Protein AF-A0A8T7CT30-F1 (afdb_monomer_lite)

Foldseek 3Di:
DDDDDDDDDDPPPPPDPDPPQADQQQPDPAAAAAQVLQCDCVGLVPPFADPPDQFRSVLSVLCCPFFCQQCLLVVQVDPLVQLLCVLVVHPGLSPDLLNLVQFFSDHDPVRYHPHHDRNSTCHPCSHQHRCRFLSCLVPDDDDLSVVNSVVRRGQQCLDLLSVLVSVCCRQVHALVHHCFPSSVVSPDARRDDFRLLCCVNGDDSHDDDPVCVVNGDDADSLLSRLLNLLSNLLRLLNVLLDCQQPVPPPHHRCSQWDPLLPQADPVDPLDDQALQQNDDPPQTGGLCLSLLLNLLLCCLQPVVLSVVSSVLSNQLNVQVVPGSVSNNVSSVSNSVSSVVSSVSSVPDHCDPVSLVSSLVSLLVCLLVLNQRALSNLVSSLSSNVSSCVVPVPCPVLSVQSCVQNDDGRRVSSHVRHSVVRNCSSVVNDDSVVCVVVVPVVVPVVDDDDDDDDDDDDDDDDDDDDDDDDDDDDDDDDDDDDQDDFDDFFWFFQAQWWFFFADADPPGDTPGIDGGRATWHFPQDDPQKTWTWHADPNGTDIGITGPVGTGTPDPDPDDDDDDDDDDDDDDDDYDDDDDDDDDDDDDFFKFFQAQWWFFFADADPPGDGPGIDGGGATWHFDDDDDQKTWTWHADPNDTDITITRNVRIDTDDDDDDDDDDDDDDDDDDDDDDDDDDDDDDDDDDDDDFDFFKWFFQAQWWFFFADADPSGDGPGIDGGGDIWTFGGDDPQKTWTWDDDPNDTDITITGNVRIGTDD

Secondary structure (DSSP, 8-state):
--PPP--------------PPPPPGGG-SS-B--GGGT-STTTT--SS--SSSSS-S-HHHHHHHT-SGGGHHHHTTSHHHHHHHHHTT-S-TTT-HHHHHHHS----GGGB-TT--GGG-S-HHHHH--TTTTHHHHHSSSS-HHHHHHHTT---TTSHHHHHHHHHHHHT--SSS---HHHHHTTPPPP---HHHHHHHSPPSS---HHHHHHS----HHHHHHHHHHHHHHHHHHHHHSGGGTTTTTS--GGGB-HHHHSS-TTS------TTT-PPTT---B--HHHHHHHHHHHHH-HHHHHHHHHHHHHHHHHHTT-HHHHHHHHHHHHHHHHHHHHHHHT----HHHHHHHHHHHHHHHHTT---SHHHHHHHHHHHHHHHHHH---HHHHHHHHHHH-S-TTSSGGG--HHHHHHHHHT-S-HHHHHHHHHHHHHHSSS-----PPPPPPP----------------------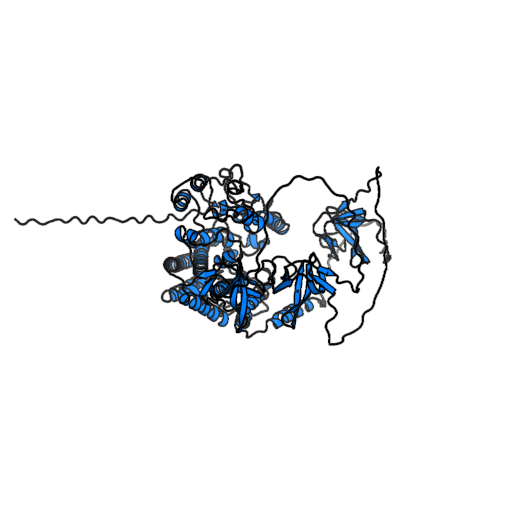--------EEE-SSEEEEESSSSTTSPEEEEEETT-EEEEEEEETTEEEEEEEETTEEEEEEEEGGGEEE--------------------------------PPPP-EEE-SSEEEEESSSSTTSPEEEEEETT-EEEEEEEETTEEEEEEEETTEEEEEEEEGGGEEE----------------------------------------EEEEE-STTEEEESSSSTTSPEEEEE-TT-EEEEEEEETTEEEEEEEETTEEEEEEEEGGGEEE--

pLDDT: mean 73.07, std 24.83, range [20.17, 98.44]

Radius of gyration: 34.1 Å; chains: 1; bounding box: 120×108×93 Å

Sequence (756 aa):
MNKRIVSTIAIGILVLPGLALAVIPQHDQFEHLGVQSCGASSCHGSASVRNTYSVLQNEYITWARHDMHSKAYKVLKNEQSQRIAKNLGLDAAHTAKICLDCHSDNVPSERRGLQFKLSDGVACEACHGGAEQWLGIHISGGGDKHAESLAAGLYPTEEPEARAELCLSCHLGTKDKFATHEIMGAGHPRMSFDLQKFTDIQPRHYRVDDDYRERKVHVEDTRAWAMGQVKASREYMELLQGSRMTSNGVFPELGLFDCHACHHSIKEMRWQASDRTGMPPGSVLLNDSSLAMSQIIASVVQPGAARGLTSGIRQLHAASQKDMASIKSAAAQLESELAQLAETLRSREFGRQQNNQLMKAMADAIGEGKFSDYSDAEQATMAMDVFSGVTGSYKNELDAMYEVVADQEVQSAKRFDPQMFAAVFRGDAPIAQNRASLRQTSLAVSTKPAVMQRPAPVAQSAQSGNRMQVAQSAPVSASAGSGSMGKPTHRISSSALRVRSEPRANAPIRTALYRDQEVEVTGSNGDWSRVNYSEGGSVRSGWVSSTYLAPISMAKATPDAMTSTTETDKMMSTTRPAEVVGQMGSPTHRISSTALRVRSRPMATASIRTALYLGDTVEVTFSEGGWSKIKYADDGETRIGWVASQYLEAVGDDAGSSSAPAAGQSAPPTASPARQPAAPAVQMQSQMENASHSVDANALRVRMSPEATAGVRGVLYYGDEVEVLNSVGEWSRINFPENGEIKQGWVVSGFLMPLN

Structure (mmCIF, N/CA/C/O backbone):
data_AF-A0A8T7CT30-F1
#
_entry.id   AF-A0A8T7CT30-F1
#
loop_
_atom_site.group_PDB
_atom_site.id
_atom_site.type_symbol
_atom_site.label_atom_id
_atom_site.label_alt_id
_atom_site.label_comp_id
_atom_site.label_asym_id
_atom_site.label_entity_id
_atom_site.label_seq_id
_atom_site.pdbx_PDB_ins_code
_atom_site.Cartn_x
_atom_site.Cartn_y
_atom_site.Cartn_z
_atom_site.occupancy
_atom_site.B_iso_or_equiv
_atom_site.auth_seq_id
_atom_site.auth_comp_id
_atom_site.auth_asym_id
_atom_site.auth_atom_id
_atom_site.pdbx_PDB_model_num
ATOM 1 N N . MET A 1 1 ? -52.824 26.183 -48.657 1.00 43.75 1 MET A N 1
ATOM 2 C CA . MET A 1 1 ? -51.435 26.582 -48.970 1.00 43.75 1 MET A CA 1
ATOM 3 C C . MET A 1 1 ? -50.836 27.236 -47.738 1.00 43.75 1 MET A C 1
ATOM 5 O O . MET A 1 1 ? -51.326 28.283 -47.362 1.00 43.75 1 MET A O 1
ATOM 9 N N . ASN A 1 2 ? -49.874 26.586 -47.076 1.00 32.47 2 ASN A N 1
ATOM 10 C CA . ASN A 1 2 ? -48.835 27.219 -46.251 1.00 32.47 2 ASN A CA 1
ATOM 11 C C . ASN A 1 2 ? -47.833 26.137 -45.825 1.00 32.47 2 ASN A C 1
ATOM 13 O O . ASN A 1 2 ? -48.202 25.151 -45.189 1.00 32.47 2 ASN A O 1
ATOM 17 N N . LYS A 1 3 ? -46.582 26.295 -46.269 1.00 37.91 3 LYS A N 1
ATOM 18 C CA . LYS A 1 3 ? -45.472 25.359 -46.061 1.00 37.91 3 LYS A CA 1
ATOM 19 C C . LYS A 1 3 ? -45.083 25.343 -44.578 1.00 37.91 3 LYS A C 1
ATOM 21 O O . LYS A 1 3 ? -44.775 26.393 -44.024 1.00 37.91 3 LYS A O 1
ATOM 26 N N . ARG A 1 4 ? -45.069 24.163 -43.951 1.00 35.06 4 ARG A N 1
ATOM 27 C CA . ARG A 1 4 ? -44.434 23.940 -42.643 1.00 35.06 4 ARG A CA 1
ATOM 28 C C . ARG A 1 4 ? -43.034 23.376 -42.869 1.00 35.06 4 ARG A C 1
ATOM 30 O O . ARG A 1 4 ? -42.875 22.357 -43.532 1.00 35.06 4 ARG A O 1
ATOM 37 N N . ILE A 1 5 ? -42.049 24.097 -42.350 1.00 38.69 5 ILE A N 1
ATOM 38 C CA . ILE A 1 5 ? -40.632 23.742 -42.314 1.00 38.69 5 ILE A CA 1
ATOM 39 C C . ILE A 1 5 ? -40.463 22.648 -41.255 1.00 38.69 5 ILE A C 1
ATOM 41 O O . ILE A 1 5 ? -40.858 22.841 -40.107 1.00 38.69 5 ILE A O 1
ATOM 45 N N . VAL A 1 6 ? -39.909 21.501 -41.645 1.00 34.25 6 VAL A N 1
ATOM 46 C CA . VAL A 1 6 ? -39.474 20.443 -40.727 1.00 34.25 6 VAL A CA 1
ATOM 47 C C . VAL A 1 6 ? -37.973 20.636 -40.521 1.00 34.25 6 VAL A C 1
ATOM 49 O O . VAL A 1 6 ? -37.191 20.371 -41.429 1.00 34.25 6 VAL A O 1
ATOM 52 N N . SER A 1 7 ? -37.582 21.149 -39.353 1.00 31.73 7 SER A N 1
ATOM 53 C CA . SER A 1 7 ? -36.186 21.150 -38.904 1.00 31.73 7 SER A CA 1
ATOM 54 C C . SER A 1 7 ? -35.883 19.815 -38.237 1.00 31.73 7 SER A C 1
ATOM 56 O O . SER A 1 7 ? -36.370 19.536 -37.143 1.00 31.73 7 SER A O 1
ATOM 58 N N . THR A 1 8 ? -35.072 18.993 -38.894 1.00 34.03 8 THR A N 1
ATOM 59 C CA . THR A 1 8 ? -34.496 17.780 -38.313 1.00 34.03 8 THR A CA 1
ATOM 60 C C . THR A 1 8 ? -33.294 18.185 -37.460 1.00 34.03 8 THR A C 1
ATOM 62 O O . THR A 1 8 ? -32.249 18.551 -37.992 1.00 34.03 8 THR A O 1
ATOM 65 N N . ILE A 1 9 ? -33.443 18.164 -36.134 1.00 35.91 9 ILE A N 1
ATOM 66 C CA . ILE A 1 9 ? -32.328 18.324 -35.193 1.00 35.91 9 ILE A CA 1
ATOM 67 C C . ILE A 1 9 ? -31.573 16.992 -35.157 1.00 35.91 9 ILE A C 1
ATOM 69 O O . ILE A 1 9 ? -32.066 16.006 -34.612 1.00 35.91 9 ILE A O 1
ATOM 73 N N . ALA A 1 10 ? -30.391 16.955 -35.770 1.00 32.16 10 ALA A N 1
ATOM 74 C CA . ALA A 1 10 ? -29.449 15.859 -35.607 1.00 32.16 10 ALA A CA 1
ATOM 75 C C . ALA A 1 10 ? -28.790 15.985 -34.225 1.00 32.16 10 ALA A C 1
ATOM 77 O O . ALA A 1 10 ? -27.954 16.858 -34.002 1.00 32.16 10 ALA A O 1
ATOM 78 N N . ILE A 1 11 ? -29.197 15.133 -33.284 1.00 38.47 11 ILE A N 1
ATOM 79 C CA . ILE A 1 11 ? -28.516 14.968 -31.997 1.00 38.47 11 ILE A CA 1
ATOM 80 C C . ILE A 1 11 ? -27.239 14.172 -32.277 1.00 38.47 11 ILE A C 1
ATOM 82 O O . ILE A 1 11 ? -27.269 12.951 -32.410 1.00 38.47 11 ILE A O 1
ATOM 86 N N . GLY A 1 12 ? -26.118 14.878 -32.419 1.00 32.84 12 GLY A N 1
ATOM 87 C CA . GLY A 1 12 ? -24.795 14.268 -32.383 1.00 32.84 12 GLY A CA 1
ATOM 88 C C . GLY A 1 12 ? -24.507 13.801 -30.961 1.00 32.84 12 GLY A C 1
ATOM 89 O O . GLY A 1 12 ? -24.253 14.620 -30.082 1.00 32.84 12 GLY A O 1
ATOM 90 N N . ILE A 1 13 ? -24.578 12.492 -30.728 1.00 37.62 13 ILE A N 1
ATOM 91 C CA . ILE A 1 13 ? -24.060 11.875 -29.507 1.00 37.62 13 ILE A CA 1
ATOM 92 C C . ILE A 1 13 ? -22.537 11.995 -29.585 1.00 37.62 13 ILE A C 1
ATOM 94 O O . ILE A 1 13 ? -21.881 11.263 -30.325 1.00 37.62 13 ILE A O 1
ATOM 98 N N . LEU A 1 14 ? -21.986 12.960 -28.851 1.00 32.91 14 LEU A N 1
ATOM 99 C CA . LEU A 1 14 ? -20.556 13.060 -28.601 1.00 32.91 14 LEU A CA 1
ATOM 100 C C . LEU A 1 14 ? -20.190 11.906 -27.655 1.00 32.91 14 LEU A C 1
ATOM 102 O O . LEU A 1 14 ? -20.312 12.022 -26.437 1.00 32.91 14 LEU A O 1
ATOM 106 N N . VAL A 1 15 ? -19.820 10.755 -28.217 1.00 30.97 15 VAL A N 1
ATOM 107 C CA . VAL A 1 15 ? -19.202 9.671 -27.450 1.00 30.97 15 VAL A CA 1
ATOM 108 C C . VAL A 1 15 ? -17.800 10.153 -27.092 1.00 30.97 15 VAL A C 1
ATOM 110 O O . VAL A 1 15 ? -16.882 10.075 -27.905 1.00 30.97 15 VAL A O 1
ATOM 113 N N . LEU A 1 16 ? -17.649 10.720 -25.894 1.00 34.12 16 LEU A N 1
ATOM 114 C CA . LEU A 1 16 ? -16.338 10.865 -25.271 1.00 34.12 16 LEU A CA 1
ATOM 115 C C . LEU A 1 16 ? -15.727 9.456 -25.197 1.00 34.12 16 LEU A C 1
ATOM 117 O O . LEU A 1 16 ? -16.405 8.551 -24.699 1.00 34.12 16 LEU A O 1
ATOM 121 N N . PRO A 1 17 ? -14.503 9.228 -25.705 1.00 35.78 17 PRO A N 1
ATOM 122 C CA . PRO A 1 17 ? -13.838 7.953 -25.508 1.00 35.78 17 PRO A CA 1
ATOM 123 C C . PRO A 1 17 ? -13.615 7.808 -24.004 1.00 35.78 17 PRO A C 1
ATOM 125 O O . PRO A 1 17 ? -12.786 8.499 -23.416 1.00 35.78 17 PRO A O 1
ATOM 128 N N . GLY A 1 18 ? -14.415 6.959 -23.362 1.00 35.38 18 GLY A N 1
ATOM 129 C CA . GLY A 1 18 ? -14.124 6.527 -22.007 1.00 35.38 18 GLY A CA 1
ATOM 130 C C . GLY A 1 18 ? -12.747 5.881 -22.036 1.00 35.38 18 GLY A C 1
ATOM 131 O O . GLY A 1 18 ? -12.523 4.973 -22.837 1.00 35.38 18 GLY A O 1
ATOM 132 N N . LEU A 1 19 ? -11.826 6.373 -21.208 1.00 42.03 19 LEU A N 1
ATOM 133 C CA . LEU A 1 19 ? -10.600 5.656 -20.886 1.00 42.03 19 LEU A CA 1
ATOM 134 C C . LEU A 1 19 ? -11.021 4.251 -20.453 1.00 42.03 19 LEU A C 1
ATOM 136 O O . LEU A 1 19 ? -11.613 4.078 -19.387 1.00 42.03 19 LEU A O 1
ATOM 140 N N . ALA A 1 20 ? -10.791 3.259 -21.313 1.00 46.53 20 ALA A N 1
ATOM 141 C CA . ALA A 1 20 ? -10.869 1.875 -20.895 1.00 46.53 20 ALA A CA 1
ATOM 142 C C . ALA A 1 20 ? -9.888 1.739 -19.726 1.00 46.53 20 ALA A C 1
ATOM 144 O O . ALA A 1 20 ? -8.716 2.088 -19.872 1.00 46.53 20 ALA A O 1
ATOM 145 N N . LEU A 1 21 ? -10.389 1.331 -18.558 1.00 58.31 21 LEU A N 1
ATOM 146 C CA . LEU A 1 21 ? -9.556 1.092 -17.382 1.00 58.31 21 LEU A CA 1
ATOM 147 C C . LEU A 1 21 ? -8.401 0.175 -17.797 1.00 58.31 21 LEU A C 1
ATOM 149 O O . LEU A 1 21 ? -8.635 -0.901 -18.355 1.00 58.31 21 LEU A O 1
ATOM 153 N N . ALA A 1 22 ? -7.169 0.645 -17.596 1.00 75.31 22 ALA A N 1
ATOM 154 C CA . ALA A 1 22 ? -5.980 -0.116 -17.941 1.00 75.31 22 ALA A CA 1
ATOM 155 C C . ALA A 1 22 ? -5.993 -1.430 -17.153 1.00 75.31 22 ALA A C 1
ATOM 157 O O . ALA A 1 22 ? -6.172 -1.431 -15.936 1.00 75.31 22 ALA A O 1
ATOM 158 N N . VAL A 1 23 ? -5.823 -2.554 -17.847 1.00 87.94 23 VAL A N 1
ATOM 159 C CA . VAL A 1 23 ? -5.730 -3.861 -17.192 1.00 87.94 23 VAL A CA 1
ATOM 160 C C . VAL A 1 23 ? -4.453 -3.875 -16.358 1.00 87.94 23 VAL A C 1
ATOM 162 O O . VAL A 1 23 ? -3.392 -3.508 -16.861 1.00 87.94 23 VAL A O 1
ATOM 165 N N . ILE A 1 24 ? -4.544 -4.288 -15.091 1.00 92.56 24 ILE A N 1
ATOM 166 C CA . ILE A 1 24 ? -3.355 -4.388 -14.241 1.00 92.56 24 ILE A CA 1
ATOM 167 C C . ILE A 1 24 ? -2.306 -5.310 -14.895 1.00 92.56 24 ILE A C 1
ATOM 169 O O . ILE A 1 24 ? -2.689 -6.354 -15.430 1.00 92.56 24 ILE A O 1
ATOM 173 N N . PRO A 1 25 ? -1.002 -4.986 -14.815 1.00 95.00 25 PRO A N 1
ATOM 174 C CA . PRO A 1 25 ? 0.068 -5.675 -15.544 1.00 95.00 25 PRO A CA 1
ATOM 175 C C . PRO A 1 25 ? 0.037 -7.202 -15.446 1.00 95.00 25 PRO A C 1
ATOM 177 O O . PRO A 1 25 ? 0.126 -7.905 -16.440 1.00 95.00 25 PRO A O 1
ATOM 180 N N . GLN A 1 26 ? -0.221 -7.753 -14.256 1.00 92.00 26 GLN A N 1
ATOM 181 C CA . GLN A 1 26 ? -0.287 -9.209 -14.071 1.00 92.00 26 GLN A CA 1
ATOM 182 C C . GLN A 1 26 ? -1.345 -9.909 -14.957 1.00 92.00 26 GLN A C 1
ATOM 184 O O . GLN A 1 26 ? -1.273 -11.117 -15.199 1.00 92.00 26 GLN A O 1
ATOM 189 N N . HIS A 1 27 ? -2.377 -9.183 -15.381 1.00 91.62 27 HIS A N 1
ATOM 190 C CA . HIS A 1 27 ? -3.482 -9.692 -16.191 1.00 91.62 27 HIS A CA 1
ATOM 191 C C . HIS A 1 27 ? -3.459 -9.172 -17.629 1.00 91.62 27 HIS A C 1
ATOM 193 O O . HIS A 1 27 ? -4.342 -9.538 -18.418 1.00 91.62 27 HIS A O 1
ATOM 199 N N . ASP A 1 28 ? -2.468 -8.356 -17.988 1.00 91.50 28 ASP A N 1
ATOM 200 C CA . ASP A 1 28 ? -2.294 -7.924 -19.364 1.00 91.50 28 ASP A CA 1
ATOM 201 C C . ASP A 1 28 ? -1.984 -9.122 -20.274 1.00 91.50 28 ASP A C 1
ATOM 203 O O . ASP A 1 28 ? -1.701 -10.234 -19.819 1.00 91.50 28 ASP A O 1
ATOM 207 N N . GLN A 1 29 ? -2.163 -8.931 -21.578 1.00 93.12 29 GLN A N 1
ATOM 208 C CA . GLN A 1 29 ? -2.056 -10.007 -22.563 1.00 93.12 29 GLN A CA 1
ATOM 209 C C . GLN A 1 29 ? -0.693 -10.045 -23.261 1.00 93.12 29 GLN A C 1
ATOM 211 O O . GLN A 1 29 ? -0.540 -10.824 -24.201 1.00 93.12 29 GLN A O 1
ATOM 216 N N . PHE A 1 30 ? 0.259 -9.224 -22.823 1.00 95.00 30 PHE A N 1
ATOM 217 C CA . PHE A 1 30 ? 1.522 -8.999 -23.508 1.00 95.00 30 PHE A CA 1
ATOM 218 C C . PHE A 1 30 ? 2.629 -9.861 -22.913 1.00 95.00 30 PHE A C 1
ATOM 220 O O . PHE A 1 30 ? 2.564 -10.324 -21.773 1.00 95.00 30 PHE A O 1
ATOM 227 N N . GLU A 1 31 ? 3.658 -10.117 -23.710 1.00 96.94 31 GLU A N 1
ATOM 228 C CA . GLU A 1 31 ? 4.865 -10.763 -23.218 1.00 96.94 31 GLU A CA 1
ATOM 229 C C . GLU A 1 31 ? 5.656 -9.813 -22.300 1.00 96.94 31 GLU A C 1
ATOM 231 O O . GLU A 1 31 ? 5.963 -8.671 -22.654 1.00 96.94 31 GLU A O 1
ATOM 236 N N . HIS A 1 32 ? 6.018 -10.309 -21.117 1.00 97.81 32 HIS A N 1
ATOM 237 C CA . HIS A 1 32 ? 6.943 -9.661 -20.196 1.00 97.81 32 HIS A CA 1
ATOM 238 C C . HIS A 1 32 ? 8.363 -10.096 -20.553 1.00 97.81 32 HIS A C 1
ATOM 240 O O . HIS A 1 32 ? 8.747 -11.252 -20.351 1.00 97.81 32 HIS A O 1
ATOM 246 N N . LEU A 1 33 ? 9.154 -9.186 -21.112 1.00 95.25 33 LEU A N 1
ATOM 247 C CA . LEU A 1 33 ? 10.452 -9.479 -21.718 1.00 95.25 33 LEU A CA 1
ATOM 248 C C . LEU A 1 33 ? 11.549 -9.780 -20.681 1.00 95.25 33 LEU A C 1
ATOM 250 O O . LEU A 1 33 ? 12.495 -10.516 -20.978 1.00 95.25 33 LEU A O 1
ATOM 254 N N . GLY A 1 34 ? 11.415 -9.243 -19.468 1.00 94.44 34 GLY A N 1
ATOM 255 C CA . GLY A 1 34 ? 12.348 -9.344 -18.350 1.00 94.44 34 GLY A CA 1
ATOM 256 C C . GLY A 1 34 ? 13.221 -8.100 -18.174 1.00 94.44 34 GLY A C 1
ATOM 257 O O . GLY A 1 34 ? 13.625 -7.464 -19.141 1.00 94.44 34 GLY A O 1
ATOM 258 N N . VAL A 1 35 ? 13.613 -7.795 -16.931 1.00 94.00 35 VAL A N 1
ATOM 259 C CA . VAL A 1 35 ? 14.283 -6.530 -16.538 1.00 94.00 35 VAL A CA 1
ATOM 260 C C . VAL A 1 35 ? 15.555 -6.180 -17.316 1.00 94.00 35 VAL A C 1
ATOM 262 O O . VAL A 1 35 ? 15.924 -5.008 -17.409 1.00 94.00 35 VAL A O 1
ATOM 265 N N . GLN A 1 36 ? 16.249 -7.174 -17.879 1.00 91.56 36 GLN A N 1
ATOM 266 C CA . GLN A 1 36 ? 17.456 -6.937 -18.678 1.00 91.56 36 GLN A CA 1
ATOM 267 C C . GLN A 1 36 ? 17.162 -6.239 -20.009 1.00 91.56 36 GLN A C 1
ATOM 269 O O . GLN A 1 36 ? 18.067 -5.610 -20.554 1.00 91.56 36 GLN A O 1
ATOM 274 N N . SER A 1 37 ? 15.919 -6.286 -20.502 1.00 91.56 37 SER A N 1
ATOM 275 C CA . SER A 1 37 ? 15.488 -5.512 -21.673 1.00 91.56 37 SER A CA 1
ATOM 276 C C . SER A 1 37 ? 15.627 -3.998 -21.446 1.00 91.56 37 SER A C 1
ATOM 278 O O . SER A 1 37 ? 15.915 -3.260 -22.385 1.00 91.56 37 SER A O 1
ATOM 280 N N . CYS A 1 38 ? 15.531 -3.545 -20.189 1.00 91.69 38 CYS A N 1
ATOM 281 C CA . CYS A 1 38 ? 15.677 -2.143 -19.784 1.00 91.69 38 CYS A CA 1
ATOM 282 C C . CYS A 1 38 ? 17.063 -1.819 -19.187 1.00 91.69 38 CYS A C 1
ATOM 284 O O . CYS A 1 38 ? 17.474 -0.657 -19.136 1.00 91.69 38 CYS A O 1
ATOM 286 N N . GLY A 1 39 ? 17.785 -2.836 -18.705 1.00 92.44 39 GLY A N 1
ATOM 287 C CA . GLY A 1 39 ? 18.947 -2.703 -17.816 1.00 92.44 39 GLY A CA 1
ATOM 288 C C . GLY A 1 39 ? 20.288 -2.345 -18.469 1.00 92.44 39 GLY A C 1
ATOM 289 O O . GLY A 1 39 ? 21.301 -2.290 -17.772 1.00 92.44 39 GLY A O 1
ATOM 290 N N . ALA A 1 40 ? 20.341 -2.101 -19.781 1.00 90.38 40 ALA A N 1
ATOM 291 C CA . ALA A 1 40 ? 21.574 -1.681 -20.449 1.00 90.38 40 ALA A CA 1
ATOM 292 C C . ALA A 1 40 ? 22.023 -0.276 -19.998 1.00 90.38 40 ALA A C 1
ATOM 294 O O . ALA A 1 40 ? 21.203 0.594 -19.705 1.00 90.38 40 ALA A O 1
ATOM 295 N N . SER A 1 41 ? 23.335 -0.011 -19.988 1.00 89.50 41 SER A N 1
ATOM 296 C CA . SER A 1 41 ? 23.904 1.268 -19.519 1.00 89.50 41 SER A CA 1
ATOM 297 C C . SER A 1 41 ? 23.567 2.476 -20.402 1.00 89.50 41 SER A C 1
ATOM 299 O O . SER A 1 41 ? 23.683 3.615 -19.952 1.00 89.50 41 SER A O 1
ATOM 301 N N . SER A 1 42 ? 23.177 2.245 -21.656 1.00 88.44 42 SER A N 1
ATOM 302 C CA . SER A 1 42 ? 22.621 3.251 -22.569 1.00 88.44 42 SER A CA 1
ATOM 303 C C . SER A 1 42 ? 21.121 3.493 -22.364 1.00 88.44 42 SER A C 1
ATOM 305 O O . SER A 1 42 ? 20.605 4.476 -22.887 1.00 88.44 42 SER A O 1
ATOM 307 N N . CYS A 1 43 ? 20.445 2.609 -21.627 1.00 91.06 43 CYS A N 1
ATOM 308 C CA . CYS A 1 43 ? 19.018 2.648 -21.317 1.00 91.06 43 CYS A CA 1
ATOM 309 C C . CYS A 1 43 ? 18.832 3.083 -19.853 1.00 91.06 43 CYS A C 1
ATOM 311 O O . CYS A 1 43 ? 19.254 4.181 -19.502 1.00 91.06 43 CYS A O 1
ATOM 313 N N . HIS A 1 44 ? 18.258 2.235 -18.993 1.00 94.12 44 HIS A N 1
ATOM 314 C CA . HIS A 1 44 ? 17.989 2.542 -17.581 1.00 94.12 44 HIS A CA 1
ATOM 315 C C . HIS A 1 44 ? 19.041 1.976 -16.607 1.00 94.12 44 HIS A C 1
ATOM 317 O O . HIS A 1 44 ? 18.891 2.070 -15.388 1.00 94.12 44 HIS A O 1
ATOM 323 N N . GLY A 1 45 ? 20.112 1.367 -17.126 1.00 93.12 45 GLY A N 1
ATOM 324 C CA . GLY A 1 45 ? 21.177 0.720 -16.356 1.00 93.12 45 GLY A CA 1
ATOM 325 C C . GLY A 1 45 ? 22.398 1.585 -16.051 1.00 93.12 45 GLY A C 1
ATOM 326 O O . GLY A 1 45 ? 23.451 1.044 -15.705 1.00 93.12 45 GLY A O 1
ATOM 327 N N . SER A 1 46 ? 22.325 2.906 -16.225 1.00 93.38 46 SER A N 1
ATOM 328 C CA . SER A 1 46 ? 23.445 3.794 -15.901 1.00 93.38 46 SER A CA 1
ATOM 329 C C . SER A 1 46 ? 23.749 3.754 -14.399 1.00 93.38 46 SER A C 1
ATOM 331 O O . SER A 1 46 ? 22.852 3.796 -13.561 1.00 93.38 46 SER A O 1
ATOM 333 N N . ALA A 1 47 ? 25.034 3.705 -14.036 1.00 88.94 47 ALA A N 1
ATOM 334 C CA . ALA A 1 47 ? 25.463 3.706 -12.634 1.00 88.94 47 ALA A CA 1
ATOM 335 C C . ALA A 1 47 ? 25.219 5.054 -11.926 1.00 88.94 47 ALA A C 1
ATOM 337 O O . ALA A 1 47 ? 25.177 5.109 -10.698 1.00 88.94 47 ALA A O 1
ATOM 338 N N . SER A 1 48 ? 25.064 6.129 -12.699 1.00 86.44 48 SER A N 1
ATOM 339 C CA . SER A 1 48 ? 24.756 7.481 -12.238 1.00 86.44 48 SER A CA 1
ATOM 340 C C . SER A 1 48 ? 23.626 8.079 -13.068 1.00 86.44 48 SER A C 1
ATOM 342 O O . SER A 1 48 ? 23.445 7.699 -14.228 1.00 86.44 48 SER A O 1
ATOM 344 N N . VAL A 1 49 ? 22.910 9.044 -12.490 1.00 86.62 49 VAL A N 1
ATOM 345 C CA . VAL A 1 49 ? 21.917 9.850 -13.215 1.00 86.62 49 VAL A CA 1
ATOM 346 C C . VAL A 1 49 ? 22.580 10.519 -14.418 1.00 86.62 49 VAL A C 1
ATOM 348 O O . VAL A 1 49 ? 23.723 10.982 -14.324 1.00 86.62 49 VAL A O 1
ATOM 351 N N . ARG A 1 50 ? 21.871 10.557 -15.546 1.00 82.56 50 ARG A N 1
ATOM 352 C CA . ARG A 1 50 ? 22.275 11.286 -16.751 1.00 82.56 50 ARG A CA 1
ATOM 353 C C . ARG A 1 50 ? 21.270 12.397 -17.030 1.00 82.56 50 ARG A C 1
ATOM 355 O O . ARG A 1 50 ? 20.076 12.193 -16.878 1.00 82.56 50 ARG A O 1
ATOM 362 N N . ASN A 1 51 ? 21.761 13.549 -17.479 1.00 76.81 51 ASN A N 1
ATOM 363 C CA . ASN A 1 51 ? 20.928 14.716 -17.808 1.00 76.81 51 ASN A CA 1
ATOM 364 C C . ASN A 1 51 ? 20.709 14.869 -19.324 1.00 76.81 51 ASN A C 1
ATOM 366 O O . ASN A 1 51 ? 20.384 15.947 -19.803 1.00 76.81 51 ASN A O 1
ATOM 370 N N . THR A 1 52 ? 20.976 13.815 -20.098 1.00 76.81 52 THR A N 1
ATOM 371 C CA . THR A 1 52 ? 20.917 13.853 -21.569 1.00 76.81 52 THR A CA 1
ATOM 372 C C . THR A 1 52 ? 19.506 13.604 -22.106 1.00 76.81 52 THR A C 1
ATOM 374 O O . THR A 1 52 ? 19.224 13.942 -23.250 1.00 76.81 52 THR A O 1
ATOM 377 N N . TYR A 1 53 ? 18.627 13.017 -21.292 1.00 78.81 53 TYR A N 1
ATOM 378 C CA . TYR A 1 53 ? 17.247 12.690 -21.643 1.00 78.81 53 TYR A CA 1
ATOM 379 C C . TYR A 1 53 ? 16.301 13.106 -20.513 1.00 78.81 53 TYR A C 1
ATOM 381 O O . TYR A 1 53 ? 16.734 13.389 -19.398 1.00 78.81 53 TYR A O 1
ATOM 389 N N . SER A 1 54 ? 15.003 13.069 -20.801 1.00 79.44 54 SER A N 1
ATOM 390 C CA . SER A 1 54 ? 13.881 13.327 -19.887 1.00 79.44 54 SER A CA 1
ATOM 391 C C . SER A 1 54 ? 13.672 12.270 -18.786 1.00 79.44 54 SER A C 1
ATOM 393 O O . SER A 1 54 ? 12.672 12.279 -18.071 1.00 79.44 54 SER A O 1
ATOM 395 N N . VAL A 1 55 ? 14.598 11.320 -18.652 1.00 86.31 55 VAL A N 1
ATOM 396 C CA . VAL A 1 55 ? 14.582 10.244 -17.652 1.00 86.31 55 VAL A CA 1
ATOM 397 C C . VAL A 1 55 ? 15.949 10.156 -16.982 1.00 86.31 55 VAL A C 1
ATOM 399 O O . VAL A 1 55 ? 16.952 10.591 -17.546 1.00 86.31 55 VAL A O 1
ATOM 402 N N . LEU A 1 56 ? 16.014 9.573 -15.785 1.00 88.44 56 LEU A N 1
ATOM 403 C CA . LEU A 1 56 ? 17.243 9.536 -14.986 1.00 88.44 56 LEU A CA 1
ATOM 404 C C . LEU A 1 56 ? 18.282 8.560 -15.561 1.00 88.44 56 LEU A C 1
ATOM 406 O O . LEU A 1 56 ? 19.478 8.695 -15.282 1.00 88.44 56 LEU A O 1
ATOM 410 N N . GLN A 1 57 ? 17.826 7.589 -16.360 1.00 91.44 57 GLN A N 1
ATOM 411 C CA . GLN A 1 57 ? 18.613 6.519 -16.989 1.00 91.44 57 GLN A CA 1
ATOM 412 C C . GLN A 1 57 ? 19.318 5.573 -16.003 1.00 91.44 57 GLN A C 1
ATOM 414 O O . GLN A 1 57 ? 20.178 4.787 -16.404 1.00 91.44 57 GLN A O 1
ATOM 419 N N . ASN A 1 58 ? 18.979 5.626 -14.717 1.00 93.44 58 ASN A N 1
ATOM 420 C CA . ASN A 1 58 ? 19.532 4.775 -13.661 1.00 93.44 58 ASN A CA 1
ATOM 421 C C . ASN A 1 58 ? 18.451 3.995 -12.889 1.00 93.44 58 ASN A C 1
ATOM 423 O O . ASN A 1 58 ? 18.727 3.437 -11.824 1.00 93.44 58 ASN A O 1
ATOM 427 N N . GLU A 1 59 ? 17.221 3.967 -13.394 1.00 94.56 59 GLU A N 1
ATOM 428 C CA . GLU A 1 59 ? 16.045 3.385 -12.751 1.00 94.56 59 GLU A CA 1
ATOM 429 C C . GLU A 1 59 ? 16.243 1.891 -12.463 1.00 94.56 59 GLU A C 1
ATOM 431 O O . GLU A 1 59 ? 15.930 1.440 -11.364 1.00 94.56 59 GLU A O 1
ATOM 436 N N . TYR A 1 60 ? 16.873 1.135 -13.373 1.00 95.38 60 TYR A N 1
ATOM 437 C CA . TYR A 1 60 ? 17.199 -0.278 -13.139 1.00 95.38 60 TYR A CA 1
ATOM 438 C C . TYR A 1 60 ? 18.169 -0.454 -11.961 1.00 95.38 60 TYR A C 1
ATOM 440 O O . TYR A 1 60 ? 18.003 -1.353 -11.137 1.00 95.38 60 TYR A O 1
ATOM 448 N N . ILE A 1 61 ? 19.181 0.413 -11.840 1.00 94.25 61 ILE A N 1
ATOM 449 C CA . ILE A 1 61 ? 20.144 0.353 -10.730 1.00 94.25 61 ILE A CA 1
ATOM 450 C C . ILE A 1 61 ? 19.473 0.729 -9.407 1.00 94.25 61 ILE A C 1
ATOM 452 O O . ILE A 1 61 ? 19.738 0.093 -8.383 1.00 94.25 61 ILE A O 1
ATOM 456 N N . THR A 1 62 ? 18.592 1.728 -9.433 1.00 93.62 62 THR A N 1
ATOM 457 C CA . THR A 1 62 ? 17.787 2.137 -8.279 1.00 93.62 62 THR A CA 1
ATOM 458 C C . THR A 1 62 ? 16.893 0.991 -7.804 1.00 93.62 62 THR A C 1
ATOM 460 O O . THR A 1 62 ? 16.969 0.608 -6.633 1.00 93.62 62 THR A O 1
ATOM 463 N N . TRP A 1 63 ? 16.157 0.363 -8.724 1.00 96.31 63 TRP A N 1
ATOM 464 C CA . TRP A 1 63 ? 15.333 -0.815 -8.462 1.00 96.31 63 TRP A CA 1
ATOM 465 C C . TRP A 1 63 ? 16.154 -1.972 -7.873 1.00 96.31 63 TRP A C 1
ATOM 467 O O . TRP A 1 63 ? 15.858 -2.487 -6.792 1.00 96.31 63 TRP A O 1
ATOM 477 N N . ALA A 1 64 ? 17.252 -2.347 -8.528 1.00 94.62 64 ALA A N 1
ATOM 478 C CA . ALA A 1 64 ? 18.046 -3.509 -8.135 1.00 94.62 64 ALA A CA 1
ATOM 479 C C . ALA A 1 64 ? 18.718 -3.352 -6.758 1.00 94.62 64 ALA A C 1
ATOM 481 O O . ALA A 1 64 ? 18.952 -4.340 -6.059 1.00 94.62 64 ALA A O 1
ATOM 482 N N . ARG A 1 65 ? 19.082 -2.124 -6.361 1.00 91.38 65 ARG A N 1
ATOM 483 C CA . ARG A 1 65 ? 19.866 -1.874 -5.135 1.00 91.38 65 ARG A CA 1
ATOM 484 C C . ARG A 1 65 ? 19.027 -1.382 -3.965 1.00 91.38 65 ARG A C 1
ATOM 486 O O . ARG A 1 65 ? 19.301 -1.745 -2.816 1.00 91.38 65 ARG A O 1
ATOM 493 N N . HIS A 1 66 ? 18.042 -0.536 -4.234 1.00 90.81 66 HIS A N 1
ATOM 494 C CA . HIS A 1 66 ? 17.388 0.267 -3.206 1.00 90.81 66 HIS A CA 1
ATOM 495 C C . HIS A 1 66 ? 15.919 -0.093 -3.032 1.00 90.81 66 HIS A C 1
ATOM 497 O O . HIS A 1 66 ? 15.477 -0.164 -1.886 1.00 90.81 66 HIS A O 1
ATOM 503 N N . ASP A 1 67 ? 15.219 -0.426 -4.112 1.00 94.25 67 ASP A N 1
ATOM 504 C CA . ASP A 1 67 ? 13.813 -0.820 -4.052 1.00 94.25 67 ASP A CA 1
ATOM 505 C C . ASP A 1 67 ? 13.635 -2.132 -3.258 1.00 94.25 67 ASP A C 1
ATOM 507 O O . ASP A 1 67 ? 14.505 -3.013 -3.221 1.00 94.25 67 ASP A O 1
ATOM 511 N N . MET A 1 68 ? 12.532 -2.230 -2.522 1.00 94.75 68 MET A N 1
ATOM 512 C CA . MET A 1 68 ? 12.140 -3.432 -1.791 1.00 94.75 68 MET A CA 1
ATOM 513 C C . MET A 1 68 ? 11.435 -4.451 -2.692 1.00 94.75 68 MET A C 1
ATOM 515 O O . MET A 1 68 ? 11.513 -5.651 -2.419 1.00 94.75 68 MET A O 1
ATOM 519 N N . HIS A 1 69 ? 10.839 -4.006 -3.797 1.00 96.94 69 HIS A N 1
ATOM 520 C CA . HIS A 1 69 ? 10.178 -4.847 -4.794 1.00 96.94 69 HIS A CA 1
ATOM 521 C C . HIS A 1 69 ? 11.139 -5.848 -5.455 1.00 96.94 69 HIS A C 1
ATOM 523 O O . HIS A 1 69 ? 10.819 -7.036 -5.550 1.00 96.94 69 HIS A O 1
ATOM 529 N N . SER A 1 70 ? 12.373 -5.433 -5.764 1.00 96.62 70 SER A N 1
ATOM 530 C CA . SER A 1 70 ? 13.429 -6.328 -6.281 1.00 96.62 70 SER A CA 1
ATOM 531 C C . SER A 1 70 ? 13.861 -7.412 -5.279 1.00 96.62 70 SER A C 1
ATOM 533 O O . SER A 1 70 ? 14.458 -8.429 -5.633 1.00 96.62 70 SER A O 1
ATOM 535 N N . LYS A 1 71 ? 13.549 -7.232 -3.989 1.00 95.94 71 LYS A N 1
ATOM 536 C CA . LYS A 1 71 ? 13.870 -8.182 -2.911 1.00 95.94 71 LYS A CA 1
ATOM 537 C C . LYS A 1 71 ? 12.696 -9.106 -2.583 1.00 95.94 71 LYS A C 1
ATOM 539 O O . LYS A 1 71 ? 12.889 -10.054 -1.817 1.00 95.94 71 LYS A O 1
ATOM 544 N N . ALA A 1 72 ? 11.510 -8.868 -3.147 1.00 97.38 72 ALA A N 1
ATOM 545 C CA . ALA A 1 72 ? 10.276 -9.547 -2.762 1.00 97.38 72 ALA A CA 1
ATOM 546 C C . ALA A 1 72 ? 10.360 -11.072 -2.940 1.00 97.38 72 ALA A C 1
ATOM 548 O O . ALA A 1 72 ? 10.049 -11.810 -2.003 1.00 97.38 72 ALA A O 1
ATOM 549 N N . TYR A 1 73 ? 10.891 -11.562 -4.066 1.00 98.44 73 TYR A N 1
ATOM 550 C CA . TYR A 1 73 ? 11.058 -13.002 -4.304 1.00 98.44 73 TYR A CA 1
ATOM 551 C C . TYR A 1 73 ? 12.025 -13.649 -3.305 1.00 98.44 73 TYR A C 1
ATOM 553 O O . TYR A 1 73 ? 11.817 -14.768 -2.835 1.00 98.44 73 TYR A O 1
ATOM 561 N N . LYS A 1 74 ? 13.089 -12.936 -2.916 1.00 97.56 74 LYS A N 1
ATOM 562 C CA . LYS A 1 74 ? 14.076 -13.444 -1.954 1.00 97.56 74 LYS A CA 1
ATOM 563 C C . LYS A 1 74 ? 13.450 -13.717 -0.581 1.00 97.56 74 LYS A C 1
ATOM 565 O O . LYS A 1 74 ? 13.895 -14.640 0.104 1.00 97.56 74 LYS A O 1
ATOM 570 N N . VAL A 1 75 ? 12.409 -12.974 -0.193 1.00 96.94 75 VAL A N 1
ATOM 571 C CA . VAL A 1 75 ? 11.652 -13.217 1.049 1.00 96.94 75 VAL A CA 1
ATOM 572 C C . VAL A 1 75 ? 11.014 -14.609 1.044 1.00 96.94 75 VAL A C 1
ATOM 574 O O . VAL A 1 75 ? 11.021 -15.273 2.080 1.00 96.94 75 VAL A O 1
ATOM 577 N N . LEU A 1 76 ? 10.593 -15.125 -0.117 1.00 98.12 76 LEU A N 1
ATOM 578 C CA . LEU A 1 76 ? 10.005 -16.466 -0.269 1.00 98.12 76 LEU A CA 1
ATOM 579 C C . LEU A 1 76 ? 10.999 -17.627 -0.077 1.00 98.12 76 LEU A C 1
ATOM 581 O O . LEU A 1 76 ? 10.629 -18.800 -0.172 1.00 98.12 76 LEU A O 1
ATOM 585 N N . LYS A 1 77 ? 12.273 -17.320 0.184 1.00 97.31 77 LYS A N 1
ATOM 586 C CA . LYS A 1 77 ? 13.329 -18.314 0.416 1.00 97.31 77 LYS A CA 1
ATOM 587 C C . LYS A 1 77 ? 13.860 -18.318 1.850 1.00 97.31 77 LYS A C 1
ATOM 589 O O . LYS A 1 77 ? 14.750 -19.113 2.145 1.00 97.31 77 LYS A O 1
ATOM 594 N N . ASN A 1 78 ? 13.366 -17.438 2.721 1.00 96.56 78 ASN A N 1
ATOM 595 C CA . ASN A 1 78 ? 13.796 -17.373 4.118 1.00 96.56 78 ASN A CA 1
ATOM 596 C C . ASN A 1 78 ? 13.090 -18.431 4.997 1.00 96.56 78 ASN A C 1
ATOM 598 O O . ASN A 1 78 ? 12.145 -19.093 4.576 1.00 96.56 78 ASN A O 1
ATOM 602 N N . GLU A 1 79 ? 13.544 -18.596 6.242 1.00 97.12 79 GLU A N 1
ATOM 603 C CA . GLU A 1 79 ? 12.972 -19.588 7.169 1.00 97.12 79 GLU A CA 1
ATOM 604 C C . GLU A 1 79 ? 11.490 -19.329 7.498 1.00 97.12 79 GLU A C 1
ATOM 606 O O . GLU A 1 79 ? 10.735 -20.269 7.750 1.00 97.12 79 GLU A O 1
ATOM 611 N N . GLN A 1 80 ? 11.058 -18.062 7.517 1.00 95.94 80 GLN A N 1
ATOM 612 C CA . GLN A 1 80 ? 9.670 -17.704 7.810 1.00 95.94 80 GLN A CA 1
ATOM 613 C C . GLN A 1 80 ? 8.740 -18.141 6.679 1.00 95.94 80 GLN A C 1
ATOM 615 O O . GLN A 1 80 ? 7.748 -18.806 6.956 1.00 95.94 80 GLN A O 1
ATOM 620 N N . SER A 1 81 ? 9.064 -17.831 5.425 1.00 97.31 81 SER A N 1
ATOM 621 C CA . SER A 1 81 ? 8.252 -18.218 4.267 1.00 97.31 81 SER A CA 1
ATOM 622 C C . SER A 1 81 ? 8.254 -19.725 4.030 1.00 97.31 81 SER A C 1
ATOM 624 O O . SER A 1 81 ? 7.213 -20.283 3.699 1.00 97.31 81 SER A O 1
ATOM 626 N N . GLN A 1 82 ? 9.366 -20.417 4.293 1.00 97.75 82 GLN A N 1
ATOM 627 C CA . GLN A 1 82 ? 9.400 -21.884 4.289 1.00 97.75 82 GLN A CA 1
ATOM 628 C C . GLN A 1 82 ? 8.456 -22.483 5.339 1.00 97.75 82 GLN A C 1
ATOM 630 O O . GLN A 1 82 ? 7.742 -23.445 5.060 1.00 97.75 82 GLN A O 1
ATOM 635 N N . ARG A 1 83 ? 8.416 -21.902 6.545 1.00 98.06 83 ARG A N 1
ATOM 636 C CA . ARG A 1 83 ? 7.471 -22.313 7.591 1.00 98.06 83 ARG A CA 1
ATOM 637 C C . ARG A 1 83 ? 6.023 -22.022 7.194 1.00 98.06 83 ARG A C 1
ATOM 639 O O . ARG A 1 83 ? 5.187 -22.892 7.403 1.00 98.06 83 ARG A O 1
ATOM 646 N N . ILE A 1 84 ? 5.741 -20.851 6.618 1.00 98.25 84 ILE A N 1
ATOM 647 C CA . ILE A 1 84 ? 4.403 -20.500 6.115 1.00 98.25 84 ILE A CA 1
ATOM 648 C C . ILE A 1 84 ? 3.963 -21.520 5.060 1.00 98.25 84 ILE A C 1
ATOM 650 O O . ILE A 1 84 ? 2.906 -22.119 5.213 1.00 98.25 84 ILE A O 1
ATOM 654 N N . ALA A 1 85 ? 4.796 -21.798 4.051 1.00 98.31 85 ALA A N 1
ATOM 655 C CA . ALA A 1 85 ? 4.498 -22.796 3.022 1.00 98.31 85 ALA A CA 1
ATOM 656 C C . ALA A 1 85 ? 4.209 -24.175 3.625 1.00 98.31 85 ALA A C 1
ATOM 658 O O . ALA A 1 85 ? 3.186 -24.773 3.309 1.00 98.31 85 ALA A O 1
ATOM 659 N N . LYS A 1 86 ? 5.041 -24.636 4.567 1.00 98.25 86 LYS A N 1
ATOM 660 C CA . LYS A 1 86 ? 4.817 -25.902 5.275 1.00 98.25 86 LYS A CA 1
ATOM 661 C C . LYS A 1 86 ? 3.488 -25.921 6.039 1.00 98.25 86 LYS A C 1
ATOM 663 O O . LYS A 1 86 ? 2.791 -26.929 6.002 1.00 98.25 86 LYS A O 1
ATOM 668 N N . ASN A 1 87 ? 3.151 -24.837 6.737 1.00 98.19 87 ASN A N 1
ATOM 669 C CA . ASN A 1 87 ? 1.896 -24.716 7.485 1.00 98.19 87 ASN A CA 1
ATOM 670 C C . ASN A 1 87 ? 0.671 -24.720 6.556 1.00 98.19 87 ASN A C 1
ATOM 672 O O . ASN A 1 87 ? -0.365 -25.248 6.939 1.00 98.19 87 ASN A O 1
ATOM 676 N N . LEU A 1 88 ? 0.816 -24.177 5.343 1.00 97.81 88 LEU A N 1
ATOM 677 C CA . LEU A 1 88 ? -0.206 -24.172 4.291 1.00 97.81 88 LEU A CA 1
ATOM 678 C C . LEU A 1 88 ? -0.229 -25.459 3.447 1.00 97.81 88 LEU A C 1
ATOM 680 O O . LEU A 1 88 ? -1.031 -25.570 2.526 1.00 97.81 88 LEU A O 1
ATOM 684 N N . GLY A 1 89 ? 0.665 -26.420 3.705 1.00 97.88 89 GLY A N 1
ATOM 685 C CA . GLY A 1 89 ? 0.775 -27.642 2.900 1.00 97.88 89 GLY A CA 1
ATOM 686 C C . GLY A 1 89 ? 1.297 -27.421 1.473 1.00 97.88 89 GLY A C 1
ATOM 687 O O . GLY A 1 89 ? 1.051 -28.247 0.601 1.00 97.88 89 GLY A O 1
ATOM 688 N N . LEU A 1 90 ? 2.007 -26.319 1.225 1.00 97.94 90 LEU A N 1
ATOM 689 C CA . LEU A 1 90 ? 2.647 -26.007 -0.054 1.00 97.94 90 LEU A CA 1
ATOM 690 C C . LEU A 1 90 ? 4.064 -26.598 -0.106 1.00 97.94 90 LEU A C 1
ATOM 692 O O . LEU A 1 90 ? 4.785 -26.557 0.893 1.00 97.94 90 LEU A O 1
ATOM 696 N N . ASP A 1 91 ? 4.503 -27.046 -1.287 1.00 96.62 91 ASP A N 1
ATOM 697 C CA . ASP A 1 91 ? 5.859 -27.586 -1.486 1.00 96.62 91 ASP A CA 1
ATOM 698 C C . ASP A 1 91 ? 6.949 -26.557 -1.142 1.00 96.62 91 ASP A C 1
ATOM 700 O O . ASP A 1 91 ? 7.873 -26.831 -0.373 1.00 96.62 91 ASP A O 1
ATOM 704 N N . ALA A 1 92 ? 6.843 -25.348 -1.702 1.00 97.75 92 ALA A N 1
ATOM 705 C CA . ALA A 1 92 ? 7.727 -24.232 -1.392 1.00 97.75 92 ALA A CA 1
ATOM 706 C C . ALA A 1 92 ? 7.067 -22.884 -1.708 1.00 97.75 92 ALA A C 1
ATOM 708 O O . ALA A 1 92 ? 6.397 -22.724 -2.726 1.00 97.75 92 ALA A O 1
ATOM 709 N N . ALA A 1 93 ? 7.323 -21.870 -0.876 1.00 97.94 93 ALA A N 1
ATOM 710 C CA . ALA A 1 93 ? 6.758 -20.534 -1.082 1.00 97.94 93 ALA A CA 1
ATOM 711 C C . ALA A 1 93 ? 7.198 -19.911 -2.422 1.00 97.94 93 ALA A C 1
ATOM 713 O O . ALA A 1 93 ? 6.382 -19.360 -3.144 1.00 97.94 93 ALA A O 1
ATOM 714 N N . HIS A 1 94 ? 8.474 -20.041 -2.797 1.00 97.62 94 HIS A N 1
ATOM 715 C CA . HIS A 1 94 ? 9.038 -19.419 -4.006 1.00 97.62 94 HIS A CA 1
ATOM 716 C C . HIS A 1 94 ? 8.623 -20.076 -5.336 1.00 97.62 94 HIS A C 1
ATOM 718 O O . HIS A 1 94 ? 9.040 -19.610 -6.392 1.00 97.62 94 HIS A O 1
ATOM 724 N N . THR A 1 95 ? 7.831 -21.147 -5.302 1.00 96.75 95 THR A N 1
ATOM 725 C CA . THR A 1 95 ? 7.237 -21.775 -6.494 1.00 96.75 95 THR A CA 1
ATOM 726 C C . THR A 1 95 ? 5.710 -21.762 -6.459 1.00 96.75 95 THR A C 1
ATOM 728 O O . THR A 1 95 ? 5.071 -21.961 -7.490 1.00 96.75 95 THR A O 1
ATOM 731 N N . ALA A 1 96 ? 5.107 -21.511 -5.295 1.00 97.69 96 ALA A N 1
ATOM 732 C CA . ALA A 1 96 ? 3.665 -21.480 -5.136 1.00 97.69 96 ALA A CA 1
ATOM 733 C C . ALA A 1 96 ? 3.072 -20.210 -5.759 1.00 97.69 96 ALA A C 1
ATOM 735 O O . ALA A 1 96 ? 3.411 -19.094 -5.358 1.00 97.69 96 ALA A O 1
ATOM 736 N N . LYS A 1 97 ? 2.123 -20.382 -6.692 1.00 95.56 97 LYS A N 1
ATOM 737 C CA . LYS A 1 97 ? 1.429 -19.276 -7.375 1.00 95.56 97 LYS A CA 1
ATOM 738 C C . LYS A 1 97 ? 0.897 -18.233 -6.386 1.00 95.56 97 LYS A C 1
ATOM 740 O O . LYS A 1 97 ? 1.153 -17.050 -6.559 1.00 95.56 97 LYS A O 1
ATOM 745 N N . ILE A 1 98 ? 0.239 -18.689 -5.320 1.00 95.62 98 ILE A N 1
ATOM 746 C CA . ILE A 1 98 ? -0.369 -17.826 -4.297 1.00 95.62 98 ILE A CA 1
ATOM 747 C C . ILE A 1 98 ? 0.634 -16.885 -3.612 1.00 95.62 98 ILE A C 1
ATOM 749 O O . ILE A 1 98 ? 0.273 -15.783 -3.219 1.00 95.62 98 ILE A O 1
ATOM 753 N N . CYS A 1 99 ? 1.901 -17.290 -3.491 1.00 97.50 99 CYS A N 1
ATOM 754 C CA . CYS A 1 99 ? 2.962 -16.438 -2.961 1.00 97.50 99 CYS A CA 1
ATOM 755 C C . CYS A 1 99 ? 3.581 -15.566 -4.062 1.00 97.50 99 CYS A C 1
ATOM 757 O O . CYS A 1 99 ? 3.878 -14.394 -3.839 1.00 97.50 99 CYS A O 1
ATOM 759 N N . LEU A 1 100 ? 3.783 -16.134 -5.254 1.00 97.44 100 LEU A N 1
ATOM 760 C CA . LEU A 1 100 ? 4.382 -15.439 -6.392 1.00 97.44 100 LEU A CA 1
ATOM 761 C C . LEU A 1 100 ? 3.519 -14.286 -6.906 1.00 97.44 100 LEU A C 1
ATOM 763 O O . LEU A 1 100 ? 4.086 -13.290 -7.338 1.00 97.44 100 LEU A O 1
ATOM 767 N N . ASP A 1 101 ? 2.191 -14.380 -6.802 1.00 95.50 101 ASP A N 1
ATOM 768 C CA . ASP A 1 101 ? 1.259 -13.342 -7.259 1.00 95.50 101 ASP A CA 1
ATOM 769 C C . ASP A 1 101 ? 1.523 -11.959 -6.626 1.00 95.50 101 ASP A C 1
ATOM 771 O O . ASP A 1 101 ? 1.233 -10.946 -7.263 1.00 95.50 101 ASP A O 1
ATOM 775 N N . CYS A 1 102 ? 2.088 -11.898 -5.410 1.00 96.38 102 CYS A N 1
ATOM 776 C CA . CYS A 1 102 ? 2.504 -10.643 -4.758 1.00 96.38 102 CYS A CA 1
ATOM 777 C C . CYS A 1 102 ? 4.025 -10.412 -4.764 1.00 96.38 102 CYS A C 1
ATOM 779 O O . CYS A 1 102 ? 4.477 -9.276 -4.664 1.00 96.38 102 CYS A O 1
ATOM 781 N N . HIS A 1 103 ? 4.830 -11.478 -4.802 1.00 97.75 103 HIS A N 1
ATOM 782 C CA . HIS A 1 103 ? 6.281 -11.404 -4.574 1.00 97.75 103 HIS A CA 1
ATOM 783 C C . HIS A 1 103 ? 7.124 -11.485 -5.853 1.00 97.75 103 HIS A C 1
ATOM 785 O O . HIS A 1 103 ? 8.357 -11.526 -5.776 1.00 97.75 103 HIS A O 1
ATOM 791 N N . SER A 1 104 ? 6.485 -11.556 -7.017 1.00 97.56 104 SER A N 1
ATOM 792 C CA . SER A 1 104 ? 7.135 -11.669 -8.316 1.00 97.56 104 SER A CA 1
ATOM 793 C C . SER A 1 104 ? 6.257 -11.081 -9.422 1.00 97.56 104 SER A C 1
ATOM 795 O O . SER A 1 104 ? 5.060 -10.874 -9.228 1.00 97.56 104 SER A O 1
ATOM 797 N N . ASP A 1 105 ? 6.840 -10.861 -10.595 1.00 97.12 105 ASP A N 1
ATOM 798 C CA . ASP A 1 105 ? 6.118 -10.590 -11.838 1.00 97.12 105 ASP A CA 1
ATOM 799 C C . ASP A 1 105 ? 5.418 -11.861 -12.373 1.00 97.12 105 ASP A C 1
ATOM 801 O O . ASP A 1 105 ? 5.828 -12.489 -13.343 1.00 97.12 105 ASP A O 1
ATOM 805 N N . ASN A 1 106 ? 4.413 -12.363 -11.655 1.00 95.81 106 ASN A N 1
ATOM 806 C CA . ASN A 1 106 ? 3.890 -13.711 -11.886 1.00 95.81 106 ASN A CA 1
ATOM 807 C C . ASN A 1 106 ? 2.848 -13.795 -13.020 1.00 95.81 106 ASN A C 1
ATOM 809 O O . ASN A 1 106 ? 1.670 -14.062 -12.764 1.00 95.81 106 ASN A O 1
ATOM 813 N N . VAL A 1 107 ? 3.293 -13.619 -14.266 1.00 95.56 107 VAL A N 1
ATOM 814 C CA . VAL A 1 107 ? 2.501 -13.861 -15.490 1.00 95.56 107 VAL A CA 1
ATOM 815 C C . VAL A 1 107 ? 2.589 -15.323 -15.962 1.00 95.56 107 VAL A C 1
ATOM 817 O O . VAL A 1 107 ? 3.522 -16.025 -15.556 1.00 95.56 107 VAL A O 1
ATOM 820 N N . PRO A 1 108 ? 1.654 -15.837 -16.789 1.00 95.00 108 PRO A N 1
ATOM 821 C CA . PRO A 1 108 ? 1.724 -17.192 -17.352 1.00 95.00 108 PRO A CA 1
ATOM 822 C C . PRO A 1 108 ? 3.041 -17.480 -18.083 1.00 95.00 108 PRO A C 1
ATOM 824 O O . PRO A 1 108 ? 3.663 -16.573 -18.625 1.00 95.00 108 PRO A O 1
ATOM 827 N N . SER A 1 109 ? 3.481 -18.741 -18.111 1.00 94.56 109 SER A N 1
ATOM 828 C CA . SER A 1 109 ? 4.783 -19.128 -18.685 1.00 94.56 109 SER A CA 1
ATOM 829 C C . SER A 1 109 ? 4.959 -18.759 -20.157 1.00 94.56 109 SER A C 1
ATOM 831 O O . SER A 1 109 ? 6.063 -18.451 -20.582 1.00 94.56 109 SER A O 1
ATOM 833 N N . GLU A 1 110 ? 3.868 -18.779 -20.910 1.00 95.44 110 GLU A N 1
ATOM 834 C CA . GLU A 1 110 ? 3.769 -18.431 -22.323 1.00 95.44 110 GLU A CA 1
ATOM 835 C C . GLU A 1 110 ? 3.881 -16.923 -22.592 1.00 95.44 110 GLU A C 1
ATOM 837 O O . GLU A 1 110 ? 4.053 -16.534 -23.739 1.00 95.44 110 GLU A O 1
ATOM 842 N N . ARG A 1 111 ? 3.805 -16.088 -21.546 1.00 95.88 111 ARG A N 1
ATOM 843 C CA . ARG A 1 111 ? 3.990 -14.627 -21.607 1.00 95.88 111 ARG A CA 1
ATOM 844 C C . ARG A 1 111 ? 5.330 -14.182 -21.028 1.00 95.88 111 ARG A C 1
ATOM 846 O O . ARG A 1 111 ? 5.491 -13.024 -20.669 1.00 95.88 111 ARG A O 1
ATOM 853 N N . ARG A 1 112 ? 6.281 -15.100 -20.861 1.00 95.88 112 ARG A N 1
ATOM 854 C CA . ARG A 1 112 ? 7.595 -14.808 -20.277 1.00 95.88 112 ARG A CA 1
ATOM 855 C C . ARG A 1 112 ? 8.651 -14.840 -21.369 1.00 95.88 112 ARG A C 1
ATOM 857 O O . ARG A 1 112 ? 8.994 -15.915 -21.858 1.00 95.88 112 ARG A O 1
ATOM 864 N N . GLY A 1 113 ? 9.203 -13.672 -21.674 1.00 93.69 113 GLY A N 1
ATOM 865 C CA . GLY A 1 113 ? 10.261 -13.508 -22.658 1.00 93.69 113 GLY A CA 1
ATOM 866 C C . GLY A 1 113 ? 11.580 -14.149 -22.260 1.00 93.69 113 GLY A C 1
ATOM 867 O O . GLY A 1 113 ? 11.803 -14.586 -21.131 1.00 93.69 113 GLY A O 1
ATOM 868 N N . LEU A 1 114 ? 12.511 -14.182 -23.213 1.00 90.25 114 LEU A N 1
ATOM 869 C CA . LEU A 1 114 ? 13.790 -14.887 -23.070 1.00 90.25 114 LEU A CA 1
ATOM 870 C C . LEU A 1 114 ? 14.639 -14.425 -21.873 1.00 90.25 114 LEU A C 1
ATOM 872 O O . LEU A 1 114 ? 15.448 -15.203 -21.368 1.00 90.25 114 LEU A O 1
ATOM 876 N N . GLN A 1 115 ? 14.502 -13.165 -21.443 1.00 90.75 115 GLN A N 1
ATOM 877 C CA . GLN A 1 115 ? 15.247 -12.604 -20.309 1.00 90.75 115 GLN A CA 1
ATOM 878 C C . GLN A 1 115 ? 14.432 -12.573 -19.009 1.00 90.75 115 GLN A C 1
ATOM 880 O O . GLN A 1 115 ? 14.952 -12.144 -17.976 1.00 90.75 115 GLN A O 1
ATOM 885 N N . PHE A 1 116 ? 13.182 -13.037 -19.040 1.00 96.69 116 PHE A N 1
ATOM 886 C CA . PHE A 1 116 ? 12.273 -13.020 -17.907 1.00 96.69 116 PHE A CA 1
ATOM 887 C C . PHE A 1 116 ? 12.722 -13.981 -16.800 1.00 96.69 116 PHE A C 1
ATOM 889 O O . PHE A 1 116 ? 13.055 -15.145 -17.047 1.00 96.69 116 PHE A O 1
ATOM 896 N N . LYS A 1 117 ? 12.676 -13.525 -15.541 1.00 96.38 117 LYS A N 1
ATOM 897 C CA . LYS A 1 117 ? 12.954 -14.364 -14.368 1.00 96.38 117 LYS A CA 1
ATOM 898 C C . LYS A 1 117 ? 12.019 -14.022 -13.217 1.00 96.38 117 LYS A C 1
ATOM 900 O O . LYS A 1 117 ? 12.069 -12.926 -12.674 1.00 96.38 117 LYS A O 1
ATOM 905 N N . LEU A 1 118 ? 11.297 -15.025 -12.710 1.00 96.88 118 LEU A N 1
ATOM 906 C CA . LEU A 1 118 ? 10.525 -14.884 -11.464 1.00 96.88 118 LEU A CA 1
ATOM 907 C C . LEU A 1 118 ? 11.402 -14.433 -10.282 1.00 96.88 118 LEU A C 1
ATOM 909 O O . LEU A 1 118 ? 10.948 -13.731 -9.378 1.00 96.88 118 LEU A O 1
ATOM 913 N N . SER A 1 119 ? 12.678 -14.831 -10.289 1.00 97.00 119 SER A N 1
ATOM 914 C CA . SER A 1 119 ? 13.616 -14.514 -9.215 1.00 97.00 119 SER A CA 1
ATOM 915 C C . SER A 1 119 ? 13.991 -13.040 -9.105 1.00 97.00 119 SER A C 1
ATOM 917 O O . SER A 1 119 ? 14.591 -12.670 -8.097 1.00 97.00 119 SER A O 1
ATOM 919 N N . ASP A 1 120 ? 13.654 -12.229 -10.108 1.00 96.94 120 ASP A N 1
ATOM 920 C CA . ASP A 1 120 ? 13.906 -10.789 -10.099 1.00 96.94 120 ASP A CA 1
ATOM 921 C C . ASP A 1 120 ? 12.967 -10.050 -9.125 1.00 96.94 120 ASP A C 1
ATOM 923 O O . ASP A 1 120 ? 13.224 -8.905 -8.770 1.00 96.94 120 ASP A O 1
ATOM 927 N N . GLY A 1 121 ? 11.934 -10.718 -8.596 1.00 97.56 121 GLY A N 1
ATOM 928 C CA . GLY A 1 121 ? 10.966 -10.104 -7.690 1.00 97.56 121 GLY A CA 1
ATOM 929 C C . GLY A 1 121 ? 9.884 -9.353 -8.451 1.00 97.56 121 GLY A C 1
ATOM 930 O O . GLY A 1 121 ? 9.534 -9.729 -9.569 1.00 97.56 121 GLY A O 1
ATOM 931 N N . VAL A 1 122 ? 9.320 -8.322 -7.823 1.00 97.94 122 VAL A N 1
ATOM 932 C CA . VAL A 1 122 ? 8.392 -7.412 -8.499 1.00 97.94 122 VAL A CA 1
ATOM 933 C C . VAL A 1 122 ? 9.240 -6.538 -9.432 1.00 97.94 122 VAL A C 1
ATOM 935 O O . VAL A 1 122 ? 9.972 -5.646 -8.994 1.00 97.94 122 VAL A O 1
ATOM 938 N N . ALA A 1 123 ? 9.238 -6.926 -10.707 1.00 96.00 123 ALA A N 1
ATOM 939 C CA . ALA A 1 123 ? 10.078 -6.394 -11.776 1.00 96.00 123 ALA A CA 1
ATOM 940 C C . ALA A 1 123 ? 9.483 -5.125 -12.410 1.00 96.00 123 ALA A C 1
ATOM 942 O O . ALA A 1 123 ? 8.371 -4.720 -12.085 1.00 96.00 123 ALA A O 1
ATOM 943 N N . CYS A 1 124 ? 10.212 -4.506 -13.346 1.00 96.38 124 CYS A N 1
ATOM 944 C CA . CYS A 1 124 ? 9.753 -3.307 -14.055 1.00 96.38 124 CYS A CA 1
ATOM 945 C C . CYS A 1 124 ? 8.376 -3.504 -14.713 1.00 96.38 124 CYS A C 1
ATOM 947 O O . CYS A 1 124 ? 7.499 -2.658 -14.565 1.00 96.38 124 CYS A O 1
ATOM 949 N N . GLU A 1 125 ? 8.171 -4.633 -15.390 1.00 97.19 125 GLU A N 1
ATOM 950 C CA . GLU A 1 125 ? 6.939 -4.936 -16.131 1.00 97.19 125 GLU A CA 1
ATOM 951 C C . GLU A 1 125 ? 5.780 -5.340 -15.208 1.00 97.19 125 GLU A C 1
ATOM 953 O O . GLU A 1 125 ? 4.629 -5.138 -15.569 1.00 97.19 125 GLU A O 1
ATOM 958 N N . ALA A 1 126 ? 6.045 -5.740 -13.957 1.00 97.06 126 ALA A N 1
ATOM 959 C CA . ALA A 1 126 ? 4.994 -5.903 -12.948 1.00 97.06 126 ALA A CA 1
ATOM 960 C C . ALA A 1 126 ? 4.304 -4.572 -12.590 1.00 97.06 126 ALA A C 1
ATOM 962 O O . ALA A 1 126 ? 3.183 -4.585 -12.085 1.00 97.06 126 ALA A O 1
ATOM 963 N N . CYS A 1 127 ? 4.968 -3.436 -12.843 1.00 95.94 127 CYS A N 1
ATOM 964 C CA . CYS A 1 127 ? 4.406 -2.098 -12.662 1.00 95.94 127 CYS A CA 1
ATOM 965 C C . CYS A 1 127 ? 4.031 -1.423 -13.986 1.00 95.94 127 CYS A C 1
ATOM 967 O O . CYS A 1 127 ? 3.041 -0.701 -14.035 1.00 95.94 127 CYS A O 1
ATOM 969 N N . HIS A 1 128 ? 4.827 -1.626 -15.039 1.00 95.44 128 HIS A N 1
ATOM 970 C CA . HIS A 1 128 ? 4.678 -0.943 -16.325 1.00 95.44 128 HIS A CA 1
ATOM 971 C C . HIS A 1 128 ? 3.871 -1.726 -17.371 1.00 95.44 128 HIS A C 1
ATOM 973 O O . HIS A 1 128 ? 3.552 -1.150 -18.405 1.00 95.44 128 HIS A O 1
ATOM 979 N N . GLY A 1 129 ? 3.509 -2.986 -17.117 1.00 96.12 129 GLY A N 1
ATOM 980 C CA . GLY A 1 129 ? 2.920 -3.870 -18.128 1.00 96.12 129 GLY A CA 1
ATOM 981 C C . GLY A 1 129 ? 3.981 -4.555 -18.988 1.00 96.12 129 GLY A C 1
ATOM 982 O O . GLY A 1 129 ? 5.123 -4.088 -19.062 1.00 96.12 129 GLY A O 1
ATOM 983 N N . GLY A 1 130 ? 3.606 -5.653 -19.641 1.00 95.88 130 GLY A N 1
ATOM 984 C CA . GLY A 1 130 ? 4.465 -6.393 -20.562 1.00 95.88 130 GLY A CA 1
ATOM 985 C C . GLY A 1 130 ? 4.965 -5.516 -21.709 1.00 95.88 130 GLY A C 1
ATOM 986 O O . GLY A 1 130 ? 4.186 -4.853 -22.397 1.00 95.88 130 GLY A O 1
ATOM 987 N N . ALA A 1 131 ? 6.282 -5.481 -21.909 1.00 95.19 131 ALA A N 1
ATOM 988 C CA . ALA A 1 131 ? 6.938 -4.520 -22.790 1.00 95.19 131 ALA A CA 1
ATOM 989 C C . ALA A 1 131 ? 6.924 -4.897 -24.277 1.00 95.19 131 ALA A C 1
ATOM 991 O O . ALA A 1 131 ? 7.424 -4.127 -25.099 1.00 95.19 131 ALA A O 1
ATOM 992 N N . GLU A 1 132 ? 6.341 -6.045 -24.635 1.00 94.38 132 GLU A N 1
ATOM 993 C CA . GLU A 1 132 ? 6.262 -6.570 -26.005 1.00 94.38 132 GLU A CA 1
ATOM 994 C C . GLU A 1 132 ? 5.878 -5.506 -27.044 1.00 94.38 132 GLU A C 1
ATOM 996 O O . GLU 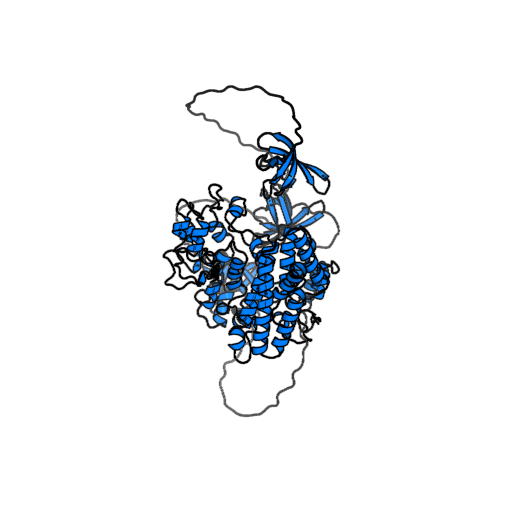A 1 132 ? 6.539 -5.372 -28.075 1.00 94.38 132 GLU A O 1
ATOM 1001 N N . GLN A 1 133 ? 4.828 -4.727 -26.763 1.00 92.44 133 GLN A N 1
ATOM 1002 C CA . GLN A 1 133 ? 4.261 -3.790 -27.734 1.00 92.44 133 GLN A CA 1
ATOM 1003 C C . GLN A 1 133 ? 4.795 -2.363 -27.596 1.00 92.44 133 GLN A C 1
ATOM 1005 O O . GLN A 1 133 ? 4.939 -1.665 -28.602 1.00 92.44 133 GLN A O 1
ATOM 1010 N N . TRP A 1 134 ? 5.135 -1.919 -26.383 1.00 92.88 134 TRP A N 1
ATOM 1011 C CA . TRP A 1 134 ? 5.535 -0.530 -26.150 1.00 92.88 134 TRP A CA 1
ATOM 1012 C C . TRP A 1 134 ? 7.053 -0.312 -26.090 1.00 92.88 134 TRP A C 1
ATOM 1014 O O . TRP A 1 134 ? 7.490 0.818 -26.302 1.00 92.88 134 TRP A O 1
ATOM 1024 N N . LEU A 1 135 ? 7.893 -1.341 -25.893 1.00 92.00 135 LEU A N 1
ATOM 1025 C CA . LEU A 1 135 ? 9.354 -1.150 -25.837 1.00 92.00 135 LEU A CA 1
ATOM 1026 C C . LEU A 1 135 ? 9.919 -0.602 -27.154 1.00 92.00 135 LEU A C 1
ATOM 1028 O O . LEU A 1 135 ? 10.779 0.278 -27.145 1.00 92.00 135 LEU A O 1
ATOM 1032 N N . GLY A 1 136 ? 9.423 -1.097 -28.292 1.00 90.19 136 GLY A N 1
ATOM 1033 C CA . GLY A 1 136 ? 9.834 -0.623 -29.617 1.00 90.19 136 GLY A CA 1
ATOM 1034 C C . GLY A 1 136 ? 9.479 0.848 -29.851 1.00 90.19 136 GLY A C 1
ATOM 1035 O O . GLY A 1 136 ? 10.309 1.611 -30.345 1.00 90.19 136 GLY A O 1
ATOM 1036 N N . ILE A 1 137 ? 8.279 1.259 -29.433 1.00 90.75 137 ILE A N 1
ATOM 1037 C CA . ILE A 1 137 ? 7.808 2.652 -29.493 1.00 90.75 137 ILE A CA 1
ATOM 1038 C C . ILE A 1 137 ? 8.675 3.525 -28.582 1.00 90.75 137 ILE A C 1
ATOM 1040 O O . ILE A 1 137 ? 9.204 4.550 -29.015 1.00 90.75 137 ILE A O 1
ATOM 1044 N N . HIS A 1 138 ? 8.906 3.064 -27.353 1.00 88.31 138 HIS A N 1
ATOM 1045 C CA . HIS A 1 138 ? 9.719 3.735 -26.345 1.00 88.31 138 HIS A CA 1
ATOM 1046 C C . HIS A 1 138 ? 11.133 4.092 -26.848 1.00 88.31 138 HIS A C 1
ATOM 1048 O O . HIS A 1 138 ? 11.597 5.219 -26.640 1.00 88.31 138 HIS A O 1
ATOM 1054 N N . ILE A 1 139 ? 11.805 3.176 -27.558 1.00 86.75 139 ILE A N 1
ATOM 1055 C CA . ILE A 1 139 ? 13.165 3.393 -28.090 1.00 86.75 139 ILE A CA 1
ATOM 1056 C C . ILE A 1 139 ? 13.200 4.069 -29.472 1.00 86.75 139 ILE A C 1
ATOM 1058 O O . ILE A 1 139 ? 14.275 4.466 -29.922 1.00 86.75 139 ILE A O 1
ATOM 1062 N N . SER A 1 140 ? 12.060 4.208 -30.157 1.00 81.44 140 SER A N 1
ATOM 1063 C CA . SER A 1 140 ? 11.991 4.809 -31.496 1.00 81.44 140 SER A CA 1
ATOM 1064 C C . SER A 1 140 ? 12.258 6.327 -31.477 1.00 81.44 140 SER A C 1
ATOM 1066 O O . SER A 1 140 ? 12.225 6.961 -30.422 1.00 81.44 140 SER A O 1
ATOM 1068 N N . GLY A 1 141 ? 12.578 6.941 -32.623 1.00 61.62 141 GLY A N 1
ATOM 1069 C CA . GLY A 1 141 ? 12.779 8.396 -32.743 1.00 61.62 141 GLY A CA 1
ATOM 1070 C C . GLY A 1 141 ? 11.519 9.134 -33.223 1.00 61.62 141 GLY A C 1
ATOM 1071 O O . GLY A 1 141 ? 10.946 8.726 -34.227 1.00 61.62 141 GLY A O 1
ATOM 1072 N N . GLY A 1 142 ? 11.150 10.249 -32.569 1.00 59.38 142 GLY A N 1
ATOM 1073 C CA . GLY A 1 142 ? 9.971 11.084 -32.894 1.00 59.38 142 GLY A CA 1
ATOM 1074 C C . GLY A 1 142 ? 8.707 10.761 -32.070 1.00 59.38 142 GLY A C 1
ATOM 1075 O O . GLY A 1 142 ? 8.723 9.806 -31.302 1.00 59.38 142 GLY A O 1
ATOM 1076 N N . GLY A 1 143 ? 7.644 11.570 -32.223 1.00 59.75 143 GLY A N 1
ATOM 1077 C CA . GLY A 1 143 ? 6.290 11.324 -31.674 1.00 59.75 143 GLY A CA 1
ATOM 1078 C C . GLY A 1 143 ? 6.062 11.649 -30.186 1.00 59.75 143 GLY A C 1
ATOM 1079 O O . GLY A 1 143 ? 7.007 11.915 -29.441 1.00 59.75 143 GLY A O 1
ATOM 1080 N N . ASP A 1 144 ? 4.792 11.612 -29.753 1.00 69.81 144 ASP A N 1
ATOM 1081 C CA . ASP A 1 144 ? 4.418 11.601 -28.327 1.00 69.81 144 ASP A CA 1
ATOM 1082 C C . ASP A 1 144 ? 4.508 10.162 -27.805 1.00 69.81 144 ASP A C 1
ATOM 1084 O O . ASP A 1 144 ? 3.524 9.424 -27.691 1.00 69.81 144 ASP A O 1
ATOM 1088 N N . LYS A 1 145 ? 5.746 9.753 -27.513 1.00 81.00 145 LYS A N 1
ATOM 1089 C CA . LYS A 1 145 ? 6.074 8.377 -27.123 1.00 81.00 145 LYS A CA 1
ATOM 1090 C C . LYS A 1 145 ? 5.302 7.900 -25.903 1.00 81.00 145 LYS A C 1
ATOM 1092 O O . LYS A 1 145 ? 5.132 6.695 -25.748 1.00 81.00 145 LYS A O 1
ATOM 1097 N N . HIS A 1 146 ? 4.901 8.804 -25.010 1.00 86.62 146 HIS A N 1
ATOM 1098 C CA . HIS A 1 146 ? 4.189 8.416 -23.797 1.00 86.62 146 HIS A CA 1
ATOM 1099 C C . HIS A 1 146 ? 2.768 7.986 -24.145 1.00 86.62 146 HIS A C 1
ATOM 1101 O O . HIS A 1 146 ? 2.404 6.847 -23.867 1.00 86.62 146 HIS A O 1
ATOM 1107 N N . ALA A 1 147 ? 2.014 8.838 -24.844 1.00 88.06 147 ALA A N 1
ATOM 1108 C CA . ALA A 1 147 ? 0.657 8.515 -25.279 1.00 88.06 147 ALA A CA 1
ATOM 1109 C C . ALA A 1 147 ? 0.611 7.267 -26.181 1.00 88.06 147 ALA A C 1
ATOM 1111 O O . ALA A 1 147 ? -0.252 6.405 -26.005 1.00 88.06 147 ALA A O 1
ATOM 1112 N N . GLU A 1 148 ? 1.567 7.126 -27.105 1.00 90.75 148 GLU A N 1
ATOM 1113 C CA . GLU A 1 148 ? 1.674 5.941 -27.966 1.00 90.75 148 GLU A CA 1
ATOM 1114 C C . GLU A 1 148 ? 2.020 4.672 -27.172 1.00 90.75 148 GLU A C 1
ATOM 1116 O O . GLU A 1 148 ? 1.445 3.614 -27.424 1.00 90.75 148 GLU A O 1
ATOM 1121 N N . SER A 1 149 ? 2.905 4.769 -26.173 1.00 91.44 149 SER A N 1
ATOM 1122 C CA . SER A 1 149 ? 3.231 3.633 -25.300 1.00 91.44 149 SER A CA 1
ATOM 1123 C C . SER A 1 149 ? 2.033 3.219 -24.448 1.00 91.44 149 SER A C 1
ATOM 1125 O O . SER A 1 149 ? 1.780 2.026 -24.313 1.00 91.44 149 SER A O 1
ATOM 1127 N N . LEU A 1 150 ? 1.265 4.179 -23.914 1.00 92.56 150 LEU A N 1
ATOM 1128 C CA . LEU A 1 150 ? 0.024 3.900 -23.180 1.00 92.56 150 LEU A CA 1
ATOM 1129 C C . LEU A 1 150 ? -0.985 3.155 -24.065 1.00 92.56 150 LEU A C 1
ATOM 1131 O O . LEU A 1 150 ? -1.554 2.148 -23.648 1.00 92.56 150 LEU A O 1
ATOM 1135 N N . ALA A 1 151 ? -1.164 3.603 -25.312 1.00 91.50 151 ALA A N 1
ATOM 1136 C CA . ALA A 1 151 ? -2.032 2.930 -26.280 1.00 91.50 151 ALA A CA 1
ATOM 1137 C C . ALA A 1 151 ? -1.545 1.511 -26.635 1.00 91.50 151 ALA A C 1
ATOM 1139 O O . ALA A 1 151 ? -2.357 0.649 -26.969 1.00 91.50 151 ALA A O 1
ATOM 1140 N N . ALA A 1 152 ? -0.238 1.267 -26.533 1.00 92.31 152 ALA A N 1
ATOM 1141 C CA . ALA A 1 152 ? 0.405 -0.026 -26.743 1.00 92.31 152 ALA A CA 1
ATOM 1142 C C . ALA A 1 152 ? 0.567 -0.859 -25.454 1.00 92.31 152 ALA A C 1
ATOM 1144 O O . ALA A 1 152 ? 1.320 -1.828 -25.447 1.00 92.31 152 ALA A O 1
ATOM 1145 N N . GLY A 1 153 ? -0.119 -0.508 -24.362 1.00 92.44 153 GLY A N 1
ATOM 1146 C CA . GLY A 1 153 ? -0.180 -1.342 -23.158 1.00 92.44 153 GLY A CA 1
ATOM 1147 C C . GLY A 1 153 ? 0.762 -0.957 -22.019 1.00 92.44 153 GLY A C 1
ATOM 1148 O O . GLY A 1 153 ? 0.803 -1.675 -21.023 1.00 92.44 153 GLY A O 1
ATOM 1149 N N . LEU A 1 154 ? 1.484 0.166 -22.114 1.00 94.25 154 LEU A N 1
ATOM 1150 C CA . LEU A 1 154 ? 2.182 0.728 -20.956 1.00 94.25 154 LEU A CA 1
ATOM 1151 C C . LEU A 1 154 ? 1.151 1.099 -19.882 1.00 94.25 154 LEU A C 1
ATOM 1153 O O . LEU A 1 154 ? 0.214 1.857 -20.134 1.00 94.25 154 LEU A O 1
ATOM 1157 N N . TYR A 1 155 ? 1.343 0.601 -18.667 1.00 96.81 155 TYR A N 1
ATOM 1158 C CA . TYR A 1 155 ? 0.461 0.917 -17.553 1.00 96.81 155 TYR A CA 1
ATOM 1159 C C . TYR A 1 155 ? 0.720 2.351 -17.038 1.00 96.81 155 TYR A C 1
ATOM 1161 O O . TYR A 1 155 ? 1.878 2.696 -16.756 1.00 96.81 155 TYR A O 1
ATOM 1169 N N . PRO A 1 156 ? -0.320 3.197 -16.872 1.00 94.81 156 PRO A N 1
ATOM 1170 C CA . PRO A 1 156 ? -0.181 4.618 -16.535 1.00 94.81 156 PRO A CA 1
ATOM 1171 C C . PRO A 1 156 ? 0.131 4.827 -15.045 1.00 94.81 156 PRO A C 1
ATOM 1173 O O . PRO A 1 156 ? -0.677 5.331 -14.271 1.00 94.81 156 PRO A O 1
ATOM 1176 N N . THR A 1 157 ? 1.324 4.421 -14.610 1.00 93.50 157 THR A N 1
ATOM 1177 C CA . THR A 1 157 ? 1.771 4.553 -13.207 1.00 93.50 157 THR A CA 1
ATOM 1178 C C . THR A 1 157 ? 1.900 6.003 -12.724 1.00 93.50 157 THR A C 1
ATOM 1180 O O . THR A 1 157 ? 1.990 6.238 -11.521 1.00 93.50 157 THR A O 1
ATOM 1183 N N . GLU A 1 158 ? 1.914 6.988 -13.622 1.00 91.38 158 GLU A N 1
ATOM 1184 C CA . GLU A 1 158 ? 1.826 8.407 -13.264 1.00 91.38 158 GLU A CA 1
ATOM 1185 C C . GLU A 1 158 ? 0.427 8.831 -12.797 1.00 91.38 158 GLU A C 1
ATOM 1187 O O . GLU A 1 158 ? 0.314 9.767 -12.006 1.00 91.38 158 GLU A O 1
ATOM 1192 N N . GLU A 1 159 ? -0.623 8.127 -13.231 1.00 91.81 159 GLU A N 1
ATOM 1193 C CA . GLU A 1 159 ? -2.002 8.417 -12.846 1.00 91.81 159 GLU A CA 1
ATOM 1194 C C . GLU A 1 159 ? -2.274 7.880 -11.434 1.00 91.81 159 GLU A C 1
ATOM 1196 O O . GLU A 1 159 ? -2.208 6.667 -11.215 1.00 91.81 159 GLU A O 1
ATOM 1201 N N . PRO A 1 160 ? -2.623 8.728 -10.450 1.00 91.19 160 PRO A N 1
ATOM 1202 C CA . PRO A 1 160 ? -2.692 8.303 -9.053 1.00 91.19 160 PRO A CA 1
ATOM 1203 C C . PRO A 1 160 ? -3.709 7.194 -8.792 1.00 91.19 160 PRO A C 1
ATOM 1205 O O . PRO A 1 160 ? -3.437 6.319 -7.978 1.00 91.19 160 PRO A O 1
ATOM 1208 N N . GLU A 1 161 ? -4.857 7.202 -9.478 1.00 92.00 161 GLU A N 1
ATOM 1209 C CA . GLU A 1 161 ? -5.876 6.158 -9.305 1.00 92.00 161 GLU A CA 1
ATOM 1210 C C . GLU A 1 161 ? -5.431 4.822 -9.916 1.00 92.00 161 GLU A C 1
ATOM 1212 O O . GLU A 1 161 ? -5.573 3.788 -9.265 1.00 92.00 161 GLU A O 1
ATOM 1217 N N . ALA A 1 162 ? -4.816 4.837 -11.104 1.00 94.94 162 ALA A N 1
ATOM 1218 C CA . ALA A 1 162 ? -4.271 3.626 -11.719 1.00 94.94 162 ALA A CA 1
ATOM 1219 C C . ALA A 1 162 ? -3.090 3.076 -10.905 1.00 94.94 162 ALA A C 1
ATOM 1221 O O . ALA A 1 162 ? -2.987 1.871 -10.674 1.00 94.94 162 ALA A O 1
ATOM 1222 N N . ARG A 1 163 ? -2.215 3.951 -10.399 1.00 95.62 163 ARG A N 1
ATOM 1223 C CA . ARG A 1 163 ? -1.124 3.561 -9.500 1.00 95.62 163 ARG A CA 1
ATOM 1224 C C . ARG A 1 163 ? -1.649 2.990 -8.183 1.00 95.62 163 ARG A C 1
ATOM 1226 O O . ARG A 1 163 ? -1.128 1.981 -7.717 1.00 95.62 163 ARG A O 1
ATOM 1233 N N . ALA A 1 164 ? -2.679 3.604 -7.597 1.00 96.75 164 ALA A N 1
ATOM 1234 C CA . ALA A 1 164 ? -3.340 3.088 -6.403 1.00 96.75 164 ALA A CA 1
ATOM 1235 C C . ALA A 1 164 ? -3.882 1.677 -6.647 1.00 96.75 164 ALA A C 1
ATOM 1237 O O . ALA A 1 164 ? -3.591 0.783 -5.861 1.00 96.75 164 ALA A O 1
ATOM 1238 N N . GLU A 1 165 ? -4.603 1.469 -7.752 1.00 96.25 165 GLU A N 1
ATOM 1239 C CA . GLU A 1 165 ? -5.134 0.163 -8.161 1.00 96.25 165 GLU A CA 1
ATOM 1240 C C . GLU A 1 165 ? -4.040 -0.901 -8.258 1.00 96.25 165 GLU A C 1
ATOM 1242 O O . GLU A 1 165 ? -4.140 -1.968 -7.651 1.00 96.25 165 GLU A O 1
ATOM 1247 N N . LEU A 1 166 ? -2.947 -0.570 -8.947 1.00 96.81 166 LEU A N 1
ATOM 1248 C CA . LEU A 1 166 ? -1.795 -1.446 -9.100 1.00 96.81 166 LEU A CA 1
ATOM 1249 C C . LEU A 1 166 ? -1.211 -1.853 -7.743 1.00 96.81 166 LEU A C 1
ATOM 1251 O O . LEU A 1 166 ? -1.058 -3.044 -7.469 1.00 96.81 166 LEU A O 1
ATOM 1255 N N . CYS A 1 167 ? -0.892 -0.882 -6.884 1.00 96.69 167 CYS A N 1
ATOM 1256 C CA . CYS A 1 167 ? -0.278 -1.165 -5.589 1.00 96.69 167 CYS A CA 1
ATOM 1257 C C . CYS A 1 167 ? -1.232 -1.935 -4.664 1.00 96.69 167 CYS A C 1
ATOM 1259 O O . CYS A 1 167 ? -0.829 -2.907 -4.018 1.00 96.69 167 CYS A O 1
ATOM 1261 N N . LEU A 1 168 ? -2.506 -1.537 -4.622 1.00 97.12 168 LEU A N 1
ATOM 1262 C CA . LEU A 1 168 ? -3.526 -2.177 -3.795 1.00 97.12 168 LEU A CA 1
ATOM 1263 C C . LEU A 1 168 ? -3.815 -3.606 -4.246 1.00 97.12 168 LEU A C 1
ATOM 1265 O O . LEU A 1 168 ? -4.099 -4.433 -3.384 1.00 97.12 168 LEU A O 1
ATOM 1269 N N . SER A 1 169 ? -3.631 -3.941 -5.529 1.00 95.69 169 SER A N 1
ATOM 1270 C CA . SER A 1 169 ? -3.794 -5.317 -6.015 1.00 95.69 169 SER A CA 1
ATOM 1271 C C . SER A 1 169 ? -2.953 -6.336 -5.235 1.00 95.69 169 SER A C 1
ATOM 1273 O O . SER A 1 169 ? -3.366 -7.485 -5.107 1.00 95.69 169 SER A O 1
ATOM 1275 N N . CYS A 1 170 ? -1.807 -5.915 -4.679 1.00 95.75 170 CYS A N 1
ATOM 1276 C CA . CYS A 1 170 ? -0.946 -6.720 -3.810 1.00 95.75 170 CYS A CA 1
ATOM 1277 C C . CYS A 1 170 ? -1.080 -6.352 -2.328 1.00 95.75 170 CYS A C 1
ATOM 1279 O O . CYS A 1 170 ? -1.085 -7.245 -1.489 1.00 95.75 170 CYS A O 1
ATOM 1281 N N . HIS A 1 171 ? -1.154 -5.059 -2.001 1.00 95.50 171 HIS A N 1
ATOM 1282 C CA . HIS A 1 171 ? -1.060 -4.569 -0.621 1.00 95.50 171 HIS A CA 1
ATOM 1283 C C . HIS A 1 171 ? -2.383 -4.563 0.158 1.00 95.50 171 HIS A C 1
ATOM 1285 O O . HIS A 1 171 ? -2.365 -4.559 1.387 1.00 95.50 171 HIS A O 1
ATOM 1291 N N . LEU A 1 172 ? -3.514 -4.584 -0.541 1.00 95.25 172 LEU A N 1
ATOM 1292 C CA . LEU A 1 172 ? -4.841 -4.858 0.019 1.00 95.25 172 LEU A CA 1
ATOM 1293 C C . LEU A 1 172 ? -5.324 -6.232 -0.454 1.00 95.25 172 LEU A C 1
ATOM 1295 O O . LEU A 1 172 ? -5.824 -7.035 0.332 1.00 95.25 172 LEU A O 1
ATOM 1299 N N . GLY A 1 173 ? -5.089 -6.506 -1.734 1.00 93.56 173 GLY A N 1
ATOM 1300 C CA . GLY A 1 173 ? -5.482 -7.709 -2.434 1.00 93.56 173 GLY A CA 1
ATOM 1301 C C . GLY A 1 173 ? -6.681 -7.495 -3.354 1.00 93.56 173 GLY A C 1
ATOM 1302 O O . GLY A 1 173 ? -7.383 -6.492 -3.289 1.00 93.56 173 GLY A O 1
ATOM 1303 N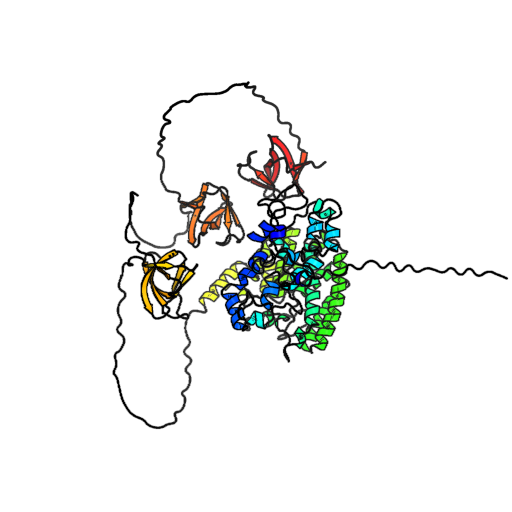 N . THR A 1 174 ? -6.917 -8.480 -4.209 1.00 92.56 174 THR A N 1
ATOM 1304 C CA . THR A 1 174 ? -8.077 -8.608 -5.091 1.00 92.56 174 THR A CA 1
ATOM 1305 C C . THR A 1 174 ? -8.848 -9.882 -4.743 1.00 92.56 174 THR A C 1
ATOM 1307 O O . THR A 1 174 ? -8.434 -10.677 -3.893 1.00 92.56 174 THR A O 1
ATOM 1310 N N . LYS A 1 175 ? -9.959 -10.147 -5.440 1.00 88.19 175 LYS A N 1
ATOM 1311 C CA . LYS A 1 175 ? -10.693 -11.419 -5.299 1.00 88.19 175 LYS A CA 1
ATOM 1312 C C . LYS A 1 175 ? -9.785 -12.652 -5.488 1.00 88.19 175 LYS A C 1
ATOM 1314 O O . LYS A 1 175 ? -9.936 -13.643 -4.765 1.00 88.19 175 LYS A O 1
ATOM 1319 N N . ASP A 1 176 ? -8.809 -12.550 -6.393 1.00 86.19 176 ASP A N 1
ATOM 1320 C CA . ASP A 1 176 ? -7.917 -13.637 -6.809 1.00 86.19 176 ASP A CA 1
ATOM 1321 C C . ASP A 1 176 ? -6.557 -13.605 -6.091 1.00 86.19 176 ASP A C 1
ATOM 1323 O O . ASP A 1 176 ? -5.901 -14.640 -5.976 1.00 86.19 176 ASP A O 1
ATOM 1327 N N . LYS A 1 177 ? -6.153 -12.446 -5.553 1.00 90.62 177 LYS A N 1
ATOM 1328 C CA . LYS A 1 177 ? -4.879 -12.240 -4.856 1.00 90.62 177 LYS A CA 1
ATOM 1329 C C . LYS A 1 177 ? -5.120 -11.657 -3.468 1.00 90.62 177 LYS A C 1
ATOM 1331 O O . LYS A 1 177 ? -5.235 -10.453 -3.328 1.00 90.62 177 LYS A O 1
ATOM 1336 N N . PHE A 1 178 ? -5.193 -12.481 -2.428 1.00 92.75 178 PHE A N 1
ATOM 1337 C CA . PHE A 1 178 ? -5.476 -11.987 -1.076 1.00 92.75 178 PHE A CA 1
ATOM 1338 C C . PHE A 1 178 ? -4.704 -12.777 -0.023 1.00 92.75 178 PHE A C 1
ATOM 1340 O O . PHE A 1 178 ? -4.723 -14.011 -0.036 1.00 92.75 178 PHE A O 1
ATOM 1347 N N . ALA A 1 179 ? -4.059 -12.074 0.909 1.00 93.75 179 ALA A N 1
ATOM 1348 C CA . ALA A 1 179 ? -3.482 -12.687 2.100 1.00 93.75 179 ALA A CA 1
ATOM 1349 C C . ALA A 1 179 ? -4.619 -13.027 3.075 1.00 93.75 179 ALA A C 1
ATOM 1351 O O . ALA A 1 179 ? -5.012 -12.215 3.905 1.00 93.75 179 ALA A O 1
ATOM 1352 N N . THR A 1 180 ? -5.192 -14.221 2.933 1.00 93.56 180 THR A N 1
ATOM 1353 C CA . THR A 1 180 ? -6.293 -14.700 3.780 1.00 93.56 180 THR A CA 1
ATOM 1354 C C . THR A 1 180 ? -5.879 -14.814 5.243 1.00 93.56 180 THR A C 1
ATOM 1356 O O . THR A 1 180 ? -4.696 -14.926 5.575 1.00 93.56 180 THR A O 1
ATOM 1359 N N . HIS A 1 181 ? -6.866 -14.896 6.131 1.00 93.25 181 HIS A N 1
ATOM 1360 C CA . HIS A 1 181 ? -6.644 -15.212 7.535 1.00 93.25 181 HIS A CA 1
ATOM 1361 C C . HIS A 1 181 ? -5.926 -16.559 7.723 1.00 93.25 181 HIS A C 1
ATOM 1363 O O . HIS A 1 181 ? -5.165 -16.720 8.670 1.00 93.25 181 HIS A O 1
ATOM 1369 N N . GLU A 1 182 ? -6.103 -17.521 6.811 1.00 93.38 182 GLU A N 1
ATOM 1370 C CA . GLU A 1 182 ? -5.331 -18.771 6.800 1.00 93.38 182 GLU A CA 1
ATOM 1371 C C . GLU A 1 182 ? -3.839 -18.518 6.518 1.00 93.38 182 GLU A C 1
ATOM 1373 O O . GLU A 1 182 ? -2.978 -19.005 7.252 1.00 93.38 182 GLU A O 1
ATOM 1378 N N . ILE A 1 183 ? -3.522 -17.700 5.508 1.00 95.31 183 ILE A N 1
ATOM 1379 C CA . ILE A 1 183 ? -2.144 -17.309 5.175 1.00 95.31 183 ILE A CA 1
ATOM 1380 C C . ILE A 1 183 ? -1.506 -16.527 6.333 1.00 95.31 183 ILE A C 1
ATOM 1382 O O . ILE A 1 183 ? -0.364 -16.801 6.717 1.00 95.31 183 ILE A O 1
ATOM 1386 N N . MET A 1 184 ? -2.249 -15.601 6.943 1.00 94.06 184 MET A N 1
ATOM 1387 C CA . MET A 1 184 ? -1.809 -14.870 8.136 1.00 94.06 184 MET A CA 1
ATOM 1388 C C . MET A 1 184 ? -1.612 -15.807 9.335 1.00 94.06 184 MET A C 1
ATOM 1390 O O . MET A 1 184 ? -0.573 -15.763 9.993 1.00 94.06 184 MET A O 1
ATOM 1394 N N . GLY A 1 185 ? -2.545 -16.733 9.571 1.00 93.25 185 GLY A N 1
ATOM 1395 C CA . GLY A 1 185 ? -2.462 -17.757 10.615 1.00 93.25 185 GLY A CA 1
ATOM 1396 C C . GLY A 1 185 ? -1.281 -18.716 10.431 1.00 93.25 185 GLY A C 1
ATOM 1397 O O . GLY A 1 185 ? -0.691 -19.173 11.412 1.00 93.25 185 GLY A O 1
ATOM 1398 N N . ALA A 1 186 ? -0.860 -18.956 9.187 1.00 96.25 186 ALA A N 1
ATOM 1399 C CA . ALA A 1 186 ? 0.360 -19.691 8.865 1.00 96.25 186 ALA A CA 1
ATOM 1400 C C . ALA A 1 186 ? 1.652 -18.903 9.173 1.00 96.25 186 ALA A C 1
ATOM 1402 O O . ALA A 1 186 ? 2.736 -19.499 9.207 1.00 96.25 186 ALA A O 1
ATOM 1403 N N . GLY A 1 187 ? 1.546 -17.599 9.451 1.00 92.75 187 GLY A N 1
ATOM 1404 C CA . GLY A 1 187 ? 2.630 -16.717 9.889 1.00 92.75 187 GLY A CA 1
ATOM 1405 C C . GLY A 1 187 ? 2.977 -15.588 8.916 1.00 92.75 187 GLY A C 1
ATOM 1406 O O . GLY A 1 187 ? 4.060 -15.005 9.053 1.00 92.75 187 GLY A O 1
ATOM 1407 N N . HIS A 1 188 ? 2.129 -15.319 7.917 1.00 93.94 188 HIS A N 1
ATOM 1408 C CA . HIS A 1 188 ? 2.288 -14.161 7.038 1.00 93.94 188 HIS A CA 1
ATOM 1409 C C . HIS A 1 188 ? 1.950 -12.861 7.790 1.00 93.94 188 HIS A C 1
ATOM 1411 O O . HIS A 1 188 ? 0.957 -12.836 8.518 1.00 93.94 188 HIS A O 1
ATOM 1417 N N . PRO A 1 189 ? 2.747 -11.792 7.623 1.00 87.88 189 PRO A N 1
ATOM 1418 C CA . PRO A 1 189 ? 2.462 -10.494 8.230 1.00 87.88 189 PRO A CA 1
ATOM 1419 C C . PRO A 1 189 ? 1.138 -9.885 7.741 1.00 87.88 189 PRO A C 1
ATOM 1421 O O . PRO A 1 189 ? 0.645 -10.220 6.659 1.00 87.88 189 PRO A O 1
ATOM 1424 N N . ARG A 1 190 ? 0.566 -8.957 8.511 1.00 86.12 190 ARG A N 1
ATOM 1425 C CA . ARG A 1 190 ? -0.530 -8.115 8.025 1.00 86.12 190 ARG A CA 1
ATOM 1426 C C . ARG A 1 190 ? 0.040 -7.166 6.973 1.00 86.12 190 ARG A C 1
ATOM 1428 O O . ARG A 1 190 ? 1.148 -6.656 7.092 1.00 86.12 190 ARG A O 1
ATOM 1435 N N . MET A 1 191 ? -0.725 -6.893 5.928 1.00 87.38 191 MET A N 1
ATOM 1436 C CA . MET A 1 191 ? -0.319 -5.883 4.958 1.00 87.38 191 MET A CA 1
ATOM 1437 C C . MET A 1 191 ? -0.820 -4.519 5.434 1.00 87.38 191 MET A C 1
ATOM 1439 O O . MET A 1 191 ? -2.022 -4.314 5.598 1.00 87.38 191 MET A O 1
ATOM 1443 N N . SER A 1 192 ? 0.117 -3.609 5.701 1.00 87.25 192 SER A N 1
ATOM 1444 C CA . SER A 1 192 ? -0.162 -2.188 5.902 1.00 87.25 192 SER A CA 1
ATOM 1445 C C . SER A 1 192 ? 0.333 -1.407 4.696 1.00 87.25 192 SER A C 1
ATOM 1447 O O . SER A 1 192 ? 1.409 -1.699 4.162 1.00 87.25 192 SER A O 1
ATOM 1449 N N . PHE A 1 193 ? -0.471 -0.451 4.240 1.00 93.56 193 PHE A N 1
ATOM 1450 C CA . PHE A 1 193 ? -0.177 0.324 3.048 1.00 93.56 193 PHE A CA 1
ATOM 1451 C C . PHE A 1 193 ? -0.884 1.675 3.066 1.00 93.56 193 PHE A C 1
ATOM 1453 O O . PHE A 1 193 ? -2.039 1.783 3.475 1.00 93.56 193 PHE A O 1
ATOM 1460 N N . ASP A 1 194 ? -0.169 2.679 2.577 1.00 95.62 194 ASP A N 1
ATOM 1461 C CA . ASP A 1 194 ? -0.674 3.994 2.203 1.00 95.62 194 ASP A CA 1
ATOM 1462 C C . ASP A 1 194 ? 0.082 4.419 0.941 1.00 95.62 194 ASP A C 1
ATOM 1464 O O . ASP A 1 194 ? 1.315 4.389 0.914 1.00 95.62 194 ASP A O 1
ATOM 1468 N N . LEU A 1 195 ? -0.647 4.776 -0.118 1.00 96.62 195 LEU A N 1
ATOM 1469 C CA . LEU A 1 195 ? -0.056 5.018 -1.435 1.00 96.62 195 LEU A CA 1
ATOM 1470 C C . LEU A 1 195 ? 1.027 6.098 -1.405 1.00 96.62 195 LEU A C 1
ATOM 1472 O O . LEU A 1 195 ? 2.113 5.903 -1.957 1.00 96.62 195 LEU A O 1
ATOM 1476 N N . GLN A 1 196 ? 0.726 7.242 -0.796 1.00 95.44 196 GLN A N 1
ATOM 1477 C CA . GLN A 1 196 ? 1.640 8.375 -0.815 1.00 95.44 196 GLN A CA 1
ATOM 1478 C C . GLN A 1 196 ? 2.802 8.131 0.137 1.00 95.44 196 GLN A C 1
ATOM 1480 O O . GLN A 1 196 ? 3.957 8.285 -0.255 1.00 95.44 196 GLN A O 1
ATOM 1485 N N . LYS A 1 197 ? 2.527 7.652 1.354 1.00 93.56 197 LYS A N 1
ATOM 1486 C CA . LYS A 1 197 ? 3.593 7.380 2.314 1.00 93.56 197 LYS A CA 1
ATOM 1487 C C . LYS A 1 197 ? 4.587 6.358 1.770 1.00 93.56 197 LYS A C 1
ATOM 1489 O O . LYS A 1 197 ? 5.797 6.533 1.921 1.00 93.56 197 LYS A O 1
ATOM 1494 N N . PHE A 1 198 ? 4.103 5.311 1.101 1.00 93.12 198 PHE A N 1
ATOM 1495 C CA . PHE A 1 198 ? 4.974 4.321 0.471 1.00 93.12 198 PHE A CA 1
ATOM 1496 C C . PHE A 1 198 ? 5.703 4.873 -0.760 1.00 93.12 198 PHE A C 1
ATOM 1498 O O . PHE A 1 198 ? 6.844 4.479 -0.997 1.00 93.12 198 PHE A O 1
ATOM 1505 N N . THR A 1 199 ? 5.118 5.837 -1.477 1.00 91.19 199 THR A N 1
ATOM 1506 C CA . THR A 1 199 ? 5.809 6.599 -2.535 1.00 91.19 199 THR A CA 1
ATOM 1507 C C . THR A 1 199 ? 6.975 7.430 -1.981 1.00 91.19 199 THR A C 1
ATOM 1509 O O . THR A 1 199 ? 7.983 7.597 -2.667 1.00 91.19 199 THR A O 1
ATOM 1512 N N . ASP A 1 200 ? 6.877 7.919 -0.742 1.00 89.56 200 ASP A N 1
ATOM 1513 C CA . ASP A 1 200 ? 7.910 8.759 -0.119 1.00 89.56 200 ASP A CA 1
ATOM 1514 C C . ASP A 1 200 ? 9.054 7.962 0.521 1.00 89.56 200 ASP A C 1
ATOM 1516 O O . ASP A 1 200 ? 10.194 8.427 0.556 1.00 89.56 200 ASP A O 1
ATOM 1520 N N . ILE A 1 201 ? 8.775 6.758 1.031 1.00 87.12 201 ILE A N 1
ATOM 1521 C CA . ILE A 1 201 ? 9.788 5.914 1.696 1.00 87.12 201 ILE A CA 1
ATOM 1522 C C . ILE A 1 201 ? 10.443 4.885 0.765 1.00 87.12 201 ILE A C 1
ATOM 1524 O O . ILE A 1 201 ? 11.450 4.282 1.146 1.00 87.12 201 ILE A O 1
ATOM 1528 N N . GLN A 1 202 ? 9.895 4.666 -0.432 1.00 88.62 202 GLN A N 1
ATOM 1529 C CA . GLN A 1 202 ? 10.550 3.905 -1.497 1.00 88.62 202 GLN A CA 1
ATOM 1530 C C . GLN A 1 202 ? 11.337 4.845 -2.420 1.00 88.62 202 GLN A C 1
ATOM 1532 O O . GLN A 1 202 ? 10.986 6.017 -2.566 1.00 88.62 202 GLN A O 1
ATOM 1537 N N . PRO A 1 203 ? 12.423 4.371 -3.057 1.00 89.12 203 PRO A N 1
ATOM 1538 C CA . PRO A 1 203 ? 13.136 5.200 -4.015 1.00 89.12 203 PRO A CA 1
ATOM 1539 C C . PRO A 1 203 ? 12.242 5.482 -5.230 1.00 89.12 203 PRO A C 1
ATOM 1541 O O . PRO A 1 203 ? 11.830 4.563 -5.933 1.00 89.12 203 PRO A O 1
ATOM 1544 N N . ARG A 1 204 ? 11.966 6.759 -5.513 1.00 88.62 204 ARG A N 1
ATOM 1545 C CA . ARG A 1 204 ? 11.250 7.146 -6.736 1.00 88.62 204 ARG A CA 1
ATOM 1546 C C . ARG A 1 204 ? 12.104 6.803 -7.963 1.00 88.62 204 ARG A C 1
ATOM 1548 O O . ARG A 1 204 ? 13.290 7.120 -8.011 1.00 88.62 204 ARG A O 1
ATOM 1555 N N . HIS A 1 205 ? 11.488 6.187 -8.970 1.00 90.75 205 HIS A N 1
ATOM 1556 C CA . HIS A 1 205 ? 12.118 5.888 -10.267 1.00 90.75 205 HIS A CA 1
ATOM 1557 C C . HIS A 1 205 ? 11.898 7.007 -11.296 1.00 90.75 205 HIS A C 1
ATOM 1559 O O . HIS A 1 205 ? 11.991 6.796 -12.498 1.00 90.75 205 HIS A O 1
ATOM 1565 N N . TYR A 1 206 ? 11.553 8.200 -10.824 1.00 89.44 206 TYR A N 1
ATOM 1566 C CA . TYR A 1 206 ? 11.276 9.366 -11.644 1.00 89.44 206 TYR A CA 1
ATOM 1567 C C . TYR A 1 206 ? 11.619 10.629 -10.858 1.00 89.44 206 TYR A C 1
ATOM 1569 O O . TYR A 1 206 ? 11.697 10.620 -9.625 1.00 89.44 206 TYR A O 1
ATOM 1577 N N . ARG A 1 207 ? 11.789 11.731 -11.584 1.00 88.50 207 ARG A N 1
ATOM 1578 C CA . ARG A 1 207 ? 11.850 13.083 -11.033 1.00 88.50 207 ARG A CA 1
ATOM 1579 C C . ARG A 1 207 ? 10.700 13.884 -11.625 1.00 88.50 207 ARG A C 1
ATOM 1581 O O . ARG A 1 207 ? 10.355 13.685 -12.782 1.00 88.50 207 ARG A O 1
ATOM 1588 N N . VAL A 1 208 ? 10.111 14.758 -10.816 1.00 87.44 208 VAL A N 1
ATOM 1589 C CA . VAL A 1 208 ? 9.071 15.685 -11.268 1.00 87.44 208 VAL A CA 1
ATOM 1590 C C . VAL A 1 208 ? 9.729 17.037 -11.558 1.00 87.44 208 VAL A C 1
ATOM 1592 O O . VAL A 1 208 ? 9.779 17.909 -10.690 1.00 87.44 208 VAL A O 1
ATOM 1595 N N . ASP A 1 209 ? 10.293 17.177 -12.753 1.00 87.25 209 ASP A N 1
ATOM 1596 C CA . ASP A 1 209 ? 10.792 18.435 -13.324 1.00 87.25 209 ASP A CA 1
ATOM 1597 C C . ASP A 1 209 ? 9.781 19.015 -14.334 1.00 87.25 209 ASP A C 1
ATOM 1599 O O . ASP A 1 209 ? 8.652 18.526 -14.432 1.00 87.25 209 ASP A O 1
ATOM 1603 N N . ASP A 1 210 ? 10.130 20.111 -15.009 1.00 88.00 210 ASP A N 1
ATOM 1604 C CA . ASP A 1 210 ? 9.227 20.793 -15.947 1.00 88.00 210 ASP A CA 1
ATOM 1605 C C . ASP A 1 210 ? 8.829 19.879 -17.109 1.00 88.00 210 ASP A C 1
ATOM 1607 O O . ASP A 1 210 ? 7.644 19.733 -17.399 1.00 88.00 210 ASP A O 1
ATOM 1611 N N . ASP A 1 211 ? 9.792 19.150 -17.676 1.00 85.69 211 ASP A N 1
ATOM 1612 C CA . ASP A 1 211 ? 9.539 18.157 -18.725 1.00 85.69 211 ASP A CA 1
ATOM 1613 C C . ASP A 1 211 ? 8.584 17.041 -18.255 1.00 85.69 211 ASP A C 1
ATOM 1615 O O . ASP A 1 211 ? 7.694 16.628 -19.004 1.00 85.69 211 ASP A O 1
ATOM 1619 N N . TYR A 1 212 ? 8.704 16.566 -17.008 1.00 88.38 212 TYR A N 1
ATOM 1620 C CA . TYR A 1 212 ? 7.728 15.618 -16.465 1.00 88.38 212 TYR A CA 1
ATOM 1621 C C . TYR A 1 212 ? 6.317 16.216 -16.469 1.00 88.38 212 TYR A C 1
ATOM 1623 O O . TYR A 1 212 ? 5.378 15.546 -16.895 1.00 88.38 212 TYR A O 1
ATOM 1631 N N . ARG A 1 213 ? 6.158 17.460 -15.996 1.00 89.06 213 ARG A N 1
ATOM 1632 C CA . ARG A 1 213 ? 4.851 18.134 -15.890 1.00 89.06 213 ARG A CA 1
ATOM 1633 C C . ARG A 1 213 ? 4.237 18.459 -17.250 1.00 89.06 213 ARG A C 1
ATOM 1635 O O . ARG A 1 213 ? 3.017 18.484 -17.359 1.00 89.06 213 ARG A O 1
ATOM 1642 N N . GLU A 1 214 ? 5.057 18.677 -18.273 1.00 86.00 214 GLU A N 1
ATOM 1643 C CA . GLU A 1 214 ? 4.586 18.884 -19.645 1.00 86.00 214 GLU A CA 1
ATOM 1644 C C . GLU A 1 214 ? 4.010 17.604 -20.263 1.00 86.00 214 GLU A C 1
ATOM 1646 O O . GLU A 1 214 ? 3.037 17.660 -21.013 1.00 86.00 214 GLU A O 1
ATOM 1651 N N . ARG A 1 215 ? 4.599 16.443 -19.953 1.00 83.56 215 ARG A N 1
ATOM 1652 C CA . ARG A 1 215 ? 4.269 15.169 -20.615 1.00 83.56 215 ARG A CA 1
ATOM 1653 C C . ARG A 1 215 ? 3.349 14.256 -19.813 1.00 83.56 215 ARG A C 1
ATOM 1655 O O . ARG A 1 215 ? 2.769 13.333 -20.382 1.00 83.56 215 ARG A O 1
ATOM 1662 N N . LYS A 1 216 ? 3.290 14.424 -18.493 1.00 88.25 216 LYS A N 1
ATOM 1663 C CA . LYS A 1 216 ? 2.630 13.490 -17.576 1.00 88.25 216 LYS A CA 1
ATOM 1664 C C . LYS A 1 216 ? 1.796 14.218 -16.542 1.00 88.25 216 LYS A C 1
ATOM 1666 O O . LYS A 1 216 ? 2.146 15.299 -16.074 1.00 88.25 216 LYS A O 1
ATOM 1671 N N . VAL A 1 217 ? 0.733 13.549 -16.106 1.00 86.19 217 VAL A N 1
ATOM 1672 C CA . VAL A 1 217 ? -0.041 14.009 -14.960 1.00 86.19 217 VAL A CA 1
ATOM 1673 C C . VAL A 1 217 ? 0.822 13.941 -13.703 1.00 86.19 217 VAL A C 1
ATOM 1675 O O . VAL A 1 217 ? 1.496 12.951 -13.407 1.00 86.19 217 VAL A O 1
ATOM 1678 N N . HIS A 1 218 ? 0.799 15.038 -12.957 1.00 88.31 218 HIS A N 1
ATOM 1679 C CA . HIS A 1 218 ? 1.359 15.137 -11.625 1.00 88.31 218 HIS A CA 1
ATOM 1680 C C . HIS A 1 218 ? 0.280 15.686 -10.701 1.00 88.31 218 HIS A C 1
ATOM 1682 O O . HIS A 1 218 ? -0.359 16.690 -11.011 1.00 88.31 218 HIS A O 1
ATOM 1688 N N . VAL A 1 219 ? 0.092 15.021 -9.566 1.00 88.81 219 VAL A N 1
ATOM 1689 C CA . VAL A 1 219 ? -0.761 15.513 -8.486 1.00 88.81 219 VAL A CA 1
ATOM 1690 C C . VAL A 1 219 ? 0.082 15.769 -7.249 1.00 88.81 219 VAL A C 1
ATOM 1692 O O . VAL A 1 219 ? 1.119 15.135 -7.041 1.00 88.81 219 VAL A O 1
ATOM 1695 N N . GLU A 1 220 ? -0.406 16.672 -6.416 1.00 90.94 220 GLU A N 1
ATOM 1696 C CA . GLU A 1 220 ? 0.176 17.017 -5.132 1.00 90.94 220 GLU A CA 1
ATOM 1697 C C . GLU A 1 220 ? 0.134 15.817 -4.177 1.00 90.94 220 GLU A C 1
ATOM 1699 O O . GLU A 1 220 ? -0.820 15.034 -4.191 1.00 90.94 220 GLU A O 1
ATOM 1704 N N . ASP A 1 221 ? 1.129 15.698 -3.297 1.00 91.94 221 ASP A N 1
ATOM 1705 C CA . ASP A 1 221 ? 1.268 14.549 -2.390 1.00 91.94 221 ASP A CA 1
ATOM 1706 C C . ASP A 1 221 ? 0.002 14.324 -1.537 1.00 91.94 221 ASP A C 1
ATOM 1708 O O . ASP A 1 221 ? -0.488 13.200 -1.418 1.00 91.94 221 ASP A O 1
ATOM 1712 N N . THR A 1 222 ? -0.613 15.394 -1.018 1.00 93.69 222 THR A N 1
ATOM 1713 C CA . THR A 1 222 ? -1.872 15.294 -0.259 1.00 93.69 222 THR A CA 1
ATOM 1714 C C . THR A 1 222 ? -3.026 14.744 -1.094 1.00 93.69 222 THR A C 1
ATOM 1716 O O . THR A 1 222 ? -3.878 14.003 -0.598 1.00 93.69 222 THR A O 1
ATOM 1719 N N . ARG A 1 223 ? -3.081 15.113 -2.373 1.00 94.25 223 ARG A N 1
ATOM 1720 C CA . ARG A 1 223 ? -4.123 14.653 -3.283 1.00 94.25 223 ARG A CA 1
ATOM 1721 C C . ARG A 1 223 ? -3.898 13.194 -3.666 1.00 94.25 223 ARG A C 1
ATOM 1723 O O . ARG A 1 223 ? -4.852 12.422 -3.646 1.00 94.25 223 ARG A O 1
ATOM 1730 N N . ALA A 1 224 ? -2.653 12.796 -3.930 1.00 94.81 224 ALA A N 1
ATOM 1731 C CA . ALA A 1 224 ? -2.284 11.395 -4.127 1.00 94.81 224 ALA A CA 1
ATOM 1732 C C . ALA A 1 224 ? -2.631 10.533 -2.902 1.00 94.81 224 ALA A C 1
ATOM 1734 O O . ALA A 1 224 ? -3.204 9.456 -3.066 1.00 94.81 224 ALA A O 1
ATOM 1735 N N . TRP A 1 225 ? -2.357 11.022 -1.687 1.00 96.94 225 TRP A N 1
ATOM 1736 C CA . TRP A 1 225 ? -2.776 10.380 -0.438 1.00 96.94 225 TRP A CA 1
ATOM 1737 C C . TRP A 1 225 ? -4.297 10.191 -0.389 1.00 96.94 225 TRP A C 1
ATOM 1739 O O . TRP A 1 225 ? -4.781 9.070 -0.216 1.00 96.94 225 TRP A O 1
ATOM 1749 N N . ALA A 1 226 ? -5.058 11.265 -0.620 1.00 97.50 226 ALA A N 1
ATOM 1750 C CA . ALA A 1 226 ? -6.515 11.219 -0.568 1.00 97.50 226 ALA A CA 1
ATOM 1751 C C . ALA A 1 226 ? -7.104 10.251 -1.609 1.00 97.50 226 ALA A C 1
ATOM 1753 O O . ALA A 1 226 ? -7.970 9.438 -1.286 1.00 97.50 226 ALA A O 1
ATOM 1754 N N . MET A 1 227 ? -6.603 10.295 -2.848 1.00 97.12 227 MET A N 1
ATOM 1755 C CA . MET A 1 227 ? -7.010 9.377 -3.915 1.00 97.12 227 MET A CA 1
ATOM 1756 C C . MET A 1 227 ? -6.669 7.922 -3.569 1.00 97.12 227 MET A C 1
ATOM 1758 O O . MET A 1 227 ? -7.496 7.039 -3.788 1.00 97.12 227 MET A O 1
ATOM 1762 N N . GLY A 1 228 ? -5.498 7.669 -2.976 1.00 97.88 228 GLY A N 1
ATOM 1763 C CA . GLY A 1 228 ? -5.091 6.341 -2.516 1.00 97.88 228 GLY A CA 1
ATOM 1764 C C . GLY A 1 228 ? -6.015 5.767 -1.437 1.00 97.88 228 GLY A C 1
ATOM 1765 O O . GLY A 1 228 ? -6.425 4.613 -1.543 1.00 97.88 228 GLY A O 1
ATOM 1766 N N . GLN A 1 229 ? -6.402 6.573 -0.443 1.00 98.06 229 GLN A N 1
ATOM 1767 C CA . GLN A 1 229 ? -7.316 6.161 0.634 1.00 98.06 229 GLN A CA 1
ATOM 1768 C C . GLN A 1 229 ? -8.735 5.868 0.130 1.00 98.06 229 GLN A C 1
ATOM 1770 O O . GLN A 1 229 ? -9.354 4.870 0.520 1.00 98.06 229 GLN A O 1
ATOM 1775 N N . VAL A 1 230 ? -9.247 6.703 -0.780 1.00 98.06 230 VAL A N 1
ATOM 1776 C CA . VAL A 1 230 ? -10.566 6.481 -1.388 1.00 98.06 230 VAL A CA 1
ATOM 1777 C C . VAL A 1 230 ? -10.545 5.250 -2.294 1.00 98.06 230 VAL A C 1
ATOM 1779 O O . VAL A 1 230 ? -11.463 4.435 -2.215 1.00 98.06 230 VAL A O 1
ATOM 1782 N N . LYS A 1 231 ? -9.487 5.044 -3.091 1.00 98.12 231 LYS A N 1
ATOM 1783 C CA . LYS A 1 231 ? -9.336 3.822 -3.894 1.00 98.12 231 LYS A CA 1
ATOM 1784 C C . LYS A 1 231 ? -9.254 2.580 -3.007 1.00 98.12 231 LYS A C 1
ATOM 1786 O O . LYS A 1 231 ? -10.012 1.649 -3.243 1.00 98.12 231 LYS A O 1
ATOM 1791 N N . ALA A 1 232 ? -8.451 2.588 -1.940 1.00 98.25 232 ALA A N 1
ATOM 1792 C CA . ALA A 1 232 ? -8.382 1.480 -0.980 1.00 98.25 232 ALA A CA 1
ATOM 1793 C C . ALA A 1 232 ? -9.756 1.142 -0.383 1.00 98.25 232 ALA A C 1
ATOM 1795 O O . ALA A 1 232 ? -10.123 -0.026 -0.279 1.00 98.25 232 ALA A O 1
ATOM 1796 N N . SER A 1 233 ? -10.550 2.164 -0.060 1.00 98.38 233 SER A N 1
ATOM 1797 C CA . SER A 1 233 ? -11.915 1.984 0.442 1.00 98.38 233 SER A CA 1
ATOM 1798 C C . SER A 1 233 ? -12.844 1.344 -0.593 1.00 98.38 233 SER A C 1
ATOM 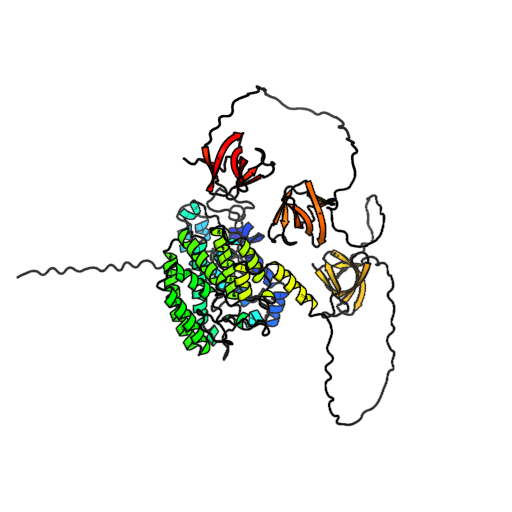1800 O O . SER A 1 233 ? -13.640 0.477 -0.240 1.00 98.38 233 SER A O 1
ATOM 1802 N N . ARG A 1 234 ? -12.738 1.736 -1.869 1.00 98.19 234 ARG A N 1
ATOM 1803 C CA . ARG A 1 234 ? -13.539 1.170 -2.969 1.00 98.19 234 ARG A CA 1
ATOM 1804 C C . ARG A 1 234 ? -13.166 -0.282 -3.263 1.00 98.19 234 ARG A C 1
ATOM 1806 O O . ARG A 1 234 ? -14.054 -1.127 -3.310 1.00 98.19 234 ARG A O 1
ATOM 1813 N N . GLU A 1 235 ? -11.874 -0.585 -3.356 1.00 96.75 235 GLU A N 1
ATOM 1814 C CA . GLU A 1 235 ? -11.375 -1.959 -3.524 1.00 96.75 235 GLU A CA 1
ATOM 1815 C C . GLU A 1 235 ? -11.813 -2.859 -2.358 1.00 96.75 235 GLU A C 1
ATOM 1817 O O . GLU A 1 235 ? -12.221 -4.007 -2.538 1.00 96.75 235 GLU A O 1
ATOM 1822 N N . TYR A 1 236 ? -11.825 -2.319 -1.137 1.00 97.38 236 TYR A N 1
ATOM 1823 C CA . TYR A 1 236 ? -12.344 -3.037 0.021 1.00 97.38 236 TYR A CA 1
ATOM 1824 C C . TYR A 1 236 ? -13.858 -3.311 -0.086 1.00 97.38 236 TYR A C 1
ATOM 1826 O O . TYR A 1 236 ? -14.302 -4.414 0.243 1.00 97.38 236 TYR A O 1
ATOM 1834 N N . MET A 1 237 ? -14.660 -2.374 -0.615 1.00 97.88 237 MET A N 1
ATOM 1835 C CA . MET A 1 237 ? -16.081 -2.632 -0.903 1.00 97.88 237 MET A CA 1
ATOM 1836 C C . MET A 1 237 ? -16.267 -3.731 -1.953 1.00 97.88 237 MET A C 1
ATOM 1838 O O . MET A 1 237 ? -17.219 -4.509 -1.849 1.00 97.88 237 MET A O 1
ATOM 1842 N N . GLU A 1 238 ? -15.381 -3.831 -2.946 1.00 95.88 238 GLU A N 1
ATOM 1843 C CA . GLU A 1 238 ? -15.408 -4.923 -3.925 1.00 95.88 238 GLU A CA 1
ATOM 1844 C C . GLU A 1 238 ? -15.122 -6.279 -3.259 1.00 95.88 238 GLU A C 1
ATOM 1846 O O . GLU A 1 238 ? -15.860 -7.247 -3.474 1.00 95.88 238 GLU A O 1
ATOM 1851 N N . LEU A 1 239 ? -14.123 -6.350 -2.372 1.00 95.25 239 LEU A N 1
ATOM 1852 C CA . LEU A 1 239 ? -13.819 -7.566 -1.608 1.00 95.25 239 LEU A CA 1
ATOM 1853 C C . LEU A 1 239 ? -15.009 -8.032 -0.750 1.00 95.25 239 LEU A C 1
ATOM 1855 O O . LEU A 1 239 ? -15.309 -9.230 -0.721 1.00 95.25 239 LEU A O 1
ATOM 1859 N N . LEU A 1 240 ? -15.726 -7.101 -0.108 1.00 95.69 240 LEU A N 1
ATOM 1860 C CA . LEU A 1 240 ? -16.935 -7.397 0.675 1.00 95.69 240 LEU A CA 1
ATOM 1861 C C . LEU A 1 240 ? -18.115 -7.870 -0.192 1.00 95.69 240 LEU A C 1
ATOM 1863 O O . LEU A 1 240 ? -18.960 -8.643 0.264 1.00 95.69 240 LEU A O 1
ATOM 1867 N N . GLN A 1 241 ? -18.181 -7.445 -1.453 1.00 94.12 241 GLN A N 1
ATOM 1868 C CA . GLN A 1 241 ? -19.191 -7.913 -2.407 1.00 94.12 241 GLN A CA 1
ATOM 1869 C C . GLN A 1 241 ? -18.843 -9.283 -3.015 1.00 94.12 241 GLN A C 1
ATOM 1871 O O . GLN A 1 241 ? -19.736 -10.037 -3.433 1.00 94.12 241 GLN A O 1
ATOM 1876 N N . GLY A 1 242 ? -17.555 -9.629 -3.021 1.00 90.81 242 GLY A N 1
ATOM 1877 C CA . GLY A 1 242 ? -16.995 -10.821 -3.643 1.00 90.81 242 GLY A CA 1
ATOM 1878 C C . GLY A 1 242 ? -17.333 -12.153 -2.967 1.00 90.81 242 GLY A C 1
ATOM 1879 O O . GLY A 1 242 ? -18.117 -12.267 -2.018 1.00 90.81 242 GLY A O 1
ATOM 1880 N N . SER A 1 243 ? -16.723 -13.216 -3.495 1.00 86.56 243 SER A N 1
ATOM 1881 C CA . SER A 1 243 ? -16.905 -14.585 -3.002 1.00 86.56 243 SER A CA 1
ATOM 1882 C C . SER A 1 243 ? -16.273 -14.818 -1.631 1.00 86.56 243 SER A C 1
ATOM 1884 O O . SER A 1 243 ? -16.707 -15.733 -0.940 1.00 86.56 243 SER A O 1
ATOM 1886 N N . ARG A 1 244 ? -15.323 -13.977 -1.198 1.00 85.31 244 ARG A N 1
ATOM 1887 C CA . ARG A 1 244 ? -14.617 -14.077 0.095 1.00 85.31 244 ARG A CA 1
ATOM 1888 C C . ARG A 1 244 ? -15.544 -13.984 1.309 1.00 85.31 244 ARG A C 1
ATOM 1890 O O . ARG A 1 244 ? -15.268 -14.587 2.341 1.00 85.31 244 ARG A O 1
ATOM 1897 N N . MET A 1 245 ? -16.688 -13.321 1.165 1.00 84.94 245 MET A N 1
ATOM 1898 C CA . MET A 1 245 ? -17.727 -13.292 2.201 1.00 84.94 245 MET A CA 1
ATOM 1899 C C . MET A 1 245 ? -18.601 -14.555 2.228 1.00 84.94 245 MET A C 1
ATOM 1901 O O . MET A 1 245 ? -19.406 -14.733 3.131 1.00 84.94 245 MET A O 1
ATOM 1905 N N . THR A 1 246 ? -18.465 -15.445 1.243 1.00 79.56 246 THR A N 1
ATOM 1906 C CA . THR A 1 246 ? -19.340 -16.619 1.055 1.00 79.56 246 THR A CA 1
ATOM 1907 C C . THR A 1 246 ? -18.591 -17.945 0.873 1.00 79.56 246 THR A C 1
ATOM 1909 O O . THR A 1 246 ? -19.215 -19.001 0.905 1.00 79.56 246 THR A O 1
ATOM 1912 N N . SER A 1 247 ? -17.274 -17.923 0.649 1.00 68.12 247 SER A N 1
ATOM 1913 C CA . SER A 1 247 ? -16.502 -19.081 0.179 1.00 68.12 247 SER A CA 1
ATOM 1914 C C . SER A 1 247 ? -16.102 -20.063 1.279 1.00 68.12 247 SER A C 1
ATOM 1916 O O . SER A 1 247 ? -15.840 -21.223 0.975 1.00 68.12 247 SER A O 1
ATOM 1918 N N . ASN A 1 248 ? -16.074 -19.635 2.544 1.00 66.94 248 ASN A N 1
ATOM 1919 C CA . ASN A 1 248 ? -15.512 -20.416 3.654 1.00 66.94 248 ASN A CA 1
ATOM 1920 C C . ASN A 1 248 ? -16.602 -21.050 4.551 1.00 66.94 248 ASN A C 1
ATOM 1922 O O . ASN A 1 248 ? -16.414 -21.268 5.749 1.00 66.94 248 ASN A O 1
ATOM 1926 N N . GLY A 1 249 ? -17.759 -21.382 3.966 1.00 71.94 249 GLY A N 1
ATOM 1927 C CA . GLY A 1 249 ? -18.878 -21.997 4.680 1.00 71.94 249 GLY A CA 1
ATOM 1928 C C . GLY A 1 249 ? -19.627 -20.992 5.557 1.00 71.94 249 GLY A C 1
ATOM 1929 O O . GLY A 1 249 ? -20.144 -20.001 5.053 1.00 71.94 249 GLY A O 1
ATOM 1930 N N . VAL A 1 250 ? -19.728 -21.267 6.861 1.00 77.94 250 VAL A N 1
ATOM 1931 C CA . VAL A 1 250 ? -20.477 -20.417 7.813 1.00 77.94 250 VAL A CA 1
ATOM 1932 C C . VAL A 1 250 ? -19.688 -19.163 8.213 1.00 77.94 250 VAL A C 1
ATOM 1934 O O . VAL A 1 250 ? -20.290 -18.159 8.587 1.00 77.94 250 VAL A O 1
ATOM 1937 N N . PHE A 1 251 ? -18.356 -19.200 8.128 1.00 82.19 251 PHE A N 1
ATOM 1938 C CA . PHE A 1 251 ? -17.504 -18.063 8.475 1.00 82.19 251 PHE A CA 1
ATOM 1939 C C . PHE A 1 251 ? -17.063 -17.320 7.207 1.00 82.19 251 PHE A C 1
ATOM 1941 O O . PHE A 1 251 ? -16.598 -17.971 6.273 1.00 82.19 251 PHE A O 1
ATOM 1948 N N . PRO A 1 252 ? -17.176 -15.981 7.149 1.00 89.75 252 PRO A N 1
ATOM 1949 C CA . PRO A 1 252 ? -16.569 -15.197 6.077 1.00 89.75 252 PRO A CA 1
ATOM 1950 C C . PRO A 1 252 ? -15.036 -15.209 6.186 1.00 89.75 252 PRO A C 1
ATOM 1952 O O . PRO A 1 252 ? -14.466 -15.646 7.189 1.00 89.75 252 PRO A O 1
ATOM 1955 N N . GLU A 1 253 ? -14.351 -14.703 5.162 1.00 92.62 253 GLU A N 1
ATOM 1956 C CA . GLU A 1 253 ? -12.915 -14.434 5.231 1.00 92.62 253 GLU A CA 1
ATOM 1957 C C . GLU A 1 253 ? -12.598 -13.421 6.347 1.00 92.62 253 GLU A C 1
ATOM 1959 O O . GLU A 1 253 ? -12.865 -12.225 6.221 1.00 92.62 253 GLU A O 1
ATOM 1964 N N . LEU A 1 254 ? -12.013 -13.906 7.447 1.00 92.44 254 LEU A N 1
ATOM 1965 C CA . LEU A 1 254 ? -11.729 -13.099 8.636 1.00 92.44 254 LEU A CA 1
ATOM 1966 C C . LEU A 1 254 ? -10.660 -12.026 8.393 1.00 92.44 254 LEU A C 1
ATOM 1968 O O . LEU A 1 254 ? -10.627 -11.046 9.126 1.00 92.44 254 LEU A O 1
ATOM 1972 N N . GLY A 1 255 ? -9.831 -12.159 7.351 1.00 91.50 255 GLY A N 1
ATOM 1973 C CA . GLY A 1 255 ? -8.851 -11.136 6.972 1.00 91.50 255 GLY A CA 1
ATOM 1974 C C . GLY A 1 255 ? -9.480 -9.817 6.505 1.00 91.50 255 GLY A C 1
ATOM 1975 O O . GLY A 1 255 ? -8.781 -8.814 6.398 1.00 91.50 255 GLY A O 1
ATOM 1976 N N . LEU A 1 256 ? -10.791 -9.802 6.239 1.00 93.56 256 LEU A N 1
ATOM 1977 C CA . LEU A 1 256 ? -11.547 -8.583 5.944 1.00 93.56 256 LEU A CA 1
ATOM 1978 C C . LEU A 1 256 ? -12.010 -7.857 7.216 1.00 93.56 256 LEU A C 1
ATOM 1980 O O . LEU A 1 256 ? -12.507 -6.742 7.122 1.00 93.56 256 LEU A O 1
ATOM 1984 N N . PHE A 1 257 ? -11.864 -8.448 8.398 1.00 93.31 257 PHE A N 1
ATOM 1985 C CA . PHE A 1 257 ? -12.218 -7.826 9.673 1.00 93.31 257 PHE A CA 1
ATOM 1986 C C . PHE A 1 257 ? -10.986 -7.195 10.319 1.00 93.31 257 PHE A C 1
ATOM 1988 O O . PHE A 1 257 ? -9.851 -7.528 9.972 1.00 93.31 257 PHE A O 1
ATOM 1995 N N . ASP A 1 258 ? -11.188 -6.264 11.252 1.00 90.06 258 ASP A N 1
ATOM 1996 C CA . ASP A 1 258 ? -10.063 -5.708 11.997 1.00 90.06 258 ASP A CA 1
ATOM 1997 C C . ASP A 1 258 ? -9.479 -6.782 12.920 1.00 90.06 258 ASP A C 1
ATOM 1999 O O . ASP A 1 258 ? -10.084 -7.191 13.916 1.00 90.06 258 ASP A O 1
ATOM 2003 N N . CYS A 1 259 ? -8.265 -7.231 12.596 1.00 86.56 259 CYS A N 1
ATOM 2004 C CA . CYS A 1 259 ? -7.540 -8.215 13.388 1.00 86.56 259 CYS A CA 1
ATOM 2005 C C . CYS A 1 259 ? -7.421 -7.780 14.857 1.00 86.56 259 CYS A C 1
ATOM 2007 O O . CYS A 1 259 ? -7.450 -8.628 15.749 1.00 86.56 259 CYS A O 1
ATOM 2009 N N . HIS A 1 260 ? -7.303 -6.476 15.123 1.00 82.75 260 HIS A N 1
ATOM 2010 C CA . HIS A 1 260 ? -7.069 -5.929 16.459 1.00 82.75 260 HIS A CA 1
ATOM 2011 C C . HIS A 1 260 ? -8.322 -5.862 17.320 1.00 82.75 260 HIS A C 1
ATOM 2013 O O . HIS A 1 260 ? -8.188 -5.895 18.543 1.00 82.75 260 HIS A O 1
ATOM 2019 N N . ALA A 1 261 ? -9.512 -5.880 16.717 1.00 82.12 261 ALA A N 1
ATOM 2020 C CA . ALA A 1 261 ? -10.768 -6.049 17.437 1.00 82.12 261 ALA A CA 1
ATOM 2021 C C . ALA A 1 261 ? -10.837 -7.406 18.168 1.00 82.12 261 ALA A C 1
ATOM 2023 O O . ALA A 1 261 ? -11.472 -7.511 19.213 1.00 82.12 261 ALA A O 1
ATOM 2024 N N . CYS A 1 262 ? -10.138 -8.432 17.662 1.00 83.31 262 CYS A N 1
ATOM 2025 C CA . CYS A 1 262 ? -10.087 -9.771 18.265 1.00 83.31 262 CYS A CA 1
ATOM 2026 C C . CYS A 1 262 ? -8.739 -10.088 18.943 1.00 83.31 262 CYS A C 1
ATOM 2028 O O . CYS A 1 262 ? -8.700 -10.744 19.984 1.00 83.31 262 CYS A O 1
ATOM 2030 N N . HIS A 1 263 ? -7.616 -9.642 18.373 1.00 84.25 263 HIS A N 1
ATOM 2031 C CA . HIS A 1 263 ? -6.258 -9.999 18.806 1.00 84.25 263 HIS A CA 1
ATOM 2032 C C . HIS A 1 263 ? -5.611 -8.947 19.719 1.00 84.25 263 HIS A C 1
ATOM 2034 O O . HIS A 1 263 ? -4.458 -8.552 19.531 1.00 84.25 263 HIS A O 1
ATOM 2040 N N . HIS A 1 264 ? -6.326 -8.543 20.768 1.00 79.56 264 HIS A N 1
ATOM 2041 C CA . HIS A 1 264 ? -5.830 -7.619 21.789 1.00 79.56 264 HIS A CA 1
ATOM 2042 C C . HIS A 1 264 ? -5.857 -8.225 23.202 1.00 79.56 264 HIS A C 1
ATOM 2044 O O . HIS A 1 264 ? -6.358 -9.325 23.441 1.00 79.56 264 HIS A O 1
ATOM 2050 N N . SER A 1 265 ? -5.272 -7.517 24.173 1.00 76.12 265 SER A N 1
ATOM 2051 C CA . SER A 1 265 ? -5.365 -7.902 25.584 1.00 76.12 265 SER A CA 1
ATOM 2052 C C . SER A 1 265 ? -6.798 -7.715 26.090 1.00 76.12 265 SER A C 1
ATOM 2054 O O . SER A 1 265 ? -7.302 -6.596 26.086 1.00 76.12 265 SER A O 1
ATOM 2056 N N . ILE A 1 266 ? -7.432 -8.781 26.592 1.00 80.25 266 ILE A N 1
ATOM 2057 C CA . ILE A 1 266 ? -8.764 -8.707 27.230 1.00 80.25 266 ILE A CA 1
ATOM 2058 C C . ILE A 1 266 ? -8.737 -8.075 28.630 1.00 80.25 266 ILE A C 1
ATOM 2060 O O . ILE A 1 266 ? -9.783 -7.835 29.223 1.00 80.25 266 ILE A O 1
ATOM 2064 N N . LYS A 1 267 ? -7.545 -7.857 29.201 1.00 78.94 267 LYS A N 1
ATOM 2065 C CA . LYS A 1 267 ? -7.395 -7.239 30.528 1.00 78.94 267 LYS A CA 1
ATOM 2066 C C . LYS A 1 267 ? -7.578 -5.725 30.490 1.00 78.94 267 LYS A C 1
ATOM 2068 O O . LYS A 1 267 ? -7.817 -5.121 31.529 1.00 78.94 267 LYS A O 1
ATOM 2073 N N . GLU A 1 268 ? -7.413 -5.129 29.318 1.00 74.25 268 GLU A N 1
ATOM 2074 C CA . GLU A 1 268 ? -7.462 -3.688 29.110 1.00 74.25 268 GLU A CA 1
ATOM 2075 C C . GLU A 1 268 ? -8.794 -3.336 28.449 1.00 74.25 268 GLU A C 1
ATOM 2077 O O . GLU A 1 268 ? -9.146 -3.890 27.406 1.00 74.25 268 GLU A O 1
ATOM 2082 N N . MET A 1 269 ? -9.547 -2.422 29.061 1.00 77.25 269 MET A N 1
ATOM 2083 C CA . MET A 1 269 ? -10.782 -1.909 28.475 1.00 77.25 269 MET A CA 1
ATOM 2084 C C . MET A 1 269 ? -10.428 -0.944 27.342 1.00 77.25 269 MET A C 1
ATOM 2086 O O . MET A 1 269 ? -10.082 0.205 27.597 1.00 77.25 269 MET A O 1
ATOM 2090 N N . ARG A 1 270 ? -10.504 -1.423 26.097 1.00 76.69 270 ARG A N 1
ATOM 2091 C CA . ARG A 1 270 ? -10.196 -0.625 24.895 1.00 76.69 270 ARG A CA 1
ATOM 2092 C C . ARG A 1 270 ? -11.418 -0.124 24.148 1.00 76.69 270 ARG A C 1
ATOM 2094 O O . ARG A 1 270 ? -11.291 0.781 23.333 1.00 76.69 270 ARG A O 1
ATOM 2101 N N . TRP A 1 271 ? -12.584 -0.717 24.399 1.00 84.19 271 TRP A N 1
ATOM 2102 C CA . TRP A 1 271 ? -13.789 -0.331 23.678 1.00 84.19 271 TRP A CA 1
ATOM 2103 C C . TRP A 1 271 ? -14.148 1.127 23.972 1.00 84.19 271 TRP A C 1
ATOM 2105 O O . TRP A 1 271 ? -14.174 1.552 25.130 1.00 84.19 271 TRP A O 1
ATOM 2115 N N . GLN A 1 272 ? -14.472 1.857 22.909 1.00 82.31 272 GLN A N 1
ATOM 2116 C CA . GLN A 1 272 ? -14.987 3.216 22.955 1.00 82.31 272 GLN A CA 1
ATOM 2117 C C . GLN A 1 272 ? -16.184 3.326 22.018 1.00 82.31 272 GLN A C 1
ATOM 2119 O O . GLN A 1 272 ? -16.235 2.676 20.972 1.00 82.31 272 GLN A O 1
ATOM 2124 N N . ALA A 1 273 ? -17.152 4.157 22.397 1.00 86.06 273 ALA A N 1
ATOM 2125 C CA . ALA A 1 273 ? -18.253 4.483 21.510 1.00 86.06 273 ALA A CA 1
ATOM 2126 C C . ALA A 1 273 ? -17.707 5.246 20.297 1.00 86.06 273 ALA A C 1
ATOM 2128 O O . ALA A 1 273 ? -17.000 6.239 20.450 1.00 86.06 273 ALA A O 1
ATOM 2129 N N . SER A 1 274 ? -18.053 4.784 19.100 1.00 88.56 274 SER A N 1
ATOM 2130 C CA . SER A 1 274 ? -17.659 5.418 17.847 1.00 88.56 274 SER A CA 1
ATOM 2131 C C . SER A 1 274 ? -18.906 5.809 17.079 1.00 88.56 274 SER A C 1
ATOM 2133 O O . SER A 1 274 ? -19.720 4.955 16.728 1.00 88.56 274 SER A O 1
ATOM 2135 N N . ASP A 1 275 ? -19.057 7.097 16.778 1.00 86.62 275 ASP A N 1
ATOM 2136 C CA . ASP A 1 275 ? -20.141 7.559 15.911 1.00 86.62 275 ASP A CA 1
ATOM 2137 C C . ASP A 1 275 ? -19.994 6.989 14.495 1.00 86.62 275 ASP A C 1
ATOM 2139 O O . ASP A 1 275 ? -20.992 6.747 13.816 1.00 86.62 275 ASP A O 1
ATOM 2143 N N . ARG A 1 276 ? -18.759 6.744 14.051 1.00 90.50 276 ARG A N 1
ATOM 2144 C CA . ARG A 1 276 ? -18.454 6.202 12.725 1.00 90.50 276 ARG A CA 1
ATOM 2145 C C . ARG A 1 276 ? -19.000 4.783 12.566 1.00 90.50 276 ARG A C 1
ATOM 2147 O O . ARG A 1 276 ? -19.731 4.525 11.615 1.00 90.50 276 ARG A O 1
ATOM 2154 N N . THR A 1 277 ? -18.712 3.891 13.515 1.00 90.81 277 THR A N 1
ATOM 2155 C CA . THR A 1 277 ? -19.146 2.484 13.431 1.00 90.81 277 THR A CA 1
ATOM 2156 C C . THR A 1 277 ? -20.517 2.251 14.069 1.00 90.81 277 THR A C 1
ATOM 2158 O O . THR A 1 277 ? -21.294 1.437 13.580 1.00 90.81 277 THR A O 1
ATOM 2161 N N . GLY A 1 278 ? -20.855 2.979 15.139 1.00 90.31 278 GLY A N 1
ATOM 2162 C CA . GLY A 1 278 ? -22.108 2.840 15.887 1.00 90.31 278 GLY A CA 1
ATOM 2163 C C . GLY A 1 278 ? -22.271 1.495 16.605 1.00 90.31 278 GLY A C 1
ATOM 2164 O O . GLY A 1 278 ? -23.398 1.105 16.906 1.00 90.31 278 GLY A O 1
ATOM 2165 N N . MET A 1 279 ? -21.177 0.761 16.830 1.00 91.31 279 MET A N 1
ATOM 2166 C CA . MET A 1 279 ? -21.219 -0.626 17.298 1.00 91.31 279 MET A CA 1
ATOM 2167 C C . MET A 1 279 ? -21.157 -0.754 18.833 1.00 91.31 279 MET A C 1
ATOM 2169 O O . MET A 1 279 ? -20.334 -0.091 19.472 1.00 91.31 279 MET A O 1
ATOM 2173 N N . PRO A 1 280 ? -21.980 -1.628 19.452 1.00 90.69 280 PRO A N 1
ATOM 2174 C CA . PRO A 1 280 ? -21.899 -1.907 20.886 1.00 90.69 280 PRO A CA 1
ATOM 2175 C C . PRO A 1 280 ? -20.624 -2.695 21.259 1.00 90.69 280 PRO A C 1
ATOM 2177 O O . PRO A 1 280 ? -19.986 -3.290 20.380 1.00 90.69 280 PRO A O 1
ATOM 2180 N N . PRO A 1 281 ? -20.256 -2.754 22.557 1.00 88.12 281 PRO A N 1
ATOM 2181 C CA . PRO A 1 281 ? -19.144 -3.582 23.023 1.00 88.12 281 PRO A CA 1
ATOM 2182 C C . PRO A 1 281 ? -19.281 -5.046 22.586 1.00 88.12 281 PRO A C 1
ATOM 2184 O O . PRO A 1 281 ? -20.364 -5.622 22.673 1.00 88.12 281 PRO A O 1
ATOM 2187 N N . GLY A 1 282 ? -18.172 -5.654 22.152 1.00 83.44 282 GLY A N 1
ATOM 2188 C CA . GLY A 1 282 ? -18.120 -7.058 21.719 1.00 83.44 282 GLY A CA 1
ATOM 2189 C C . GLY A 1 282 ? -18.505 -7.311 20.256 1.00 83.44 282 GLY A C 1
ATOM 2190 O O . GLY A 1 282 ? -18.483 -8.461 19.827 1.00 83.44 282 GLY A O 1
ATOM 2191 N N . SER A 1 283 ? -18.834 -6.266 19.490 1.00 88.38 283 SER A N 1
ATOM 2192 C CA . SER A 1 283 ? -19.083 -6.388 18.046 1.00 88.38 283 SER A CA 1
ATOM 2193 C C . SER A 1 283 ? -17.794 -6.700 17.285 1.00 88.38 283 SER A C 1
ATOM 2195 O O . SER A 1 283 ? -16.741 -6.142 17.593 1.00 88.38 283 SER A O 1
ATOM 2197 N N . VAL A 1 284 ? -17.886 -7.545 16.256 1.00 87.25 284 VAL A N 1
ATOM 2198 C CA . VAL A 1 284 ? -16.758 -7.821 15.354 1.00 87.25 284 VAL A CA 1
ATOM 2199 C C . VAL A 1 284 ? -16.751 -6.766 14.251 1.00 87.25 284 VAL A C 1
ATOM 2201 O O . VAL A 1 284 ? -17.687 -6.702 13.451 1.00 87.25 284 VAL A O 1
ATOM 2204 N N . LEU A 1 285 ? -15.718 -5.925 14.233 1.00 91.06 285 LEU A N 1
ATOM 2205 C CA . LEU A 1 285 ? -15.615 -4.801 13.305 1.00 91.06 285 LEU A CA 1
ATOM 2206 C C . LEU A 1 285 ? -14.993 -5.228 11.977 1.00 91.06 285 LEU A C 1
ATOM 2208 O O . LEU A 1 285 ? -14.003 -5.960 11.939 1.00 91.06 285 LEU A O 1
ATOM 2212 N N . LEU A 1 286 ? -15.571 -4.736 10.884 1.00 94.44 286 LEU A N 1
ATOM 2213 C CA . LEU A 1 286 ? -14.921 -4.749 9.576 1.00 94.44 286 LEU A CA 1
ATOM 2214 C C . LEU A 1 286 ? -13.670 -3.859 9.618 1.00 94.44 286 LEU A C 1
ATOM 2216 O O . LEU A 1 286 ? -13.672 -2.849 10.320 1.00 94.44 286 LEU A O 1
ATOM 2220 N N . ASN A 1 287 ? -12.620 -4.222 8.879 1.00 93.44 287 ASN A N 1
ATOM 2221 C CA . ASN A 1 287 ? -11.424 -3.388 8.785 1.00 93.44 287 ASN A CA 1
ATOM 2222 C C . ASN A 1 287 ? -11.718 -2.155 7.923 1.00 93.44 287 ASN A C 1
ATOM 2224 O O . ASN A 1 287 ? -11.656 -2.207 6.697 1.00 93.44 287 ASN A O 1
ATOM 2228 N N . ASP A 1 288 ? -12.054 -1.047 8.572 1.00 94.00 288 ASP A N 1
ATOM 2229 C CA . ASP A 1 288 ? -12.545 0.160 7.923 1.00 94.00 288 ASP A CA 1
ATOM 2230 C C . ASP A 1 288 ? -11.574 1.348 8.051 1.00 94.00 288 ASP A C 1
ATOM 2232 O O . ASP A 1 288 ? -11.979 2.505 7.923 1.00 94.00 288 ASP A O 1
ATOM 2236 N N . SER A 1 289 ? -10.278 1.081 8.239 1.00 94.69 289 SER A N 1
ATOM 2237 C CA . SER A 1 289 ? -9.272 2.123 8.478 1.00 94.69 289 SER A CA 1
ATOM 2238 C C . SER A 1 289 ? -9.150 3.131 7.329 1.00 94.69 289 SER A C 1
ATOM 2240 O O . SER A 1 289 ? -9.063 4.338 7.553 1.00 94.69 289 SER A O 1
ATOM 2242 N N . SER A 1 290 ? -9.234 2.675 6.075 1.00 96.44 290 SER A N 1
ATOM 2243 C CA . SER A 1 290 ? -9.261 3.580 4.912 1.00 96.44 290 SER A CA 1
ATOM 2244 C C . SER A 1 290 ? -10.593 4.324 4.759 1.00 96.44 290 SER A C 1
ATOM 2246 O O . SER A 1 290 ? -10.621 5.443 4.236 1.00 96.44 290 SER A O 1
ATOM 2248 N N . LEU A 1 291 ? -11.696 3.768 5.277 1.00 97.12 291 LEU A N 1
ATOM 2249 C CA . LEU A 1 291 ? -12.982 4.470 5.341 1.00 97.12 291 LEU A CA 1
ATOM 2250 C C . LEU A 1 291 ? -12.939 5.598 6.378 1.00 97.12 291 LEU A C 1
ATOM 2252 O O . LEU A 1 291 ? -13.522 6.655 6.136 1.00 97.12 291 LEU A O 1
ATOM 2256 N N . ALA A 1 292 ? -12.210 5.421 7.488 1.00 95.81 292 ALA A N 1
ATOM 2257 C CA . ALA A 1 292 ? -11.947 6.493 8.451 1.00 95.81 292 ALA A CA 1
ATOM 2258 C C . ALA A 1 292 ? -11.238 7.678 7.775 1.00 95.81 292 ALA A C 1
ATOM 2260 O O . ALA A 1 292 ? -11.678 8.823 7.893 1.00 95.81 292 ALA A O 1
ATOM 2261 N N . MET A 1 293 ? -10.188 7.399 6.994 1.00 97.38 293 MET A N 1
ATOM 2262 C CA . MET A 1 293 ? -9.479 8.426 6.222 1.00 97.38 293 MET A CA 1
ATOM 2263 C C . MET A 1 293 ? -10.404 9.082 5.187 1.00 97.38 293 MET A C 1
ATOM 2265 O O . MET A 1 293 ? -10.466 10.309 5.100 1.00 97.38 293 MET A O 1
ATOM 2269 N N . SER A 1 294 ? -11.192 8.285 4.458 1.00 97.44 294 SER A N 1
ATOM 2270 C CA . SER A 1 294 ? -12.164 8.774 3.466 1.00 97.44 294 SER A CA 1
ATOM 2271 C C . SER A 1 294 ? -13.235 9.677 4.084 1.00 97.44 294 SER A C 1
ATOM 2273 O O . SER A 1 294 ? -13.634 10.665 3.468 1.00 97.44 294 SER A O 1
ATOM 2275 N N . GLN A 1 295 ? -13.661 9.404 5.321 1.00 95.81 295 GLN A N 1
ATOM 2276 C CA . GLN A 1 295 ? -14.577 10.261 6.075 1.00 95.81 295 GLN A CA 1
ATOM 2277 C C . GLN A 1 295 ? -13.965 11.637 6.371 1.00 95.81 295 GLN A C 1
ATOM 2279 O O . GLN A 1 295 ? -14.626 12.658 6.155 1.00 95.81 295 GLN A O 1
ATOM 2284 N N . ILE A 1 296 ? -12.705 11.682 6.817 1.00 96.00 296 ILE A N 1
ATOM 2285 C CA . ILE A 1 296 ? -11.981 12.942 7.042 1.00 96.00 296 ILE A CA 1
ATOM 2286 C C . ILE A 1 296 ? -11.818 13.706 5.726 1.00 96.00 296 ILE A C 1
ATOM 2288 O O . ILE A 1 296 ? -12.127 14.898 5.673 1.00 96.00 296 ILE A O 1
ATOM 2292 N N . ILE A 1 297 ? -11.437 13.017 4.647 1.00 96.81 297 ILE A N 1
ATOM 2293 C CA . ILE A 1 297 ? -11.309 13.607 3.310 1.00 96.81 297 ILE A CA 1
ATOM 2294 C C . ILE A 1 297 ? -12.635 14.240 2.880 1.00 96.81 297 ILE A C 1
ATOM 2296 O O . ILE A 1 297 ? -12.679 15.438 2.586 1.00 96.81 297 ILE A O 1
ATOM 2300 N N . ALA A 1 298 ? -13.732 13.477 2.923 1.00 96.12 298 ALA A N 1
ATOM 2301 C CA . ALA A 1 298 ? -15.066 13.953 2.569 1.00 96.12 298 ALA A CA 1
ATOM 2302 C C . ALA A 1 298 ? -15.499 15.161 3.411 1.00 96.12 298 ALA A C 1
ATOM 2304 O O . ALA A 1 298 ? -16.122 16.076 2.878 1.00 96.12 298 ALA A O 1
ATOM 2305 N N . SER A 1 299 ? -15.144 15.212 4.700 1.00 94.81 299 SER A N 1
ATOM 2306 C CA . SER A 1 299 ? -15.502 16.335 5.579 1.00 94.81 299 SER A CA 1
ATOM 2307 C C . SER A 1 299 ? -14.918 17.680 5.131 1.00 94.81 299 SER A C 1
ATOM 2309 O O . SER A 1 299 ? -15.522 18.717 5.397 1.00 94.81 299 SER A O 1
ATOM 2311 N N . VAL A 1 300 ? -13.792 17.664 4.409 1.00 94.12 300 VAL A N 1
ATOM 2312 C CA . VAL A 1 300 ? -13.125 18.869 3.899 1.00 94.12 300 VAL A CA 1
ATOM 2313 C C . VAL A 1 300 ? -13.479 19.125 2.435 1.00 94.12 300 VAL A C 1
ATOM 2315 O O . VAL A 1 300 ? -13.820 20.250 2.062 1.00 94.12 300 VAL A O 1
ATOM 2318 N N . VAL A 1 301 ? -13.416 18.096 1.585 1.00 93.69 301 VAL A N 1
ATOM 2319 C CA . VAL A 1 301 ? -13.580 18.279 0.134 1.00 93.69 301 VAL A CA 1
ATOM 2320 C C . VAL A 1 301 ? -15.039 18.206 -0.303 1.00 93.69 301 VAL A C 1
ATOM 2322 O O . VAL A 1 301 ? -15.425 18.874 -1.257 1.00 93.69 301 VAL A O 1
ATOM 2325 N N . GLN A 1 302 ? -15.892 17.473 0.406 1.00 92.62 302 GLN A N 1
ATOM 2326 C CA . GLN A 1 302 ? -17.298 17.309 0.040 1.00 92.62 302 GLN A CA 1
ATOM 2327 C C . GLN A 1 302 ? -18.214 17.304 1.282 1.00 92.62 302 GLN A C 1
ATOM 2329 O O . GLN A 1 302 ? -18.923 16.322 1.528 1.00 92.62 302 GLN A O 1
ATOM 2334 N N . PRO A 1 303 ? -18.269 18.404 2.070 1.00 89.75 303 PRO A N 1
ATOM 2335 C CA . PRO A 1 303 ? -18.950 18.410 3.373 1.00 89.75 303 PRO A CA 1
ATOM 2336 C C . PRO A 1 303 ? -20.440 18.042 3.297 1.00 89.75 303 PRO A C 1
ATOM 2338 O O . PRO A 1 303 ? -20.995 17.449 4.223 1.00 89.75 303 PRO A O 1
ATOM 2341 N N . GLY A 1 304 ? -21.095 18.368 2.174 1.00 87.75 304 GLY A N 1
ATOM 2342 C CA . GLY A 1 304 ? -22.489 18.003 1.909 1.00 87.75 304 GLY A CA 1
ATOM 2343 C C . GLY A 1 304 ? -22.724 16.490 1.811 1.00 87.75 304 GLY A C 1
ATOM 2344 O O . GLY A 1 304 ? -23.787 16.026 2.215 1.00 87.75 304 GLY A O 1
ATOM 2345 N N . ALA A 1 305 ? -21.729 15.726 1.346 1.00 85.19 305 ALA A N 1
ATOM 2346 C CA . ALA A 1 305 ? -21.792 14.268 1.217 1.00 85.19 305 ALA A CA 1
ATOM 2347 C C . ALA A 1 305 ? -21.174 13.522 2.413 1.00 85.19 305 ALA A C 1
ATOM 2349 O O . ALA A 1 305 ? -21.504 12.362 2.639 1.00 85.19 305 ALA A O 1
ATOM 2350 N N . ALA A 1 306 ? -20.345 14.181 3.233 1.00 89.06 306 ALA A N 1
ATOM 2351 C CA . ALA A 1 306 ? -19.666 13.560 4.378 1.00 89.06 306 ALA A CA 1
ATOM 2352 C C . ALA A 1 306 ? -20.627 12.884 5.381 1.00 89.06 306 ALA A C 1
ATOM 2354 O O . ALA A 1 306 ? -20.307 11.848 5.970 1.00 89.06 306 ALA A O 1
ATOM 2355 N N . ARG A 1 307 ? -21.834 13.445 5.557 1.00 89.38 307 ARG A N 1
ATOM 2356 C CA . ARG A 1 307 ? -22.893 12.838 6.384 1.00 89.38 307 ARG A CA 1
ATOM 2357 C C . ARG A 1 307 ? -23.459 11.555 5.773 1.00 89.38 307 ARG A C 1
ATOM 2359 O O . ARG A 1 307 ? -23.733 10.626 6.527 1.00 89.38 307 ARG A O 1
ATOM 2366 N N . GLY A 1 308 ? -23.612 11.516 4.447 1.00 91.44 308 GLY A N 1
ATOM 2367 C CA . GLY A 1 308 ? -23.989 10.310 3.704 1.00 91.44 308 GLY A CA 1
ATOM 2368 C C . GLY A 1 308 ? -22.961 9.212 3.937 1.00 91.44 308 GLY A C 1
ATOM 2369 O O . GLY A 1 308 ? -23.304 8.203 4.539 1.00 91.44 308 GLY A O 1
ATOM 2370 N N . LEU A 1 309 ? -21.684 9.522 3.681 1.00 94.31 309 LEU A N 1
ATOM 2371 C CA . LEU A 1 309 ? -20.571 8.587 3.869 1.00 94.31 309 LEU A CA 1
ATOM 2372 C C . LEU A 1 309 ? -20.499 8.028 5.296 1.00 94.31 309 LEU A C 1
ATOM 2374 O O . LEU A 1 309 ? -20.377 6.824 5.502 1.00 94.31 309 LEU A O 1
ATOM 2378 N N . THR A 1 310 ? -20.655 8.888 6.305 1.00 93.00 310 THR A N 1
ATOM 2379 C CA . THR A 1 310 ? -20.711 8.458 7.714 1.00 93.00 310 THR A CA 1
ATOM 2380 C C . THR A 1 310 ? -21.891 7.516 7.976 1.00 93.00 310 THR A C 1
ATOM 2382 O O . THR A 1 310 ? -21.758 6.527 8.696 1.00 93.00 310 THR A O 1
ATOM 2385 N N . SER A 1 311 ? -23.059 7.815 7.401 1.00 95.12 311 SER A N 1
ATOM 2386 C CA . SER A 1 311 ? -24.239 6.958 7.516 1.00 95.12 311 SER A CA 1
ATOM 2387 C C . SER A 1 311 ? -24.034 5.621 6.808 1.00 95.12 311 SER A C 1
ATOM 2389 O O . SER A 1 311 ? -24.379 4.592 7.384 1.00 95.12 311 SER A O 1
ATOM 2391 N N . GLY A 1 312 ? -23.439 5.620 5.613 1.00 97.12 312 GLY A N 1
ATOM 2392 C CA . GLY A 1 312 ? -23.115 4.421 4.850 1.00 97.12 312 GLY A CA 1
ATOM 2393 C C . GLY A 1 312 ? -22.135 3.508 5.589 1.00 97.12 312 GLY A C 1
ATOM 2394 O O . GLY A 1 312 ? -22.404 2.316 5.717 1.00 97.12 312 GLY A O 1
ATOM 2395 N N . ILE A 1 313 ? -21.071 4.059 6.189 1.00 97.00 313 ILE A N 1
ATOM 2396 C CA . ILE A 1 313 ? -20.127 3.297 7.033 1.00 97.00 313 ILE A CA 1
ATOM 2397 C C . ILE A 1 313 ? -20.855 2.657 8.224 1.00 97.00 313 ILE A C 1
ATOM 2399 O O . ILE A 1 313 ? -20.710 1.462 8.485 1.00 97.00 313 ILE A O 1
ATOM 2403 N N . ARG A 1 314 ? -21.705 3.418 8.924 1.00 96.44 314 ARG A N 1
ATOM 2404 C CA . ARG A 1 314 ? -22.490 2.890 10.049 1.00 96.44 314 ARG A CA 1
ATOM 2405 C C . ARG A 1 314 ? -23.457 1.786 9.608 1.00 96.44 314 ARG A C 1
ATOM 2407 O O . ARG A 1 314 ? -23.618 0.787 10.307 1.00 96.44 314 ARG A O 1
ATOM 2414 N N . GLN A 1 315 ? -24.102 1.954 8.455 1.00 97.38 315 GLN A N 1
ATOM 2415 C CA . GLN A 1 315 ? -24.991 0.947 7.872 1.00 97.38 315 GLN A CA 1
ATOM 2416 C C . GLN A 1 315 ? -24.229 -0.320 7.477 1.00 97.38 315 GLN A C 1
ATOM 2418 O O . GLN A 1 315 ? -24.740 -1.413 7.712 1.00 97.38 315 GLN A O 1
ATOM 2423 N N . LEU A 1 316 ? -23.007 -0.192 6.954 1.00 98.00 316 LEU A N 1
ATOM 2424 C CA . LEU A 1 316 ? -22.139 -1.319 6.625 1.00 98.00 316 LEU A CA 1
ATOM 2425 C C . LEU A 1 316 ? -21.795 -2.153 7.866 1.00 98.00 316 LEU A C 1
ATOM 2427 O O . LEU A 1 316 ? -21.969 -3.371 7.849 1.00 98.00 316 LEU A O 1
ATOM 2431 N N . HIS A 1 317 ? -21.386 -1.519 8.968 1.00 96.62 317 HIS A N 1
ATOM 2432 C CA . HIS A 1 317 ? -21.142 -2.240 10.226 1.00 96.62 317 HIS A CA 1
ATOM 2433 C C . HIS A 1 317 ? -22.420 -2.829 10.821 1.00 96.62 317 HIS A C 1
ATOM 2435 O O . HIS A 1 317 ? -22.426 -3.966 11.276 1.00 96.62 317 HIS A O 1
ATOM 2441 N N . ALA A 1 318 ? -23.545 -2.113 10.769 1.00 96.25 318 ALA A N 1
ATOM 2442 C CA . ALA A 1 318 ? -24.821 -2.675 11.211 1.00 96.25 318 ALA A CA 1
ATOM 2443 C C . ALA A 1 318 ? -25.250 -3.885 10.362 1.00 96.25 318 ALA A C 1
ATOM 2445 O O . ALA A 1 318 ? -25.872 -4.815 10.877 1.00 96.25 318 ALA A O 1
ATOM 2446 N N . ALA A 1 319 ? -24.925 -3.885 9.069 1.00 96.00 319 ALA A N 1
ATOM 2447 C CA . ALA A 1 319 ? -25.157 -5.003 8.169 1.00 96.00 319 ALA A CA 1
ATOM 2448 C C . ALA A 1 319 ? -24.221 -6.187 8.455 1.00 96.00 319 ALA A C 1
ATOM 2450 O O . ALA A 1 319 ? -24.664 -7.332 8.352 1.00 96.00 319 ALA A O 1
ATOM 2451 N N . SER A 1 320 ? -22.976 -5.932 8.881 1.00 93.44 320 SER A N 1
ATOM 2452 C CA . SER A 1 320 ? -22.011 -6.986 9.228 1.00 93.44 320 SER A CA 1
ATOM 2453 C C . SER A 1 320 ? -22.437 -7.845 10.416 1.00 93.44 320 SER A C 1
ATOM 2455 O O . SER A 1 320 ? -22.038 -9.004 10.503 1.00 93.44 320 SER A O 1
ATOM 2457 N N . GLN A 1 321 ? -23.324 -7.326 11.269 1.00 91.50 321 GLN A N 1
ATOM 2458 C CA . GLN A 1 321 ? -23.915 -8.066 12.388 1.00 91.50 321 GLN A CA 1
ATOM 2459 C C . GLN A 1 321 ? -25.182 -8.860 12.015 1.00 91.50 321 GLN A C 1
ATOM 2461 O O . GLN A 1 321 ? -25.757 -9.522 12.878 1.00 91.50 321 GLN A O 1
ATOM 2466 N N . LYS A 1 322 ? -25.662 -8.769 10.766 1.00 92.06 322 LYS A N 1
ATOM 2467 C CA . LYS A 1 322 ? -26.905 -9.421 10.318 1.00 92.06 322 LYS A CA 1
ATOM 2468 C C . LYS A 1 322 ? -26.627 -10.651 9.468 1.00 92.06 322 LYS A C 1
ATOM 2470 O O . LYS A 1 322 ? -26.825 -11.774 9.920 1.00 92.06 322 LYS A O 1
ATOM 2475 N N . ASP A 1 323 ? -26.199 -10.430 8.229 1.00 90.38 323 ASP A N 1
ATOM 2476 C CA . ASP A 1 323 ? -25.996 -11.477 7.233 1.00 90.38 323 ASP A CA 1
ATOM 2477 C C . ASP A 1 323 ? -25.195 -10.958 6.030 1.00 90.38 323 ASP A C 1
ATOM 2479 O O . ASP A 1 323 ? -25.038 -9.755 5.811 1.00 90.38 323 ASP A O 1
ATOM 2483 N N . MET A 1 324 ? -24.698 -11.891 5.217 1.00 89.25 324 MET A N 1
ATOM 2484 C CA . MET A 1 324 ? -23.853 -11.575 4.065 1.00 89.25 324 MET A CA 1
ATOM 2485 C C . MET A 1 324 ? -24.591 -10.779 2.984 1.00 89.25 324 MET A C 1
ATOM 2487 O O . MET A 1 324 ? -23.978 -9.937 2.334 1.00 89.25 324 MET A O 1
ATOM 2491 N N . ALA A 1 325 ? -25.891 -11.007 2.777 1.00 91.69 325 ALA A N 1
ATOM 2492 C CA . ALA A 1 325 ? -26.656 -10.281 1.762 1.00 91.69 325 ALA A CA 1
ATOM 2493 C C . ALA A 1 325 ? -26.776 -8.792 2.122 1.00 91.69 325 ALA A C 1
ATOM 2495 O O . ALA A 1 325 ? -26.584 -7.924 1.267 1.00 91.69 325 ALA A O 1
ATOM 2496 N N . SER A 1 326 ? -27.003 -8.504 3.402 1.00 95.06 326 SER A N 1
ATOM 2497 C CA . SER A 1 326 ? -27.021 -7.157 3.960 1.00 95.06 326 SER A CA 1
ATOM 2498 C C . SER A 1 326 ? -25.663 -6.473 3.803 1.00 95.06 326 SER A C 1
ATOM 2500 O O . SER A 1 326 ? -25.627 -5.313 3.396 1.00 95.06 326 SER A O 1
ATOM 2502 N N . ILE A 1 327 ? -24.548 -7.178 4.065 1.00 94.81 327 ILE A N 1
ATOM 2503 C CA . ILE A 1 327 ? -23.193 -6.629 3.859 1.00 94.81 327 ILE A CA 1
ATOM 2504 C C . ILE A 1 327 ? -22.993 -6.239 2.398 1.00 94.81 327 ILE A C 1
ATOM 2506 O O . ILE A 1 327 ? -22.585 -5.115 2.127 1.00 94.81 327 ILE A O 1
ATOM 2510 N N . LYS A 1 328 ? -23.318 -7.132 1.453 1.00 94.94 328 LYS A N 1
ATOM 2511 C CA . LYS A 1 328 ? -23.159 -6.855 0.017 1.00 94.94 328 LYS A CA 1
ATOM 2512 C C . LYS A 1 328 ? -23.975 -5.642 -0.419 1.00 94.94 328 LYS A C 1
ATOM 2514 O O . LYS A 1 328 ? -23.458 -4.792 -1.134 1.00 94.94 328 LYS A O 1
ATOM 2519 N N . SER A 1 329 ? -25.222 -5.541 0.043 1.00 96.75 329 SER A N 1
ATOM 2520 C CA . SER A 1 329 ? -26.084 -4.395 -0.258 1.00 96.75 329 SER A CA 1
ATOM 2521 C C . SER A 1 329 ? -25.526 -3.089 0.312 1.00 96.75 329 SER A C 1
ATOM 2523 O O . SER A 1 329 ? -25.503 -2.083 -0.392 1.00 96.75 329 SER A O 1
ATOM 2525 N N . ALA A 1 330 ? -25.071 -3.093 1.569 1.00 98.12 330 ALA A N 1
ATOM 2526 C CA . ALA A 1 330 ? -24.507 -1.906 2.206 1.00 98.12 330 ALA A CA 1
ATOM 2527 C C . ALA A 1 330 ? -23.163 -1.499 1.577 1.00 98.12 330 ALA A C 1
ATOM 2529 O O . ALA A 1 330 ? -22.923 -0.313 1.367 1.00 98.12 330 ALA A O 1
ATOM 2530 N N . ALA A 1 331 ? -22.319 -2.470 1.216 1.00 98.12 331 ALA A N 1
ATOM 2531 C CA . ALA A 1 331 ? -21.049 -2.235 0.533 1.00 98.12 331 ALA A CA 1
ATOM 2532 C C . ALA A 1 331 ? -21.255 -1.648 -0.870 1.00 98.12 331 ALA A C 1
ATOM 2534 O O . ALA A 1 331 ? -20.571 -0.696 -1.229 1.00 98.12 331 ALA A O 1
ATOM 2535 N N . ALA A 1 332 ? -22.231 -2.148 -1.638 1.00 97.81 332 ALA A N 1
ATOM 2536 C CA . ALA A 1 332 ? -22.572 -1.595 -2.951 1.00 97.81 332 ALA A CA 1
ATOM 2537 C C . ALA A 1 332 ? -23.074 -0.143 -2.856 1.00 97.81 332 ALA A C 1
ATOM 2539 O O . ALA A 1 332 ? -22.700 0.707 -3.662 1.00 97.81 332 ALA A O 1
ATOM 2540 N N . GLN A 1 333 ? -23.898 0.161 -1.848 1.00 96.88 333 GLN A N 1
ATOM 2541 C CA . GLN A 1 333 ? -24.359 1.527 -1.606 1.00 96.88 333 GLN A CA 1
ATOM 2542 C C . GLN A 1 333 ? -23.199 2.456 -1.222 1.00 96.88 333 GLN A C 1
ATOM 2544 O O . GLN A 1 333 ? -23.089 3.553 -1.766 1.00 96.88 333 GLN A O 1
ATOM 2549 N N . LEU A 1 334 ? -22.322 2.009 -0.318 1.00 98.25 334 LEU A N 1
ATOM 2550 C CA . LEU A 1 334 ? -21.165 2.786 0.122 1.00 98.25 334 LEU A CA 1
ATOM 2551 C C . LEU A 1 334 ? -20.132 2.981 -1.001 1.00 98.25 334 LEU A C 1
ATOM 2553 O O . LEU A 1 334 ? -19.544 4.055 -1.098 1.00 98.25 334 LEU A O 1
ATOM 2557 N N . GLU A 1 335 ? -19.948 1.995 -1.888 1.00 98.12 335 GLU A N 1
ATOM 2558 C CA . GLU A 1 335 ? -19.100 2.136 -3.082 1.00 98.12 335 GLU A CA 1
ATOM 2559 C C . GLU A 1 335 ? -19.586 3.288 -3.967 1.00 98.12 335 GLU A C 1
ATOM 2561 O O . GLU A 1 335 ? -18.771 4.115 -4.367 1.00 98.12 335 GLU A O 1
ATOM 2566 N N . SER A 1 336 ? -20.900 3.430 -4.171 1.00 96.00 336 SER A N 1
ATOM 2567 C CA . SER A 1 336 ? -21.459 4.535 -4.963 1.00 96.00 336 SER A CA 1
ATOM 2568 C C . SER A 1 336 ? -21.160 5.914 -4.360 1.00 96.00 336 SER A C 1
ATOM 2570 O O . SER A 1 336 ? -20.893 6.872 -5.091 1.00 96.00 336 SER A O 1
ATOM 2572 N N . GLU A 1 337 ? -21.173 6.034 -3.030 1.00 96.06 337 GLU A N 1
ATOM 2573 C CA . GLU A 1 337 ? -20.806 7.273 -2.333 1.00 96.06 337 GLU A CA 1
ATOM 2574 C C . GLU A 1 337 ? -19.299 7.557 -2.448 1.00 96.06 337 GLU A C 1
ATOM 2576 O O . GLU A 1 337 ? -18.892 8.691 -2.714 1.00 96.06 337 GLU A O 1
ATOM 2581 N N . LEU A 1 338 ? -18.463 6.524 -2.318 1.00 97.81 338 LEU A N 1
ATOM 2582 C CA . LEU A 1 338 ? -17.013 6.625 -2.496 1.00 97.81 338 LEU A CA 1
ATOM 2583 C C . LEU A 1 338 ? -16.622 6.948 -3.943 1.00 97.81 338 LEU A C 1
ATOM 2585 O O . LEU A 1 338 ? -15.666 7.689 -4.156 1.00 97.81 338 LEU A O 1
ATOM 2589 N N . ALA A 1 339 ? -17.351 6.440 -4.936 1.00 96.00 339 ALA A N 1
ATOM 2590 C CA . ALA A 1 339 ? -17.132 6.749 -6.346 1.00 96.00 339 ALA A CA 1
ATOM 2591 C C . ALA A 1 339 ? -17.380 8.238 -6.640 1.00 96.00 339 ALA A C 1
ATOM 2593 O O . ALA A 1 339 ? -16.598 8.871 -7.348 1.00 96.00 339 ALA A O 1
ATOM 2594 N N . GLN A 1 340 ? -18.412 8.835 -6.034 1.00 94.25 340 GLN A N 1
ATOM 2595 C CA . GLN A 1 340 ? -18.662 10.280 -6.134 1.00 94.25 340 GLN A CA 1
ATOM 2596 C C . GLN A 1 340 ? -17.555 11.108 -5.466 1.00 94.25 340 GLN A C 1
ATOM 2598 O O . GLN A 1 340 ? -17.163 12.162 -5.979 1.00 94.25 340 GLN A O 1
ATOM 2603 N N . LEU A 1 341 ? -17.030 10.631 -4.333 1.00 96.12 341 LEU A N 1
ATOM 2604 C CA . LEU A 1 341 ? -15.890 11.262 -3.673 1.00 96.12 341 LEU A CA 1
ATOM 2605 C C . LEU A 1 341 ? -14.620 11.157 -4.530 1.00 96.12 341 LEU A C 1
ATOM 2607 O O . LEU A 1 341 ? -13.900 12.145 -4.665 1.00 96.12 341 LEU A O 1
ATOM 2611 N N . ALA A 1 342 ? -14.366 9.997 -5.143 1.00 95.94 342 ALA A N 1
ATOM 2612 C CA . ALA A 1 342 ? -13.243 9.788 -6.052 1.00 95.94 342 ALA A CA 1
ATOM 2613 C C . ALA A 1 342 ? -13.297 10.766 -7.234 1.00 95.94 342 ALA A C 1
ATOM 2615 O O . ALA A 1 342 ? -12.311 11.450 -7.496 1.00 95.94 342 ALA A O 1
ATOM 2616 N N . GLU A 1 343 ? -14.461 10.921 -7.871 1.00 93.88 343 GLU A N 1
ATOM 2617 C CA . GLU A 1 343 ? -14.648 11.882 -8.965 1.00 93.88 343 GLU A CA 1
ATOM 2618 C C . GLU A 1 343 ? -14.380 13.325 -8.512 1.00 93.88 343 GLU A C 1
ATOM 2620 O O . GLU A 1 343 ? -13.656 14.071 -9.170 1.00 93.88 343 GLU A O 1
ATOM 2625 N N . THR A 1 344 ? -14.859 13.697 -7.320 1.00 93.69 344 THR A N 1
ATOM 2626 C CA . THR A 1 344 ? -14.569 15.015 -6.731 1.00 93.69 344 THR A CA 1
ATOM 2627 C C . THR A 1 344 ? -13.064 15.234 -6.549 1.00 93.69 344 THR A C 1
ATOM 2629 O O . THR A 1 344 ? -12.572 16.340 -6.765 1.00 93.69 344 THR A O 1
ATOM 2632 N N . LEU A 1 345 ? -12.308 14.202 -6.166 1.00 93.81 345 LEU A N 1
ATOM 2633 C CA . LEU A 1 345 ? -10.851 14.283 -6.031 1.00 93.81 345 LEU A CA 1
ATOM 2634 C C . LEU A 1 345 ? -10.131 14.348 -7.387 1.00 93.81 345 LEU A C 1
ATOM 2636 O O . LEU A 1 345 ? -9.059 14.950 -7.464 1.00 93.81 345 LEU A O 1
ATOM 2640 N N . ARG A 1 346 ? -10.694 13.786 -8.467 1.00 90.88 346 ARG A N 1
ATOM 2641 C CA . ARG A 1 346 ? -10.120 13.859 -9.828 1.00 90.88 346 ARG A CA 1
ATOM 2642 C C . ARG A 1 346 ? -10.169 15.261 -10.432 1.00 90.88 346 ARG A C 1
ATOM 2644 O O . ARG A 1 346 ? -9.307 15.590 -11.242 1.00 90.88 346 ARG A O 1
ATOM 2651 N N . SER A 1 347 ? -11.098 16.110 -10.006 1.00 85.62 347 SER A N 1
ATOM 2652 C CA . SER A 1 347 ? -11.226 17.473 -10.538 1.00 85.62 347 SER A CA 1
ATOM 2653 C C . SER A 1 347 ? -10.726 18.571 -9.594 1.00 85.62 347 SER A C 1
ATOM 2655 O O . SER A 1 347 ? -10.857 19.749 -9.919 1.00 85.62 347 SER A O 1
ATOM 2657 N N . ARG A 1 348 ? -10.228 18.229 -8.399 1.00 85.50 348 ARG A N 1
ATOM 2658 C CA . ARG A 1 348 ? -9.962 19.206 -7.335 1.00 85.50 348 ARG A CA 1
ATOM 2659 C C . ARG A 1 348 ? -8.481 19.406 -7.066 1.00 85.50 348 ARG A C 1
ATOM 2661 O O . ARG A 1 348 ? -7.754 18.443 -6.862 1.00 85.50 348 ARG A O 1
ATOM 2668 N N . GLU A 1 349 ? -8.073 20.665 -6.985 1.00 83.12 349 GLU A N 1
ATOM 2669 C CA . GLU A 1 349 ? -6.715 21.060 -6.609 1.00 83.12 349 GLU A CA 1
ATOM 2670 C C . GLU A 1 349 ? -6.556 21.144 -5.088 1.00 83.12 349 GLU A C 1
ATOM 2672 O O . GLU A 1 349 ? -7.478 21.536 -4.359 1.00 83.12 349 GLU A O 1
ATOM 2677 N N . PHE A 1 350 ? -5.373 20.765 -4.605 1.00 87.06 350 PHE A N 1
ATOM 2678 C CA . PHE A 1 350 ? -5.036 20.756 -3.184 1.00 87.06 350 PHE A CA 1
ATOM 2679 C C . PHE A 1 350 ? -3.995 21.834 -2.889 1.00 87.06 350 PHE A C 1
ATOM 2681 O O . PHE A 1 350 ? -2.795 21.585 -2.785 1.00 87.06 350 PHE A O 1
ATOM 2688 N N . GLY A 1 351 ? -4.483 23.063 -2.728 1.00 85.25 351 GLY A N 1
ATOM 2689 C CA . GLY A 1 351 ? -3.664 24.193 -2.311 1.00 85.25 351 GLY A CA 1
ATOM 2690 C C . GLY A 1 351 ? -3.374 24.205 -0.807 1.00 85.25 351 GLY A C 1
ATOM 2691 O O . GLY A 1 351 ? -3.854 23.379 -0.024 1.00 85.25 351 GLY A O 1
ATOM 2692 N N . ARG A 1 352 ? -2.626 25.226 -0.369 1.00 86.75 352 ARG A N 1
ATOM 2693 C CA . ARG A 1 352 ? -2.258 25.443 1.045 1.00 86.75 352 ARG A CA 1
ATOM 2694 C C . ARG A 1 352 ? -3.469 25.411 1.987 1.00 86.75 352 ARG A C 1
ATOM 2696 O O . ARG A 1 352 ? -3.379 24.859 3.079 1.00 86.75 352 ARG A O 1
ATOM 2703 N N . GLN A 1 353 ? -4.600 25.985 1.572 1.00 88.12 353 GLN A N 1
ATOM 2704 C CA . GLN A 1 353 ? -5.815 26.011 2.386 1.00 88.12 353 GLN A CA 1
ATOM 2705 C C . GLN A 1 353 ? -6.369 24.602 2.630 1.00 88.12 353 GLN A C 1
ATOM 2707 O O . GLN A 1 353 ? -6.628 24.250 3.778 1.00 88.12 353 GLN A O 1
ATOM 2712 N N . GLN A 1 354 ? -6.535 23.801 1.576 1.00 89.31 354 GLN A N 1
ATOM 2713 C CA . GLN A 1 354 ? -7.075 22.443 1.668 1.00 89.31 354 GLN A CA 1
ATOM 2714 C C . GLN A 1 354 ? -6.134 21.534 2.465 1.00 89.31 354 GLN A C 1
ATOM 2716 O O . GLN A 1 354 ? -6.599 20.793 3.328 1.00 89.31 354 GLN A O 1
ATOM 2721 N N . ASN A 1 355 ? -4.820 21.656 2.247 1.00 90.56 355 ASN A N 1
ATOM 2722 C CA . ASN A 1 355 ? -3.806 20.923 3.011 1.00 90.56 355 ASN A CA 1
ATOM 2723 C C . ASN A 1 355 ? -3.905 21.233 4.510 1.00 90.56 355 ASN A C 1
ATOM 2725 O O . ASN A 1 355 ? -3.986 20.318 5.327 1.00 90.56 355 ASN A O 1
ATOM 2729 N N . ASN A 1 356 ? -3.996 22.515 4.877 1.00 89.94 356 ASN A N 1
ATOM 2730 C CA . ASN A 1 356 ? -4.147 22.922 6.274 1.00 89.94 356 ASN A CA 1
ATOM 2731 C C . ASN A 1 356 ? -5.482 22.464 6.877 1.00 89.94 356 ASN A C 1
ATOM 2733 O O . ASN A 1 356 ? -5.523 22.084 8.044 1.00 89.94 356 ASN A O 1
ATOM 2737 N N . GLN A 1 357 ? -6.572 22.486 6.104 1.00 93.25 357 GLN A N 1
ATOM 2738 C CA . GLN A 1 357 ? -7.884 22.017 6.558 1.00 93.25 357 GLN A CA 1
ATOM 2739 C C . GLN A 1 357 ? -7.899 20.507 6.811 1.00 93.25 357 GLN A C 1
ATOM 2741 O O . GLN A 1 357 ? -8.430 20.083 7.832 1.00 93.25 357 GLN A O 1
ATOM 2746 N N . LEU A 1 358 ? -7.300 19.704 5.927 1.00 94.44 358 LEU A N 1
ATOM 2747 C CA . LEU A 1 358 ? -7.191 18.253 6.107 1.00 94.44 358 LEU A CA 1
ATOM 2748 C C . LEU A 1 358 ? -6.269 17.888 7.261 1.00 94.44 358 LEU A C 1
ATOM 2750 O O . LEU A 1 358 ? -6.653 17.080 8.101 1.00 94.44 358 LEU A O 1
ATOM 2754 N N . MET A 1 359 ? -5.101 18.527 7.343 1.00 93.88 359 MET A N 1
ATOM 2755 C CA . MET A 1 359 ? -4.187 18.350 8.467 1.00 93.88 359 MET A CA 1
ATOM 2756 C C . MET A 1 359 ? -4.881 18.690 9.787 1.00 93.88 359 MET A C 1
ATOM 2758 O O . MET A 1 359 ? -4.798 17.920 10.740 1.00 93.88 359 MET A O 1
ATOM 2762 N N . LYS A 1 360 ? -5.619 19.807 9.840 1.00 93.94 360 LYS A N 1
ATOM 2763 C CA . LYS A 1 360 ? -6.389 20.182 11.027 1.00 93.94 360 LYS A CA 1
ATOM 2764 C C . LYS A 1 360 ? -7.494 19.172 11.337 1.00 93.94 360 LYS A C 1
ATOM 2766 O O . LYS A 1 360 ? -7.613 18.767 12.485 1.00 93.94 360 LYS A O 1
ATOM 2771 N N . ALA A 1 361 ? -8.278 18.748 10.347 1.00 95.94 361 ALA A N 1
ATOM 2772 C CA . ALA A 1 361 ? -9.344 17.767 10.551 1.00 95.94 361 ALA A CA 1
ATOM 2773 C C . ALA A 1 361 ? -8.795 16.421 11.056 1.00 95.94 361 ALA A C 1
ATOM 2775 O O . ALA A 1 361 ? -9.405 15.796 11.921 1.00 95.94 361 ALA A O 1
ATOM 2776 N N . MET A 1 362 ? -7.626 16.004 10.559 1.00 96.50 362 MET A N 1
ATOM 2777 C CA . MET A 1 362 ? -6.911 14.822 11.039 1.00 96.50 362 MET A CA 1
ATOM 2778 C C . MET A 1 362 ? -6.424 15.008 12.480 1.00 96.50 362 MET A C 1
ATOM 2780 O O . MET A 1 362 ? -6.710 14.172 13.331 1.00 96.50 362 MET A O 1
ATOM 2784 N N . ALA A 1 363 ? -5.747 16.121 12.774 1.00 94.81 363 ALA A N 1
ATOM 2785 C CA . ALA A 1 363 ? -5.258 16.449 14.111 1.00 94.81 363 ALA A CA 1
ATOM 2786 C C . ALA A 1 363 ? -6.394 16.511 15.145 1.00 94.81 363 ALA A C 1
ATOM 2788 O O . ALA A 1 363 ? -6.278 15.933 16.225 1.00 94.81 363 ALA A O 1
ATOM 2789 N N . ASP A 1 364 ? -7.511 17.157 14.801 1.00 95.06 364 ASP A N 1
ATOM 2790 C CA . ASP A 1 364 ? -8.704 17.217 15.647 1.00 95.06 364 ASP A CA 1
ATOM 2791 C C . ASP A 1 364 ? -9.267 15.803 15.876 1.00 95.06 364 ASP A C 1
ATOM 2793 O O . ASP A 1 364 ? -9.557 15.433 17.009 1.00 95.06 364 ASP A O 1
ATOM 2797 N N . ALA A 1 365 ? -9.352 14.966 14.835 1.00 95.00 365 ALA A N 1
ATOM 2798 C CA . ALA A 1 365 ? -9.830 13.590 14.966 1.00 95.00 365 ALA A CA 1
ATOM 2799 C C . ALA A 1 365 ? -8.927 12.715 15.857 1.00 95.00 365 ALA A C 1
ATOM 2801 O O . ALA A 1 365 ? -9.445 11.953 16.677 1.00 95.00 365 ALA A O 1
ATOM 2802 N N . ILE A 1 366 ? -7.599 12.849 15.748 1.00 93.94 366 ILE A N 1
ATOM 2803 C CA . ILE A 1 366 ? -6.644 12.171 16.640 1.00 93.94 366 ILE A CA 1
ATOM 2804 C C . ILE A 1 366 ? -6.824 12.679 18.072 1.00 93.94 366 ILE A C 1
ATOM 2806 O O . ILE A 1 366 ? -6.983 11.882 18.996 1.00 93.94 366 ILE A O 1
ATOM 2810 N N . GLY A 1 367 ? -6.835 14.000 18.259 1.00 92.12 367 GLY A N 1
ATOM 2811 C CA . GLY A 1 367 ? -6.969 14.639 19.565 1.00 92.12 367 GLY A CA 1
ATOM 2812 C C . GLY A 1 367 ? -8.294 14.323 20.260 1.00 92.12 367 GLY A C 1
ATOM 2813 O O . GLY A 1 367 ? -8.322 14.211 21.481 1.00 92.12 367 GLY A O 1
ATOM 2814 N N . GLU A 1 368 ? -9.372 14.113 19.511 1.00 91.38 368 GLU A N 1
ATOM 2815 C CA . GLU A 1 368 ? -10.684 13.704 20.027 1.00 91.38 368 GLU A CA 1
ATOM 2816 C C . GLU A 1 368 ? -10.801 12.186 20.260 1.00 91.38 368 GLU A C 1
ATOM 2818 O O . GLU A 1 368 ? -11.826 11.726 20.758 1.00 91.38 368 GLU A O 1
ATOM 2823 N N . GLY A 1 369 ? -9.771 11.397 19.926 1.00 89.88 369 GLY A N 1
ATOM 2824 C CA . GLY A 1 369 ? -9.776 9.943 20.113 1.00 89.88 369 GLY A CA 1
ATOM 2825 C C . GLY A 1 369 ? -10.677 9.191 19.130 1.00 89.88 369 GLY A C 1
ATOM 2826 O O . GLY A 1 369 ? -11.167 8.115 19.454 1.00 89.88 369 GLY A O 1
ATOM 2827 N N . LYS A 1 370 ? -10.910 9.732 17.924 1.00 90.31 370 LYS A N 1
ATOM 2828 C CA . LYS A 1 370 ? -11.782 9.100 16.911 1.00 90.31 370 LYS A CA 1
ATOM 2829 C C . LYS A 1 370 ? -11.192 7.840 16.270 1.00 90.31 370 LYS A C 1
ATOM 2831 O O . LYS A 1 370 ? -11.932 7.099 15.628 1.00 90.31 370 LYS A O 1
ATOM 2836 N N . PHE A 1 371 ? -9.892 7.609 16.438 1.00 90.75 371 PHE A N 1
ATOM 2837 C CA . PHE A 1 371 ? -9.174 6.430 15.955 1.00 90.75 371 PHE A CA 1
ATOM 2838 C C . PHE A 1 371 ? -9.085 5.396 17.078 1.00 90.75 371 PHE A C 1
ATOM 2840 O O . PHE A 1 371 ? -8.201 5.451 17.934 1.00 90.75 371 PHE A O 1
ATOM 2847 N N . SER A 1 372 ? -10.079 4.508 17.111 1.00 81.69 372 SER A N 1
ATOM 2848 C CA . SER A 1 372 ? -10.347 3.613 18.243 1.00 81.69 372 SER A CA 1
ATOM 2849 C C . SER A 1 372 ? -9.536 2.318 18.234 1.00 81.69 372 SER A C 1
ATOM 2851 O O . SER A 1 372 ? -9.457 1.639 19.259 1.00 81.69 372 SER A O 1
ATOM 2853 N N . ASP A 1 373 ? -8.931 1.968 17.104 1.00 85.12 373 ASP A N 1
ATOM 2854 C CA . ASP A 1 373 ? -8.144 0.752 16.930 1.00 85.12 373 ASP A CA 1
ATOM 2855 C C . ASP A 1 373 ? -6.759 1.039 16.334 1.00 85.12 373 ASP A C 1
ATOM 2857 O O . ASP A 1 373 ? -6.414 2.162 15.958 1.00 85.12 373 ASP A O 1
ATOM 2861 N N . TYR A 1 374 ? -5.925 0.001 16.320 1.00 88.12 374 TYR A N 1
ATOM 2862 C CA . TYR A 1 374 ? -4.546 0.113 15.861 1.00 88.12 374 TYR A CA 1
ATOM 2863 C C . TYR A 1 374 ? -4.460 0.415 14.362 1.00 88.12 374 TYR A C 1
ATOM 2865 O O . TYR A 1 374 ? -3.590 1.179 13.950 1.00 88.12 374 TYR A O 1
ATOM 2873 N N . SER A 1 375 ? -5.339 -0.180 13.551 1.00 89.62 375 SER A N 1
ATOM 2874 C CA . SER A 1 375 ? -5.324 -0.029 12.093 1.00 89.62 375 SER A CA 1
ATOM 2875 C C . SER A 1 375 ? -5.672 1.413 11.705 1.00 89.62 375 SER A C 1
ATOM 2877 O O . SER A 1 375 ? -4.992 2.015 10.873 1.00 89.62 375 SER A O 1
ATOM 2879 N N . ASP A 1 376 ? -6.666 1.993 12.379 1.00 91.75 376 ASP A N 1
ATOM 2880 C CA . ASP A 1 376 ? -7.029 3.408 12.331 1.00 91.75 376 ASP A CA 1
ATOM 2881 C C . ASP A 1 376 ? -5.844 4.316 12.708 1.00 91.75 376 ASP A C 1
ATOM 2883 O O . ASP A 1 376 ? -5.488 5.230 11.961 1.00 91.75 376 ASP A O 1
ATOM 2887 N N . ALA A 1 377 ? -5.203 4.056 13.852 1.00 92.25 377 ALA A N 1
ATOM 2888 C CA . ALA A 1 377 ? -4.085 4.862 14.343 1.00 92.25 377 ALA A CA 1
ATOM 2889 C C . ALA A 1 377 ? -2.841 4.775 13.447 1.00 92.25 377 ALA A C 1
ATOM 2891 O O . ALA A 1 377 ? -2.130 5.767 13.265 1.00 92.25 377 ALA A O 1
ATOM 2892 N N . GLU A 1 378 ? -2.573 3.609 12.862 1.00 92.62 378 GLU A N 1
ATOM 2893 C CA . GLU A 1 378 ? -1.481 3.418 11.911 1.00 92.62 378 GLU A CA 1
ATOM 2894 C C . GLU A 1 378 ? -1.718 4.239 10.634 1.00 92.62 378 GLU A C 1
ATOM 2896 O O . GLU A 1 378 ? -0.830 4.981 10.210 1.00 92.62 378 GLU A O 1
ATOM 2901 N N . GLN A 1 379 ? -2.931 4.188 10.070 1.00 95.38 379 GLN A N 1
ATOM 2902 C CA . GLN A 1 379 ? -3.308 5.007 8.912 1.00 95.38 379 GLN A CA 1
ATOM 2903 C C . GLN A 1 379 ? -3.261 6.507 9.232 1.00 95.38 379 GLN A C 1
ATOM 2905 O O . GLN A 1 379 ? -2.698 7.281 8.458 1.00 95.38 379 GLN A O 1
ATOM 2910 N N . ALA A 1 380 ? -3.760 6.922 10.401 1.00 96.12 380 ALA A N 1
ATOM 2911 C CA . ALA A 1 380 ? -3.685 8.310 10.852 1.00 96.12 380 ALA A CA 1
ATOM 2912 C C . ALA A 1 380 ? -2.231 8.785 11.028 1.00 96.12 380 ALA A C 1
ATOM 2914 O O . ALA A 1 380 ? -1.902 9.915 10.671 1.00 96.12 380 ALA A O 1
ATOM 2915 N N . THR A 1 381 ? -1.337 7.924 11.527 1.00 94.69 381 THR A N 1
ATOM 2916 C CA . THR A 1 381 ? 0.093 8.244 11.668 1.00 94.69 381 THR A CA 1
ATOM 2917 C C . THR A 1 381 ? 0.760 8.434 10.308 1.00 94.69 381 THR A C 1
ATOM 2919 O O . THR A 1 381 ? 1.468 9.420 10.111 1.00 94.69 381 THR A O 1
ATOM 2922 N N . MET A 1 382 ? 0.498 7.545 9.342 1.00 95.44 382 MET A N 1
ATOM 2923 C CA . MET A 1 382 ? 1.011 7.702 7.976 1.00 95.44 382 MET A CA 1
ATOM 2924 C C . MET A 1 382 ? 0.459 8.963 7.297 1.00 95.44 382 MET A C 1
ATOM 2926 O O . MET A 1 382 ? 1.219 9.680 6.649 1.00 95.44 382 MET A O 1
ATOM 2930 N N . ALA A 1 383 ? -0.824 9.280 7.494 1.00 96.31 383 ALA A N 1
ATOM 2931 C CA . ALA A 1 383 ? -1.429 10.506 6.978 1.00 96.31 383 ALA A CA 1
ATOM 2932 C C . ALA A 1 383 ? -0.782 11.768 7.578 1.00 96.31 383 ALA A C 1
ATOM 2934 O O . ALA A 1 383 ? -0.430 12.692 6.844 1.00 96.31 383 ALA A O 1
ATOM 2935 N N . MET A 1 384 ? -0.566 11.800 8.899 1.00 94.25 384 MET A N 1
ATOM 2936 C CA . MET A 1 384 ? 0.119 12.915 9.564 1.00 94.25 384 MET A CA 1
ATOM 2937 C C . MET A 1 384 ? 1.562 13.086 9.087 1.00 94.25 384 MET A C 1
ATOM 2939 O O . MET A 1 384 ? 2.034 14.217 9.003 1.00 94.25 384 MET A O 1
ATOM 2943 N N . ASP A 1 385 ? 2.249 12.001 8.728 1.00 93.56 385 ASP A N 1
ATOM 2944 C CA . ASP A 1 385 ? 3.579 12.066 8.121 1.00 93.56 385 ASP A CA 1
ATOM 2945 C C . ASP A 1 385 ? 3.547 12.758 6.752 1.00 93.56 385 ASP A C 1
ATOM 2947 O O . ASP A 1 385 ? 4.297 13.709 6.529 1.00 93.56 385 ASP A O 1
ATOM 2951 N N . VAL A 1 386 ? 2.605 12.369 5.882 1.00 93.06 386 VAL A N 1
ATOM 2952 C CA . VAL A 1 386 ? 2.393 13.034 4.585 1.00 93.06 386 VAL A CA 1
ATOM 2953 C C . VAL A 1 386 ? 2.109 14.530 4.785 1.00 93.06 386 VAL A C 1
ATOM 2955 O O . VAL A 1 386 ? 2.758 15.375 4.165 1.00 93.06 386 VAL A O 1
ATOM 2958 N N . PHE A 1 387 ? 1.201 14.896 5.698 1.00 90.88 387 PHE A N 1
ATOM 2959 C CA . PHE A 1 387 ? 0.890 16.306 5.970 1.00 90.88 387 PHE A CA 1
ATOM 2960 C C . PHE A 1 387 ? 2.070 17.080 6.569 1.00 90.88 387 PHE A C 1
ATOM 2962 O O . PHE A 1 387 ? 2.278 18.246 6.225 1.00 90.88 387 PHE A O 1
ATOM 2969 N N . SER A 1 388 ? 2.846 16.457 7.456 1.00 88.50 388 SER A N 1
ATOM 2970 C CA . SER A 1 388 ? 4.062 17.033 8.041 1.00 88.50 388 SER A CA 1
ATOM 2971 C C . SER A 1 388 ? 5.111 17.316 6.965 1.00 88.50 388 SER A C 1
ATOM 2973 O O . SER A 1 388 ? 5.717 18.389 6.967 1.00 88.50 388 SER A O 1
ATOM 2975 N N . GLY A 1 389 ? 5.261 16.416 5.988 1.00 86.00 389 GLY A N 1
ATOM 2976 C CA . GLY A 1 389 ? 6.126 16.619 4.826 1.00 86.00 389 GLY A CA 1
ATOM 2977 C C . GLY A 1 389 ? 5.719 17.830 3.979 1.00 86.00 389 GLY A C 1
ATOM 2978 O O . GLY A 1 389 ? 6.578 18.614 3.583 1.00 86.00 389 GLY A O 1
ATOM 2979 N N . VAL A 1 390 ? 4.414 18.028 3.768 1.00 84.06 390 VAL A N 1
ATOM 2980 C CA . VAL A 1 390 ? 3.868 19.130 2.950 1.00 84.06 390 VAL A CA 1
ATOM 2981 C C . VAL A 1 390 ? 3.859 20.477 3.685 1.00 84.06 390 VAL A C 1
ATOM 2983 O O . VAL A 1 390 ? 4.096 21.520 3.079 1.00 84.06 390 VAL A O 1
ATOM 2986 N N . THR A 1 391 ? 3.546 20.487 4.982 1.00 79.75 391 THR A N 1
ATOM 2987 C CA . THR A 1 391 ? 3.305 21.726 5.752 1.00 79.75 391 THR A CA 1
ATOM 2988 C C . THR A 1 391 ? 4.463 22.124 6.665 1.00 79.75 391 THR A C 1
ATOM 2990 O O . THR A 1 391 ? 4.489 23.248 7.164 1.00 79.75 391 THR A O 1
ATOM 2993 N N . GLY A 1 392 ? 5.390 21.205 6.949 1.00 80.19 392 GLY A N 1
ATOM 2994 C CA . GLY A 1 392 ? 6.450 21.370 7.944 1.00 80.19 392 GLY A CA 1
ATOM 2995 C C . GLY A 1 392 ? 5.987 21.296 9.407 1.00 80.19 392 GLY A C 1
ATOM 2996 O O . GLY A 1 392 ? 6.821 21.462 10.298 1.00 80.19 392 GLY A O 1
ATOM 2997 N N . SER A 1 393 ? 4.696 21.054 9.664 1.00 79.62 393 SER A N 1
ATOM 2998 C CA . SER A 1 393 ? 4.080 21.047 11.002 1.00 79.62 393 SER A CA 1
ATOM 2999 C C . SER A 1 393 ? 4.089 19.657 11.658 1.00 79.62 393 SER A C 1
ATOM 3001 O O . SER A 1 393 ? 4.250 18.650 10.981 1.00 79.62 393 SER A O 1
ATOM 3003 N N . TYR A 1 394 ? 3.889 19.593 12.980 1.00 81.06 394 TYR A N 1
ATOM 3004 C CA . TYR A 1 394 ? 3.718 18.354 13.768 1.00 81.06 394 TYR A CA 1
ATOM 3005 C C . TYR A 1 394 ? 4.891 17.350 13.772 1.00 81.06 394 TYR A C 1
ATOM 3007 O O . TYR A 1 394 ? 4.706 16.167 14.058 1.00 81.06 394 TYR A O 1
ATOM 3015 N N . LYS A 1 395 ? 6.121 17.786 13.462 1.00 79.00 395 LYS A N 1
ATOM 3016 C CA . LYS A 1 395 ? 7.291 16.884 13.396 1.00 79.00 395 LYS A CA 1
ATOM 3017 C C . LYS A 1 395 ? 7.579 16.155 14.715 1.00 79.00 395 LYS A C 1
ATOM 3019 O O . LYS A 1 395 ? 7.938 14.983 14.686 1.00 79.00 395 LYS A O 1
ATOM 3024 N N . ASN A 1 396 ? 7.416 16.827 15.854 1.00 77.75 396 ASN A N 1
ATOM 3025 C CA . ASN A 1 396 ? 7.706 16.244 17.169 1.00 77.75 396 ASN A CA 1
ATOM 3026 C C . ASN A 1 396 ? 6.608 15.264 17.605 1.00 77.75 396 ASN A C 1
ATOM 3028 O O . ASN A 1 396 ? 6.889 14.199 18.150 1.00 77.75 396 ASN A O 1
ATOM 3032 N N . GLU A 1 397 ? 5.355 15.624 17.347 1.00 85.12 397 GLU A N 1
ATOM 3033 C CA . GLU A 1 397 ? 4.171 14.815 17.613 1.00 85.12 397 GLU A CA 1
ATOM 3034 C C . GLU A 1 397 ? 4.207 13.533 16.781 1.00 85.12 397 GLU A C 1
ATOM 3036 O O . GLU A 1 397 ? 3.903 12.458 17.293 1.00 85.12 397 GLU A O 1
ATOM 3041 N N . LEU A 1 398 ? 4.660 13.623 15.527 1.00 86.19 398 LEU A N 1
ATOM 3042 C CA . LEU A 1 398 ? 4.786 12.483 14.627 1.00 86.19 398 LEU A CA 1
ATOM 3043 C C . LEU A 1 398 ? 5.760 11.417 15.150 1.00 86.19 398 LEU A C 1
ATOM 3045 O O . LEU A 1 398 ? 5.440 10.230 15.104 1.00 86.19 398 LEU A O 1
ATOM 3049 N N . ASP A 1 399 ? 6.915 11.814 15.693 1.00 82.88 399 ASP A N 1
ATOM 3050 C CA . ASP A 1 399 ? 7.853 10.874 16.324 1.00 82.88 399 ASP A CA 1
ATOM 3051 C C . ASP A 1 399 ? 7.176 10.110 17.472 1.00 82.88 399 ASP A C 1
ATOM 3053 O O . ASP A 1 399 ? 7.339 8.895 17.614 1.00 82.88 399 ASP A O 1
ATOM 3057 N N . ALA A 1 400 ? 6.376 10.813 18.273 1.00 81.44 400 ALA A N 1
ATOM 3058 C CA . ALA A 1 400 ? 5.666 10.231 19.399 1.00 81.44 400 ALA A CA 1
ATOM 3059 C C . ALA A 1 400 ? 4.523 9.303 18.947 1.00 81.44 400 ALA A C 1
ATOM 3061 O O . ALA A 1 400 ? 4.357 8.215 19.503 1.00 81.44 400 ALA A O 1
ATOM 3062 N N . MET A 1 401 ? 3.782 9.683 17.901 1.00 86.94 401 MET A N 1
ATOM 3063 C CA . MET A 1 401 ? 2.779 8.827 17.260 1.00 86.94 401 MET A CA 1
ATOM 3064 C C . MET A 1 401 ? 3.415 7.539 16.744 1.00 86.94 401 MET A C 1
ATOM 3066 O O . MET A 1 401 ? 2.928 6.451 17.057 1.00 86.94 401 MET A O 1
ATOM 3070 N N . TYR A 1 402 ? 4.544 7.643 16.035 1.00 85.81 402 TYR A N 1
ATOM 3071 C CA . TYR A 1 402 ? 5.287 6.473 15.593 1.00 85.81 402 TYR A CA 1
ATOM 3072 C C . TYR A 1 402 ? 5.737 5.616 16.762 1.00 85.81 402 TYR A C 1
ATOM 3074 O O . TYR A 1 402 ? 5.628 4.411 16.650 1.00 85.81 402 TYR A O 1
ATOM 3082 N N . GLU A 1 403 ? 6.181 6.157 17.896 1.00 78.94 403 GLU A N 1
ATOM 3083 C CA . GLU A 1 403 ? 6.503 5.313 19.057 1.00 78.94 403 GLU A CA 1
ATOM 3084 C C . GLU A 1 403 ? 5.292 4.523 19.594 1.00 78.94 403 GLU A C 1
ATOM 3086 O O . GLU A 1 403 ? 5.475 3.413 20.093 1.00 78.94 403 GLU A O 1
ATOM 3091 N N . VAL A 1 404 ? 4.068 5.052 19.477 1.00 80.06 404 VAL A N 1
ATOM 3092 C CA . VAL A 1 404 ? 2.836 4.355 19.898 1.00 80.06 404 VAL A CA 1
ATOM 3093 C C . VAL A 1 404 ? 2.459 3.239 18.925 1.00 80.06 404 VAL A C 1
ATOM 3095 O O . VAL A 1 404 ? 2.057 2.157 19.360 1.00 80.06 404 VAL A O 1
ATOM 3098 N N . VAL A 1 405 ? 2.601 3.475 17.618 1.00 82.44 405 VAL A N 1
ATOM 3099 C CA . VAL A 1 405 ? 2.241 2.480 16.593 1.00 82.44 405 VAL A CA 1
ATOM 3100 C C . VAL A 1 405 ? 3.412 1.566 16.192 1.00 82.44 405 VAL A C 1
ATOM 3102 O O . VAL A 1 405 ? 3.188 0.507 15.601 1.00 82.44 405 VAL A O 1
ATOM 3105 N N . ALA A 1 406 ? 4.654 1.907 16.558 1.00 66.50 406 ALA A N 1
ATOM 3106 C CA . ALA A 1 406 ? 5.867 1.157 16.228 1.00 66.50 406 ALA A CA 1
ATOM 3107 C C . ALA A 1 406 ? 6.167 0.059 17.252 1.00 66.50 406 ALA A C 1
ATOM 3109 O O . ALA A 1 406 ? 6.895 0.243 18.223 1.00 66.50 406 ALA A O 1
ATOM 3110 N N . ASP A 1 407 ? 5.691 -1.140 16.948 1.00 52.12 407 ASP A N 1
ATOM 3111 C CA . ASP A 1 407 ? 6.356 -2.403 17.269 1.00 52.12 407 ASP A CA 1
ATOM 3112 C C . ASP A 1 407 ? 5.760 -3.469 16.335 1.00 52.12 407 ASP A C 1
ATOM 3114 O O . ASP A 1 407 ? 4.649 -3.308 15.838 1.00 52.12 407 ASP A O 1
ATOM 3118 N N . GLN A 1 408 ? 6.485 -4.536 16.026 1.00 45.66 408 GLN A N 1
ATOM 3119 C CA . GLN A 1 408 ? 6.082 -5.502 14.994 1.00 45.66 408 GLN A CA 1
ATOM 3120 C C . GLN A 1 408 ? 4.847 -6.309 15.422 1.00 45.66 408 GLN A C 1
ATOM 3122 O O . GLN A 1 408 ? 4.956 -7.054 16.396 1.00 45.66 408 GLN A O 1
ATOM 3127 N N . GLU A 1 409 ? 3.726 -6.132 14.700 1.00 48.41 409 GLU A N 1
ATOM 3128 C CA . GLU A 1 409 ? 2.525 -6.974 14.422 1.00 48.41 409 GLU A CA 1
ATOM 3129 C C . GLU A 1 409 ? 1.901 -7.882 15.506 1.00 48.41 409 GLU A C 1
ATOM 3131 O O . GLU A 1 409 ? 0.834 -8.456 15.314 1.00 48.41 409 GLU A O 1
ATOM 3136 N N . VAL A 1 410 ? 2.524 -8.033 16.668 1.00 45.78 410 VAL A N 1
ATOM 3137 C CA . VAL A 1 410 ? 2.120 -8.932 17.750 1.00 45.78 410 VAL A CA 1
ATOM 3138 C C . VAL A 1 410 ? 2.375 -8.300 19.120 1.00 45.78 410 VAL A C 1
ATOM 3140 O O . VAL A 1 410 ? 1.684 -8.665 20.068 1.00 45.78 410 VAL A O 1
ATOM 3143 N N . GLN A 1 411 ? 3.334 -7.374 19.285 1.00 44.59 411 GLN A N 1
ATOM 3144 C CA . GLN A 1 411 ? 3.609 -6.749 20.596 1.00 44.59 411 GLN A CA 1
ATOM 3145 C C . GLN A 1 411 ? 3.025 -5.338 20.764 1.00 44.59 411 GLN A C 1
ATOM 3147 O O . GLN A 1 411 ? 2.515 -5.052 21.846 1.00 44.59 411 GLN A O 1
ATOM 3152 N N . SER A 1 412 ? 3.034 -4.495 19.727 1.00 51.09 412 SER A N 1
ATOM 3153 C CA . SER A 1 412 ? 2.401 -3.159 19.720 1.00 51.09 412 SER A CA 1
ATOM 3154 C C . SER A 1 412 ? 0.883 -3.266 19.709 1.00 51.09 412 SER A C 1
ATOM 3156 O O . SER A 1 412 ? 0.235 -2.721 20.585 1.00 51.09 412 SER A O 1
ATOM 3158 N N . ALA A 1 413 ? 0.324 -4.068 18.803 1.00 52.09 413 ALA A N 1
ATOM 3159 C CA . ALA A 1 413 ? -1.081 -4.457 18.727 1.00 52.09 413 ALA A CA 1
ATOM 3160 C C . ALA A 1 413 ? -1.650 -4.867 20.097 1.00 52.09 413 ALA A C 1
ATOM 3162 O O . ALA A 1 413 ? -2.682 -4.375 20.555 1.00 52.09 413 ALA A O 1
ATOM 3163 N N . LYS A 1 414 ? -0.908 -5.711 20.828 1.00 56.00 414 LYS A N 1
ATOM 3164 C CA . LYS A 1 414 ? -1.260 -6.153 22.187 1.00 56.00 414 LYS A CA 1
ATOM 3165 C C . LYS A 1 414 ? -1.173 -5.064 23.245 1.00 56.00 414 LYS A C 1
ATOM 3167 O O . LYS A 1 414 ? -1.683 -5.290 24.334 1.00 56.00 414 LYS A O 1
ATOM 3172 N N . ARG A 1 415 ? -0.577 -3.910 22.955 1.00 62.47 415 ARG A N 1
ATOM 3173 C CA . ARG A 1 415 ? -0.355 -2.783 23.878 1.00 62.47 415 ARG A CA 1
ATOM 3174 C C . ARG A 1 415 ? -0.976 -1.464 23.406 1.00 62.47 415 ARG A C 1
ATOM 3176 O O . ARG A 1 415 ? -0.920 -0.497 24.152 1.00 62.47 415 ARG A O 1
ATOM 3183 N N . PHE A 1 416 ? -1.529 -1.419 22.194 1.00 79.12 416 PHE A N 1
ATOM 3184 C CA . PHE A 1 416 ? -2.116 -0.211 21.635 1.00 79.12 416 PHE A CA 1
ATOM 3185 C C . PHE A 1 416 ? -3.302 0.238 22.483 1.00 79.12 416 PHE A C 1
ATOM 3187 O O . PHE A 1 416 ? -4.247 -0.521 22.687 1.00 79.12 416 PHE A O 1
ATOM 3194 N N . ASP A 1 417 ? -3.253 1.479 22.942 1.00 80.94 417 ASP A N 1
ATOM 3195 C CA . ASP A 1 417 ? -4.331 2.115 23.679 1.00 80.94 417 ASP A CA 1
ATOM 3196 C C . ASP A 1 417 ? -4.762 3.376 22.907 1.00 80.94 417 ASP A C 1
ATOM 3198 O O . ASP A 1 417 ? -3.943 4.288 22.734 1.00 80.94 417 ASP A O 1
ATOM 3202 N N . PRO A 1 418 ? -6.023 3.451 22.442 1.00 83.44 418 PRO A N 1
ATOM 3203 C CA . PRO A 1 418 ? -6.521 4.606 21.695 1.00 83.44 418 PRO A CA 1
ATOM 3204 C C . PRO A 1 418 ? -6.514 5.910 22.511 1.00 83.44 418 PRO A C 1
ATOM 3206 O O . PRO A 1 418 ? -6.277 6.982 21.954 1.00 83.44 418 PRO A O 1
ATOM 3209 N N . GLN A 1 419 ? -6.708 5.853 23.835 1.00 83.69 419 GLN A N 1
ATOM 3210 C CA . GLN A 1 419 ? -6.612 7.040 24.694 1.00 83.69 419 GLN A CA 1
ATOM 3211 C C . GLN A 1 419 ? -5.171 7.524 24.794 1.00 83.69 419 GLN A C 1
ATOM 3213 O O . GLN A 1 419 ? -4.923 8.729 24.747 1.00 83.69 419 GLN A O 1
ATOM 3218 N N . MET A 1 420 ? -4.222 6.589 24.897 1.00 83.38 420 MET A N 1
ATOM 3219 C CA . MET A 1 420 ? -2.800 6.920 24.910 1.00 83.38 420 MET A CA 1
ATOM 3220 C C . MET A 1 420 ? -2.362 7.524 23.576 1.00 83.38 420 MET A C 1
ATOM 3222 O O . MET A 1 420 ? -1.634 8.511 23.578 1.00 83.38 420 MET A O 1
ATOM 3226 N N . PHE A 1 421 ? -2.828 6.988 22.447 1.00 88.38 421 PHE A N 1
ATOM 3227 C CA . PHE A 1 421 ? -2.541 7.551 21.126 1.00 88.38 421 PHE A CA 1
ATOM 3228 C C . PHE A 1 421 ? -2.984 9.018 21.024 1.00 88.38 421 PHE A C 1
ATOM 3230 O O . PHE A 1 421 ? -2.180 9.888 20.685 1.00 88.38 421 PHE A O 1
ATOM 3237 N N . ALA A 1 422 ? -4.222 9.312 21.428 1.00 90.12 422 ALA A N 1
ATOM 3238 C CA . ALA A 1 422 ? -4.742 10.676 21.458 1.00 90.12 422 ALA A CA 1
ATOM 3239 C C . ALA A 1 422 ? -3.982 11.578 22.453 1.00 90.12 422 ALA A C 1
ATOM 3241 O O . ALA A 1 422 ? -3.668 12.726 22.144 1.00 90.12 422 ALA A O 1
ATOM 3242 N N . ALA A 1 423 ? -3.654 11.070 23.646 1.00 86.81 423 ALA A N 1
ATOM 3243 C CA . ALA A 1 423 ? -2.943 11.828 24.677 1.00 86.81 423 ALA A CA 1
ATOM 3244 C C . ALA A 1 423 ? -1.493 12.153 24.289 1.00 86.81 423 ALA A C 1
ATOM 3246 O O . ALA A 1 423 ? -1.026 13.262 24.540 1.00 86.81 423 ALA A O 1
ATOM 3247 N N . VAL A 1 424 ? -0.791 11.213 23.652 1.00 85.38 424 VAL A N 1
ATOM 3248 C CA . VAL A 1 424 ? 0.560 11.431 23.121 1.00 85.38 424 VAL A CA 1
ATOM 3249 C C . VAL A 1 424 ? 0.540 12.502 22.041 1.00 85.38 424 VAL A C 1
ATOM 3251 O O . VAL A 1 424 ? 1.377 13.399 22.067 1.00 85.38 424 VAL A O 1
ATOM 3254 N N . PHE A 1 425 ? -0.444 12.454 21.141 1.00 88.69 425 PHE A N 1
ATOM 3255 C CA . PHE A 1 425 ? -0.595 13.465 20.101 1.00 88.69 425 PHE A CA 1
ATOM 3256 C C . PHE A 1 425 ? -0.841 14.870 20.668 1.00 88.69 425 PHE A C 1
ATOM 3258 O O . PHE A 1 425 ? -0.235 15.832 20.208 1.00 88.69 425 PHE A O 1
ATOM 3265 N N . ARG A 1 426 ? -1.684 15.001 21.702 1.00 87.25 426 ARG A N 1
ATOM 3266 C CA . ARG A 1 426 ? -1.943 16.292 22.370 1.00 87.25 426 ARG A CA 1
ATOM 3267 C C . ARG A 1 426 ? -0.773 16.794 23.228 1.00 87.25 426 ARG A C 1
ATOM 3269 O O . ARG A 1 426 ? -0.818 17.922 23.705 1.00 87.25 426 ARG A O 1
ATOM 3276 N N . GLY A 1 427 ? 0.255 15.971 23.446 1.00 80.50 427 GLY A N 1
ATOM 3277 C CA . GLY A 1 427 ? 1.353 16.270 24.369 1.00 80.50 427 GLY A CA 1
ATOM 3278 C C . GLY A 1 427 ? 0.986 16.105 25.850 1.00 80.50 427 GLY A C 1
ATOM 3279 O O . GLY A 1 427 ? 1.781 16.457 26.719 1.00 80.50 427 GLY A O 1
ATOM 3280 N N . ASP A 1 428 ? -0.185 15.537 26.151 1.00 78.00 428 ASP A N 1
ATOM 3281 C CA . ASP A 1 428 ? -0.686 15.329 27.516 1.00 78.00 428 ASP A CA 1
ATOM 3282 C C . ASP A 1 428 ? 0.031 14.174 28.235 1.00 78.00 428 ASP A C 1
ATOM 3284 O O . ASP A 1 428 ? -0.006 14.076 29.464 1.00 78.00 428 ASP A O 1
ATOM 3288 N N . ALA A 1 429 ? 0.666 13.271 27.480 1.00 61.75 429 ALA A N 1
ATOM 3289 C CA . ALA A 1 429 ? 1.320 12.082 28.011 1.00 61.75 429 ALA A CA 1
ATOM 3290 C C . ALA A 1 429 ? 2.835 12.086 27.720 1.00 61.75 429 ALA A C 1
ATOM 3292 O O . ALA A 1 429 ? 3.247 12.195 26.562 1.00 61.75 429 ALA A O 1
ATOM 3293 N N . PRO A 1 430 ? 3.703 11.928 28.740 1.00 55.12 430 PRO A N 1
ATOM 3294 C CA . PRO A 1 430 ? 5.144 11.941 28.534 1.00 55.12 430 PRO A CA 1
ATOM 3295 C C . PRO A 1 430 ? 5.616 10.689 27.781 1.00 55.12 430 PRO A C 1
ATOM 3297 O O . PRO A 1 430 ? 5.451 9.562 28.251 1.00 55.12 430 PRO A O 1
ATOM 3300 N N . ILE A 1 431 ? 6.341 10.899 26.678 1.00 50.97 431 ILE A N 1
ATOM 3301 C CA . ILE A 1 431 ? 7.012 9.857 25.871 1.00 50.97 431 ILE A CA 1
ATOM 3302 C C . ILE A 1 431 ? 7.864 8.914 26.759 1.00 50.97 431 ILE A C 1
ATOM 3304 O O . ILE A 1 431 ? 7.962 7.705 26.540 1.00 50.97 431 ILE A O 1
ATOM 3308 N N . ALA A 1 432 ? 8.440 9.442 27.847 1.00 43.56 432 ALA A N 1
ATOM 3309 C CA . ALA A 1 432 ? 9.262 8.691 28.799 1.00 43.56 432 ALA A CA 1
ATOM 3310 C C . ALA A 1 432 ? 8.492 7.663 29.656 1.00 43.56 432 ALA A C 1
ATOM 3312 O O . ALA A 1 432 ? 9.086 6.655 30.052 1.00 43.56 432 ALA A O 1
ATOM 3313 N N . GLN A 1 433 ? 7.192 7.858 29.920 1.00 40.72 433 GLN A N 1
ATOM 3314 C CA . GLN A 1 433 ? 6.385 6.854 30.630 1.00 40.72 433 GLN A CA 1
ATOM 3315 C C . GLN A 1 433 ? 6.171 5.601 29.780 1.00 40.72 433 GLN A C 1
ATOM 3317 O O . GLN A 1 433 ? 6.094 4.512 30.345 1.00 40.72 433 GLN A O 1
ATOM 3322 N N . ASN A 1 434 ? 6.231 5.722 28.449 1.00 43.16 434 ASN A N 1
ATOM 3323 C CA . ASN A 1 434 ? 6.282 4.574 27.551 1.00 43.16 434 ASN A CA 1
ATOM 3324 C C . ASN A 1 434 ? 7.574 3.771 27.780 1.00 43.16 434 ASN A C 1
ATOM 3326 O O . ASN A 1 434 ? 7.525 2.569 27.989 1.00 43.16 434 ASN A O 1
ATOM 3330 N N . ARG A 1 435 ? 8.751 4.402 27.916 1.00 40.47 435 ARG A N 1
ATOM 3331 C CA . ARG A 1 435 ? 10.004 3.665 28.221 1.00 40.47 435 ARG A CA 1
ATOM 3332 C C . ARG A 1 435 ? 10.003 2.966 29.586 1.00 40.47 435 ARG A C 1
ATOM 3334 O O . ARG A 1 435 ? 10.655 1.929 29.722 1.00 40.47 435 ARG A O 1
ATOM 3341 N N . ALA A 1 436 ? 9.320 3.517 30.589 1.00 32.16 436 ALA A N 1
ATOM 3342 C CA . ALA A 1 436 ? 9.239 2.940 31.933 1.00 32.16 436 ALA A CA 1
ATOM 3343 C C . ALA A 1 436 ? 8.173 1.835 32.040 1.00 32.16 436 ALA A C 1
ATOM 3345 O O . ALA A 1 436 ? 8.466 0.786 32.615 1.00 32.16 436 ALA A O 1
ATOM 3346 N N . SER A 1 437 ? 6.998 2.001 31.423 1.00 39.56 437 SER A N 1
ATOM 3347 C CA . SER A 1 437 ? 5.962 0.958 31.347 1.00 39.56 437 SER A CA 1
ATOM 3348 C C . SER A 1 437 ? 6.406 -0.221 30.463 1.00 39.56 437 SER A C 1
ATOM 3350 O O . SER A 1 437 ? 6.195 -1.382 30.831 1.00 39.56 437 SER A O 1
ATOM 3352 N N . LEU A 1 438 ? 7.150 0.059 29.380 1.00 37.78 438 LEU A N 1
ATOM 3353 C CA . LEU A 1 438 ? 7.803 -0.933 28.513 1.00 37.78 438 LEU A CA 1
ATOM 3354 C C . LEU A 1 438 ? 8.964 -1.670 29.214 1.00 37.78 438 LEU A C 1
ATOM 3356 O O . LEU A 1 438 ? 9.286 -2.799 28.843 1.00 37.78 438 LEU A O 1
ATOM 3360 N N . ARG A 1 439 ? 9.594 -1.077 30.243 1.00 35.78 439 ARG A N 1
ATOM 3361 C CA . ARG A 1 439 ? 10.661 -1.722 31.041 1.00 35.78 439 ARG A CA 1
ATOM 3362 C C . ARG A 1 439 ? 10.146 -2.467 32.274 1.00 35.78 439 ARG A C 1
ATOM 3364 O O . ARG A 1 439 ? 10.683 -3.525 32.594 1.00 35.78 439 ARG A O 1
ATOM 3371 N N . GLN A 1 440 ? 9.121 -1.963 32.960 1.00 33.88 440 GLN A N 1
ATOM 3372 C CA . GLN A 1 440 ? 8.624 -2.561 34.207 1.00 33.88 440 GLN A CA 1
ATOM 3373 C C . GLN A 1 440 ? 7.833 -3.861 33.985 1.00 33.88 440 GLN A C 1
ATOM 3375 O O . GLN A 1 440 ? 7.845 -4.737 34.847 1.00 33.88 440 GLN A O 1
ATOM 3380 N N . THR A 1 441 ? 7.231 -4.064 32.810 1.00 33.66 441 THR A N 1
ATOM 3381 C CA . THR A 1 441 ? 6.508 -5.311 32.485 1.00 33.66 441 THR A CA 1
ATOM 3382 C C . THR A 1 441 ? 7.402 -6.434 31.943 1.00 33.66 441 THR A C 1
ATOM 3384 O O . THR A 1 441 ? 7.033 -7.603 32.047 1.00 33.66 441 THR A O 1
ATOM 3387 N N . SER A 1 442 ? 8.618 -6.125 31.473 1.00 31.80 442 SER A N 1
ATOM 3388 C CA . SER A 1 442 ? 9.645 -7.131 31.134 1.00 31.80 442 SER A CA 1
ATOM 3389 C C . SER A 1 442 ? 10.189 -7.853 32.380 1.00 31.80 442 SER A C 1
ATOM 3391 O O . SER A 1 442 ? 10.565 -9.023 32.325 1.00 31.80 442 SER A O 1
ATOM 3393 N N . LEU A 1 443 ? 10.159 -7.188 33.541 1.00 31.36 443 LEU A N 1
ATOM 3394 C CA . LEU A 1 443 ? 10.655 -7.734 34.810 1.00 31.36 443 LEU A CA 1
ATOM 3395 C C . LEU A 1 443 ? 9.579 -8.459 35.642 1.00 31.36 443 LEU A C 1
ATOM 3397 O O . LEU A 1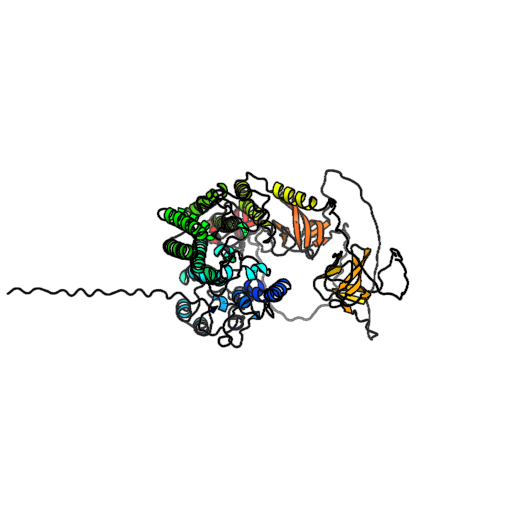 443 ? 9.926 -9.252 36.513 1.00 31.36 443 LEU A O 1
ATOM 3401 N N . ALA A 1 444 ? 8.286 -8.261 35.360 1.00 27.77 444 ALA A N 1
ATOM 3402 C CA . ALA A 1 444 ? 7.194 -8.832 36.160 1.00 27.77 444 ALA A CA 1
ATOM 3403 C C . ALA A 1 444 ? 6.668 -10.202 35.674 1.00 27.77 444 ALA A C 1
ATOM 3405 O O . ALA A 1 444 ? 5.896 -10.839 36.385 1.00 27.77 444 ALA A O 1
ATOM 3406 N N . VAL A 1 445 ? 7.095 -10.703 34.505 1.00 32.19 445 VAL A N 1
ATOM 3407 C CA . VAL A 1 445 ? 6.727 -12.060 34.023 1.00 32.19 445 VAL A CA 1
ATOM 3408 C C . VAL A 1 445 ? 7.771 -13.121 34.404 1.00 32.19 445 VAL A C 1
ATOM 3410 O O . VAL A 1 445 ? 7.563 -14.316 34.213 1.00 32.19 445 VAL A O 1
ATOM 3413 N N . SER A 1 446 ? 8.878 -12.721 35.030 1.00 35.25 446 SER A N 1
ATOM 3414 C CA . SER A 1 446 ? 9.925 -13.643 35.465 1.00 35.25 446 SER A CA 1
ATOM 3415 C C . SER A 1 446 ? 10.181 -13.537 36.963 1.00 35.25 446 SER A C 1
ATOM 3417 O O . SER A 1 446 ? 11.270 -13.155 37.361 1.00 35.25 446 SER A O 1
ATOM 3419 N N . THR A 1 447 ? 9.216 -13.904 37.812 1.00 34.19 447 THR A N 1
ATOM 3420 C CA . THR A 1 447 ? 9.530 -14.540 39.108 1.00 34.19 447 THR A CA 1
ATOM 3421 C C . THR A 1 447 ? 8.329 -15.288 39.715 1.00 34.19 447 THR A C 1
ATOM 3423 O O . THR A 1 447 ? 7.292 -14.707 40.004 1.00 34.19 447 THR A O 1
ATOM 3426 N N . LYS A 1 448 ? 8.581 -16.575 40.008 1.00 27.38 448 LYS A N 1
ATOM 3427 C CA . LYS A 1 448 ? 7.872 -17.542 40.879 1.00 27.38 448 LYS A CA 1
ATOM 3428 C C . LYS A 1 448 ? 6.669 -18.334 40.315 1.00 27.38 448 LYS A C 1
ATOM 3430 O O . LYS A 1 448 ? 5.640 -17.754 39.986 1.00 27.38 448 LYS A O 1
ATOM 3435 N N . PRO A 1 449 ? 6.741 -19.685 40.321 1.00 30.22 449 PRO A N 1
ATOM 3436 C CA . PRO A 1 449 ? 5.574 -20.543 40.151 1.00 30.22 449 PRO A CA 1
ATOM 3437 C C . PRO A 1 449 ? 4.778 -20.626 41.464 1.00 30.22 449 PRO A C 1
ATOM 3439 O O . PRO A 1 449 ? 5.331 -20.948 42.517 1.00 30.22 449 PRO A O 1
ATOM 3442 N N . ALA A 1 450 ? 3.471 -20.364 41.399 1.00 27.31 450 ALA A N 1
ATOM 3443 C CA . ALA A 1 450 ? 2.534 -20.729 42.455 1.00 27.31 450 ALA A CA 1
ATOM 3444 C C . ALA A 1 450 ? 2.178 -22.217 42.315 1.00 27.31 450 ALA A C 1
ATOM 3446 O O . ALA A 1 450 ? 1.712 -22.667 41.269 1.00 27.31 450 ALA A O 1
ATOM 3447 N N . VAL A 1 451 ? 2.429 -22.983 43.374 1.00 32.03 451 VAL A N 1
ATOM 3448 C CA . VAL A 1 451 ? 2.025 -24.385 43.502 1.00 32.03 451 VAL A CA 1
ATOM 3449 C C . VAL A 1 451 ? 0.514 -24.425 43.718 1.00 32.03 451 VAL A C 1
ATOM 3451 O O . VAL A 1 451 ? 0.030 -23.979 44.754 1.00 32.03 451 VAL A O 1
ATOM 3454 N N . MET A 1 452 ? -0.226 -24.979 42.759 1.00 26.42 452 MET A N 1
ATOM 3455 C CA . MET A 1 452 ? -1.631 -25.351 42.934 1.00 26.42 452 MET A CA 1
ATOM 3456 C C . MET A 1 452 ? -1.726 -26.878 42.852 1.00 26.42 452 MET A C 1
ATOM 3458 O O . MET A 1 452 ? -1.406 -27.487 41.831 1.00 26.42 452 MET A O 1
ATOM 3462 N N . GLN A 1 453 ? -2.079 -27.499 43.978 1.00 27.67 453 GLN A N 1
ATOM 3463 C CA . GLN A 1 453 ? -2.232 -28.945 44.134 1.00 27.67 453 GLN A CA 1
ATOM 3464 C C . GLN A 1 453 ? -3.392 -29.459 43.265 1.00 27.67 453 GLN A C 1
ATOM 3466 O O . GLN A 1 453 ? -4.488 -28.903 43.299 1.00 27.67 453 GLN A O 1
ATOM 3471 N N . ARG A 1 454 ? -3.167 -30.542 42.510 1.00 27.94 454 ARG A N 1
ATOM 3472 C CA . ARG A 1 454 ? -4.235 -31.322 41.857 1.00 27.94 454 ARG A CA 1
ATOM 3473 C C . ARG A 1 454 ? -4.670 -32.475 42.776 1.00 27.94 454 ARG A C 1
ATOM 3475 O O . ARG A 1 454 ? -3.793 -33.093 43.382 1.00 27.94 454 ARG A O 1
ATOM 3482 N N . PRO A 1 455 ? -5.972 -32.806 42.857 1.00 27.73 455 PRO A N 1
ATOM 3483 C CA . PRO A 1 455 ? -6.448 -33.967 43.599 1.00 27.73 455 PRO A CA 1
ATOM 3484 C C . PRO A 1 455 ? -6.215 -35.277 42.824 1.00 27.73 455 PRO A C 1
ATOM 3486 O O . PRO A 1 455 ? -6.114 -35.294 41.596 1.00 27.73 455 PRO A O 1
ATOM 3489 N N . ALA A 1 456 ? -6.096 -36.361 43.592 1.00 27.23 456 ALA A N 1
ATOM 3490 C CA . ALA A 1 456 ? -5.706 -37.709 43.181 1.00 27.23 456 ALA A CA 1
ATOM 3491 C C . ALA A 1 456 ? -6.714 -38.416 42.248 1.00 27.23 456 ALA A C 1
ATOM 3493 O O . ALA A 1 456 ? -7.919 -38.211 42.399 1.00 27.23 456 ALA A O 1
ATOM 3494 N N . PRO A 1 457 ? -6.262 -39.328 41.362 1.00 28.88 457 PRO A N 1
ATOM 3495 C CA . PRO A 1 457 ? -7.133 -40.318 40.747 1.00 28.88 457 PRO A CA 1
ATOM 3496 C C . PRO A 1 457 ? -7.187 -41.610 41.583 1.00 28.88 457 PRO A C 1
ATOM 3498 O O . PRO A 1 457 ? -6.179 -42.108 42.084 1.00 28.88 457 PRO A O 1
ATOM 3501 N N . VAL A 1 458 ? -8.403 -42.139 41.712 1.00 27.27 458 VAL A N 1
ATOM 3502 C CA . VAL A 1 458 ? -8.750 -43.412 42.355 1.00 27.27 458 VAL A CA 1
ATOM 3503 C C . VAL A 1 458 ? -8.292 -44.589 41.486 1.00 27.27 458 VAL A C 1
ATOM 3505 O O . VAL A 1 458 ? -8.415 -44.563 40.264 1.00 27.27 458 VAL A O 1
ATOM 3508 N N . ALA A 1 459 ? -7.754 -45.614 42.145 1.00 25.67 459 ALA A N 1
ATOM 3509 C CA . ALA A 1 459 ? -7.212 -46.836 41.564 1.00 25.67 459 ALA A CA 1
ATOM 3510 C C . ALA A 1 459 ? -8.289 -47.822 41.080 1.00 25.67 459 ALA A C 1
ATOM 3512 O O . ALA A 1 459 ? -9.306 -47.988 41.751 1.00 25.67 459 ALA A O 1
ATOM 3513 N N . GLN A 1 460 ? -7.985 -48.585 40.022 1.00 27.70 460 GLN A N 1
ATOM 3514 C CA . GLN A 1 460 ? -8.489 -49.951 39.839 1.00 27.70 460 GLN A CA 1
ATOM 3515 C C . GLN A 1 460 ? -7.387 -50.888 39.309 1.00 27.70 460 GLN A C 1
ATOM 3517 O O . GLN A 1 460 ? -6.594 -50.536 38.440 1.00 27.70 460 GLN A O 1
ATOM 3522 N N . SER A 1 461 ? -7.352 -52.065 39.935 1.00 23.72 461 SER A N 1
ATOM 3523 C CA . SER A 1 461 ? -6.506 -53.257 39.757 1.00 23.72 461 SER A CA 1
ATOM 3524 C C . SER A 1 461 ? -6.744 -53.965 38.401 1.00 23.72 461 SER A C 1
ATOM 3526 O O . SER A 1 461 ? -7.747 -53.679 37.768 1.00 23.72 461 SER A O 1
ATOM 3528 N N . ALA A 1 462 ? -5.993 -54.953 37.896 1.00 24.78 462 ALA A N 1
ATOM 3529 C CA . ALA A 1 462 ? -5.122 -55.962 38.497 1.00 24.78 462 ALA A CA 1
ATOM 3530 C C . ALA A 1 462 ? -4.305 -56.701 37.399 1.00 24.78 462 ALA A C 1
ATOM 3532 O O . ALA A 1 462 ? -4.683 -56.657 36.234 1.00 24.78 462 ALA A O 1
ATOM 3533 N N . GLN A 1 463 ? -3.316 -57.495 37.854 1.00 26.84 463 GLN A N 1
ATOM 3534 C CA . GLN A 1 463 ? -2.679 -58.670 37.208 1.00 26.84 463 GLN A CA 1
ATOM 3535 C C . GLN A 1 463 ? -1.768 -58.418 35.989 1.00 26.84 463 GLN A C 1
ATOM 3537 O O . GLN A 1 463 ? -2.043 -57.574 35.157 1.00 26.84 463 GLN A O 1
ATOM 3542 N N . SER A 1 464 ? -0.695 -59.162 35.709 1.00 25.42 464 SER A N 1
ATOM 3543 C CA . SER A 1 464 ? 0.184 -60.136 36.383 1.00 25.42 464 SER A CA 1
ATOM 3544 C C . SER A 1 464 ? 1.105 -60.629 35.254 1.00 25.42 464 SER A C 1
ATOM 3546 O O . SER A 1 464 ? 0.591 -61.128 34.258 1.00 25.42 464 SER A O 1
ATOM 3548 N N . GLY A 1 465 ? 2.432 -60.542 35.372 1.00 26.42 465 GLY A N 1
ATOM 3549 C CA . GLY A 1 465 ? 3.328 -61.142 34.375 1.00 26.42 465 GLY A CA 1
ATOM 3550 C C . GLY A 1 465 ? 4.788 -60.744 34.557 1.00 26.42 465 GLY A C 1
ATOM 3551 O O . GLY A 1 465 ? 5.113 -59.573 34.675 1.00 26.42 465 GLY A O 1
ATOM 3552 N N . ASN A 1 466 ? 5.657 -61.741 34.648 1.00 27.23 466 ASN A N 1
ATOM 3553 C CA . ASN A 1 466 ? 6.917 -61.725 35.378 1.00 27.23 466 ASN A CA 1
ATOM 3554 C C . ASN A 1 466 ? 8.155 -61.633 34.452 1.00 27.23 466 ASN A C 1
ATOM 3556 O O . ASN A 1 466 ? 8.184 -62.291 33.418 1.00 27.23 466 ASN A O 1
ATOM 3560 N N . ARG A 1 467 ? 9.214 -60.992 34.978 1.00 28.02 467 ARG A N 1
ATOM 3561 C CA . ARG A 1 467 ? 10.646 -61.390 34.942 1.00 28.02 467 ARG A CA 1
ATOM 3562 C C . ARG A 1 467 ? 11.650 -60.776 33.929 1.00 28.02 467 ARG A C 1
ATOM 3564 O O . ARG A 1 467 ? 11.450 -60.778 32.725 1.00 28.02 467 ARG A O 1
ATOM 3571 N N . MET A 1 468 ? 12.823 -60.472 34.522 1.00 25.83 468 MET A N 1
ATOM 3572 C CA . MET A 1 468 ? 14.190 -60.188 34.018 1.00 25.83 468 MET A CA 1
ATOM 3573 C C . MET A 1 468 ? 14.452 -58.759 33.504 1.00 25.83 468 MET A C 1
ATOM 3575 O O . MET A 1 468 ? 14.054 -58.418 32.403 1.00 25.83 468 MET A O 1
ATOM 3579 N N . GLN A 1 469 ? 14.981 -57.803 34.283 1.00 24.28 469 GLN A N 1
ATOM 3580 C CA . GLN A 1 469 ? 16.224 -57.715 35.087 1.00 24.28 469 GLN A CA 1
ATOM 3581 C C . GLN A 1 469 ? 17.481 -57.473 34.235 1.00 24.28 469 GLN A C 1
ATOM 3583 O O . GLN A 1 469 ? 18.085 -58.427 33.766 1.00 24.28 469 GLN A O 1
ATOM 3588 N N . VAL A 1 470 ? 17.926 -56.210 34.163 1.00 25.44 470 VAL A N 1
ATOM 3589 C CA . VAL A 1 470 ? 19.345 -55.830 34.313 1.00 25.44 470 VAL A CA 1
ATOM 3590 C C . VAL A 1 470 ? 19.415 -54.524 35.118 1.00 25.44 470 VAL A C 1
ATOM 3592 O O . VAL A 1 470 ? 18.658 -53.584 34.885 1.00 25.44 470 VAL A O 1
ATOM 3595 N N . ALA A 1 471 ? 20.286 -54.530 36.124 1.00 23.72 471 ALA A N 1
ATOM 3596 C CA . ALA A 1 471 ? 20.478 -53.517 37.152 1.00 23.72 471 ALA A CA 1
ATOM 3597 C C . ALA A 1 471 ? 21.205 -52.255 36.635 1.00 23.72 471 ALA A C 1
ATOM 3599 O O . ALA A 1 471 ? 22.173 -52.348 35.893 1.00 23.72 471 ALA A O 1
ATOM 3600 N N . GLN A 1 472 ? 20.679 -51.078 36.989 1.00 24.09 472 GLN A N 1
ATOM 3601 C CA . GLN A 1 472 ? 21.237 -50.041 37.878 1.00 24.09 472 GLN A CA 1
ATOM 3602 C C . GLN A 1 472 ? 22.651 -49.515 37.576 1.00 24.09 472 GLN A C 1
ATOM 3604 O O . GLN A 1 472 ? 23.645 -50.211 37.756 1.00 24.09 472 GLN A O 1
ATOM 3609 N N . SER A 1 473 ? 22.752 -48.199 37.365 1.00 24.44 473 SER A N 1
ATOM 3610 C CA . SER A 1 473 ? 23.452 -47.307 38.311 1.00 24.44 473 SER A CA 1
ATOM 3611 C C . SER A 1 473 ? 23.140 -45.828 38.043 1.00 24.44 473 SER A C 1
ATOM 3613 O O . SER A 1 473 ? 22.828 -45.416 36.930 1.00 24.44 473 SER A O 1
ATOM 3615 N N . ALA A 1 474 ? 23.142 -45.074 39.141 1.00 26.94 474 ALA A N 1
ATOM 3616 C CA . ALA A 1 474 ? 22.755 -43.680 39.308 1.00 26.94 474 ALA A CA 1
ATOM 3617 C C . ALA A 1 474 ? 23.837 -42.694 38.784 1.00 26.94 474 ALA A C 1
ATOM 3619 O O . ALA A 1 474 ? 24.891 -43.131 38.320 1.00 26.94 474 ALA A O 1
ATOM 3620 N N . PRO A 1 475 ? 23.591 -41.368 38.821 1.00 25.56 475 PRO A N 1
ATOM 3621 C CA . PRO A 1 475 ? 24.332 -40.387 38.043 1.00 25.56 475 PRO A CA 1
ATOM 3622 C C . PRO A 1 475 ? 25.682 -40.060 38.683 1.00 25.56 475 PRO A C 1
ATOM 3624 O O . PRO A 1 475 ? 25.779 -39.827 39.887 1.00 25.56 475 PRO A O 1
ATOM 3627 N N . VAL A 1 476 ? 26.719 -39.971 37.851 1.00 22.58 476 VAL A N 1
ATOM 3628 C CA . VAL A 1 476 ? 28.005 -39.402 38.249 1.00 22.58 476 VAL A CA 1
ATOM 3629 C C . VAL A 1 476 ? 28.001 -37.924 37.878 1.00 22.58 476 VAL A C 1
ATOM 3631 O O . VAL A 1 476 ? 28.040 -37.552 36.706 1.00 22.58 476 VAL A O 1
ATOM 3634 N N . SER A 1 477 ? 27.947 -37.079 38.902 1.00 29.89 477 SER A N 1
ATOM 3635 C CA . SER A 1 477 ? 28.407 -35.697 38.832 1.00 29.89 477 SER A CA 1
ATOM 3636 C C . SER A 1 477 ? 29.906 -35.676 38.516 1.00 29.89 477 SER A C 1
ATOM 3638 O O . SER A 1 477 ? 30.696 -36.257 39.253 1.00 29.89 477 SER A O 1
ATOM 3640 N N . ALA A 1 478 ? 30.307 -34.961 37.466 1.00 24.03 478 ALA A N 1
ATOM 3641 C CA . ALA A 1 478 ? 31.680 -34.499 37.255 1.00 24.03 478 ALA A CA 1
ATOM 3642 C C . ALA A 1 478 ? 31.591 -33.135 36.550 1.00 24.03 478 ALA A C 1
ATOM 3644 O O . ALA A 1 478 ? 31.059 -33.020 35.453 1.00 24.03 478 ALA A O 1
ATOM 3645 N N . SER A 1 479 ? 31.828 -32.055 37.292 1.00 23.30 479 SER A N 1
ATOM 3646 C CA . SER A 1 479 ? 33.140 -31.408 37.430 1.00 23.30 479 SER A CA 1
ATOM 3647 C C . SER A 1 479 ? 33.374 -30.390 36.312 1.00 23.30 479 SER A C 1
ATOM 3649 O O . SER A 1 479 ? 33.615 -30.731 35.155 1.00 23.30 479 SER A O 1
ATOM 3651 N N . ALA A 1 480 ? 33.273 -29.115 36.693 1.00 30.08 480 ALA A N 1
ATOM 3652 C CA . ALA A 1 480 ? 33.733 -27.981 35.913 1.00 30.08 480 ALA A CA 1
ATOM 3653 C C . ALA A 1 480 ? 35.266 -28.029 35.844 1.00 30.08 480 ALA A C 1
ATOM 3655 O O . ALA A 1 480 ? 35.962 -27.563 36.743 1.00 30.08 480 ALA A O 1
ATOM 3656 N N . GLY A 1 481 ? 35.782 -28.638 34.779 1.00 26.42 481 GLY A N 1
ATOM 3657 C CA . GLY A 1 481 ? 37.185 -28.544 34.407 1.00 26.42 481 GLY A CA 1
ATOM 3658 C C . GLY A 1 481 ? 37.455 -27.202 33.736 1.00 26.42 481 GLY A C 1
ATOM 3659 O O . GLY A 1 481 ? 36.888 -26.905 32.687 1.00 26.42 481 GLY A O 1
ATOM 3660 N N . SER A 1 482 ? 38.328 -26.408 34.355 1.00 37.53 482 SER A N 1
ATOM 3661 C CA . SER A 1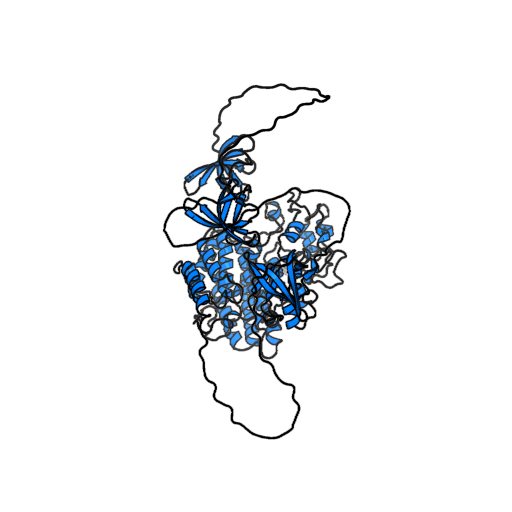 482 ? 39.037 -25.296 33.721 1.00 37.53 482 SER A CA 1
ATOM 3662 C C . SER A 1 482 ? 39.880 -25.864 32.576 1.00 37.53 482 SER A C 1
ATOM 3664 O O . SER A 1 482 ? 40.933 -26.455 32.808 1.00 37.53 482 SER A O 1
ATOM 3666 N N . GLY A 1 483 ? 39.356 -25.789 31.355 1.00 39.16 483 GLY A N 1
ATOM 3667 C CA . GLY A 1 483 ? 40.014 -26.272 30.148 1.00 39.16 483 GLY A CA 1
ATOM 3668 C C . GLY A 1 483 ? 40.370 -25.106 29.238 1.00 39.16 483 GLY A C 1
ATOM 3669 O O . GLY A 1 483 ? 39.501 -24.318 28.866 1.00 39.16 483 GLY A O 1
ATOM 3670 N N . SER A 1 484 ? 41.645 -25.015 28.865 1.00 50.31 484 SER A N 1
ATOM 3671 C CA . SER A 1 484 ? 42.072 -24.265 27.681 1.00 50.31 484 SER A CA 1
ATOM 3672 C C . SER A 1 484 ? 41.339 -24.814 26.455 1.00 50.31 484 SER A C 1
ATOM 3674 O O . SER A 1 484 ? 41.202 -26.031 26.332 1.00 50.31 484 SER A O 1
ATOM 3676 N N . MET A 1 485 ? 40.895 -23.944 25.542 1.00 55.88 485 MET A N 1
ATOM 3677 C CA . MET A 1 485 ? 40.373 -24.381 24.243 1.00 55.88 485 MET A CA 1
ATOM 3678 C C . MET A 1 485 ? 41.488 -25.147 23.520 1.00 55.88 485 MET A C 1
ATOM 3680 O O . MET A 1 485 ? 42.632 -24.680 23.499 1.00 55.88 485 MET A O 1
ATOM 3684 N N . GLY A 1 486 ? 41.190 -26.325 22.971 1.00 61.28 486 GLY A N 1
ATOM 3685 C CA . GLY A 1 486 ? 42.094 -26.982 22.032 1.00 61.28 486 GLY A CA 1
ATOM 3686 C C . GLY A 1 486 ? 42.134 -26.232 20.699 1.00 61.28 486 GLY A C 1
ATOM 3687 O O . GLY A 1 486 ? 41.438 -25.234 20.501 1.00 61.28 486 GLY A O 1
ATOM 3688 N N . LYS A 1 487 ? 42.975 -26.686 19.762 1.00 73.50 487 LYS A N 1
ATOM 3689 C CA . LYS A 1 487 ? 43.064 -26.046 18.440 1.00 73.50 487 LYS A CA 1
ATOM 3690 C C . LYS A 1 487 ? 41.694 -26.085 17.744 1.00 73.50 487 LYS A C 1
ATOM 3692 O O . LYS A 1 487 ? 41.072 -27.150 17.743 1.00 73.50 487 LYS A O 1
ATOM 3697 N N . PRO A 1 488 ? 41.238 -24.982 17.124 1.00 74.38 488 PRO A N 1
ATOM 3698 C CA . PRO A 1 488 ? 39.977 -24.984 16.401 1.00 74.38 488 PRO A CA 1
ATOM 3699 C C . PRO A 1 488 ? 40.014 -26.016 15.276 1.00 74.38 488 PRO A C 1
ATOM 3701 O O . PRO A 1 488 ? 40.982 -26.104 14.522 1.00 74.38 488 PRO A O 1
ATOM 3704 N N . THR A 1 489 ? 38.969 -26.832 15.187 1.00 79.00 489 THR A N 1
ATOM 3705 C CA . THR A 1 489 ? 38.890 -27.920 14.204 1.00 79.00 489 THR A CA 1
ATOM 3706 C C . THR A 1 489 ? 37.917 -27.602 13.078 1.00 79.00 489 THR A C 1
ATOM 3708 O O . THR A 1 489 ? 38.015 -28.196 12.007 1.00 79.00 489 THR A O 1
ATOM 3711 N N . HIS A 1 490 ? 36.972 -26.684 13.304 1.00 87.88 490 HIS A N 1
ATOM 3712 C CA . HIS A 1 490 ? 35.919 -26.326 12.356 1.00 87.88 490 HIS A CA 1
ATOM 3713 C C . HIS A 1 490 ? 35.631 -24.821 12.392 1.00 87.88 490 HIS A C 1
ATOM 3715 O O . HIS A 1 490 ? 35.804 -24.176 13.421 1.00 87.88 490 HIS A O 1
ATOM 3721 N N . ARG A 1 491 ? 35.126 -24.279 11.281 1.00 85.00 491 ARG A N 1
ATOM 3722 C CA . ARG A 1 491 ? 34.564 -22.927 11.182 1.00 85.00 491 ARG A CA 1
ATOM 3723 C C . ARG A 1 491 ? 33.062 -22.971 10.921 1.00 85.00 491 ARG A C 1
ATOM 3725 O O . ARG A 1 491 ? 32.550 -23.924 10.330 1.00 85.00 491 ARG A O 1
ATOM 3732 N N . ILE A 1 492 ? 32.356 -21.925 11.327 1.00 74.94 492 ILE A N 1
ATOM 3733 C CA . ILE A 1 492 ? 30.906 -21.805 11.145 1.00 74.94 492 ILE A CA 1
ATOM 3734 C C . ILE A 1 492 ? 30.580 -21.372 9.707 1.00 74.94 492 ILE A C 1
ATOM 3736 O O . ILE A 1 492 ? 31.066 -20.346 9.238 1.00 74.94 492 ILE A O 1
ATOM 3740 N N . SER A 1 493 ? 29.722 -22.111 8.998 1.00 55.78 493 SER A N 1
ATOM 3741 C CA . SER A 1 493 ? 29.346 -21.798 7.603 1.00 55.78 493 SER A CA 1
ATOM 3742 C C . SER A 1 493 ? 28.072 -20.937 7.464 1.00 55.78 493 SER A C 1
ATOM 3744 O O . SER A 1 493 ? 27.837 -20.298 6.427 1.00 55.78 493 SER A O 1
ATOM 3746 N N . SER A 1 494 ? 27.246 -20.860 8.512 1.00 40.78 494 SER A N 1
ATOM 3747 C CA . SER A 1 494 ? 26.010 -20.061 8.563 1.00 40.78 494 SER A CA 1
ATOM 3748 C C . SER A 1 494 ? 26.239 -18.653 9.113 1.00 40.78 494 SER A C 1
ATOM 3750 O O . SER A 1 494 ? 27.099 -18.465 9.962 1.00 40.78 494 SER A O 1
ATOM 3752 N N . SER A 1 495 ? 25.416 -17.678 8.715 1.00 45.03 495 SER A N 1
ATOM 3753 C CA . SER A 1 495 ? 25.495 -16.301 9.230 1.00 45.03 495 SER A CA 1
ATOM 3754 C C . SER A 1 495 ? 25.373 -16.215 10.754 1.00 45.03 495 SER A C 1
ATOM 3756 O O . SER A 1 495 ? 26.080 -15.406 11.338 1.00 45.03 495 SER A O 1
ATOM 3758 N N . ALA A 1 496 ? 24.538 -17.050 11.385 1.00 50.06 496 ALA A N 1
ATOM 3759 C CA . ALA A 1 496 ? 24.436 -17.185 12.839 1.00 50.06 496 ALA A CA 1
ATOM 3760 C C . ALA A 1 496 ? 23.940 -18.593 13.233 1.00 50.06 496 ALA A C 1
ATOM 3762 O O . ALA A 1 496 ? 22.793 -18.958 12.976 1.00 50.06 496 ALA A O 1
ATOM 3763 N N . LEU A 1 497 ? 24.798 -19.381 13.874 1.00 60.34 497 LEU A N 1
ATOM 3764 C CA . LEU A 1 497 ? 24.544 -20.716 14.400 1.00 60.34 497 LEU A CA 1
ATOM 3765 C C . LEU A 1 497 ? 24.262 -20.663 15.902 1.00 60.34 497 LEU A C 1
ATOM 3767 O O . LEU A 1 497 ? 25.088 -20.223 16.694 1.00 60.34 497 LEU A O 1
ATOM 3771 N N . ARG A 1 498 ? 23.100 -21.155 16.327 1.00 72.25 498 ARG A N 1
ATOM 3772 C CA . ARG A 1 498 ? 22.705 -21.151 17.745 1.00 72.25 498 ARG A CA 1
ATOM 3773 C C . ARG A 1 498 ? 23.395 -22.271 18.518 1.00 72.25 498 ARG A C 1
ATOM 3775 O O . ARG A 1 498 ? 23.208 -23.443 18.194 1.00 72.25 498 ARG A O 1
ATOM 3782 N N . VAL A 1 499 ? 24.090 -21.912 19.593 1.00 73.75 499 VAL A N 1
ATOM 3783 C CA . VAL A 1 499 ? 24.655 -22.857 20.559 1.00 73.75 499 VAL A CA 1
ATOM 3784 C C . VAL A 1 499 ? 23.627 -23.146 21.643 1.00 73.75 499 VAL A C 1
ATOM 3786 O O . VAL A 1 499 ? 23.098 -22.227 22.265 1.00 73.75 499 VAL A O 1
ATOM 3789 N N . ARG A 1 500 ? 23.344 -24.421 21.901 1.00 81.56 500 ARG A N 1
ATOM 3790 C CA . ARG A 1 500 ? 22.317 -24.883 22.843 1.00 81.56 500 ARG A CA 1
ATOM 3791 C C . ARG A 1 500 ? 22.903 -25.608 24.046 1.00 81.56 500 ARG A C 1
ATOM 3793 O O . ARG A 1 500 ? 24.047 -26.060 24.032 1.00 81.56 500 ARG A O 1
ATOM 3800 N N . SER A 1 501 ? 22.112 -25.726 25.109 1.00 78.81 501 SER A N 1
ATOM 3801 C CA . SER A 1 501 ? 22.516 -26.445 26.321 1.00 78.81 501 SER A CA 1
ATOM 3802 C C . SER A 1 501 ? 22.553 -27.968 26.170 1.00 78.81 501 SER A C 1
ATOM 3804 O O . SER A 1 501 ? 23.316 -28.607 26.888 1.00 78.81 501 SER A O 1
ATOM 3806 N N . GLU A 1 502 ? 21.782 -28.534 25.237 1.00 80.75 502 GLU A N 1
ATOM 3807 C CA . GLU A 1 502 ? 21.622 -29.976 24.979 1.00 80.75 502 GLU A CA 1
ATOM 3808 C C . GLU A 1 502 ? 21.514 -30.243 23.458 1.00 80.75 502 GLU A C 1
ATOM 3810 O O . GLU A 1 502 ? 21.117 -29.328 22.726 1.00 80.75 502 GLU A O 1
ATOM 3815 N N . PRO A 1 503 ? 21.810 -31.466 22.965 1.00 80.25 503 PRO A N 1
ATOM 3816 C CA . PRO A 1 503 ? 21.778 -31.822 21.539 1.00 80.25 503 PRO A CA 1
ATOM 3817 C C . PRO A 1 503 ? 20.350 -32.040 21.004 1.00 80.25 503 PRO A C 1
ATOM 3819 O O . PRO A 1 503 ? 19.984 -33.127 20.566 1.00 80.25 503 PRO A O 1
ATOM 3822 N N . ARG A 1 504 ? 19.498 -31.010 21.084 1.00 74.00 504 ARG A N 1
ATOM 3823 C CA . ARG A 1 504 ? 18.128 -31.029 20.540 1.00 74.00 504 ARG A CA 1
ATOM 3824 C C . ARG A 1 504 ? 17.621 -29.631 20.196 1.00 74.00 504 ARG A C 1
ATOM 3826 O O . ARG A 1 504 ? 17.949 -28.644 20.854 1.00 74.00 504 ARG A O 1
ATOM 3833 N N . ALA A 1 505 ? 16.752 -29.545 19.191 1.00 59.12 505 ALA A N 1
ATOM 3834 C CA . ALA A 1 505 ? 16.337 -28.278 18.580 1.00 59.12 505 ALA A CA 1
ATOM 3835 C C . ALA A 1 505 ? 15.530 -27.342 19.502 1.00 59.12 505 ALA A C 1
ATOM 3837 O O . ALA A 1 505 ? 15.479 -26.139 19.253 1.00 59.12 505 ALA A O 1
ATOM 3838 N N . ASN A 1 506 ? 14.924 -27.865 20.571 1.00 71.00 506 ASN A N 1
ATOM 3839 C CA . ASN A 1 506 ? 14.161 -27.092 21.554 1.00 71.00 506 ASN A CA 1
ATOM 3840 C C . ASN A 1 506 ? 14.931 -26.809 22.857 1.00 71.00 506 ASN A C 1
ATOM 3842 O O . ASN A 1 506 ? 14.359 -26.236 23.781 1.00 71.00 506 ASN A O 1
ATOM 3846 N N . ALA A 1 507 ? 16.209 -27.189 22.953 1.00 60.97 507 ALA A N 1
ATOM 3847 C CA . ALA A 1 507 ? 17.017 -26.886 24.130 1.00 60.97 507 ALA A CA 1
ATOM 3848 C C . ALA A 1 507 ? 17.317 -25.377 24.233 1.00 60.97 507 ALA A C 1
ATOM 3850 O O . ALA A 1 507 ? 17.519 -24.734 23.193 1.00 60.97 507 ALA A O 1
ATOM 3851 N N . PRO A 1 508 ? 17.383 -24.806 25.451 1.00 60.16 508 PRO A N 1
ATOM 3852 C CA . PRO A 1 508 ? 17.731 -23.406 25.669 1.00 60.16 508 PRO A CA 1
ATOM 3853 C C . PRO A 1 508 ? 18.980 -22.970 24.895 1.00 60.16 508 PRO A C 1
ATOM 3855 O O . PRO A 1 508 ? 20.006 -23.657 24.892 1.00 60.16 508 PRO A O 1
ATOM 3858 N N . ILE A 1 509 ? 18.875 -21.821 24.226 1.00 57.88 509 ILE A N 1
ATOM 3859 C CA . ILE A 1 509 ? 19.976 -21.207 23.480 1.00 57.88 509 ILE A CA 1
ATOM 3860 C C . ILE A 1 509 ? 20.878 -20.501 24.488 1.00 57.88 509 ILE A C 1
ATOM 3862 O O . ILE A 1 509 ? 20.409 -19.693 25.284 1.00 57.88 509 ILE A O 1
ATOM 3866 N N . ARG A 1 510 ? 22.167 -20.828 24.455 1.00 60.22 510 ARG A N 1
ATOM 3867 C CA . ARG A 1 510 ? 23.195 -20.212 25.294 1.00 60.22 510 ARG A CA 1
ATOM 3868 C C . ARG A 1 510 ? 23.787 -18.975 24.633 1.00 60.22 510 ARG A C 1
ATOM 3870 O O . ARG A 1 510 ? 24.022 -17.996 25.324 1.00 60.22 510 ARG A O 1
ATOM 3877 N N . THR A 1 511 ? 24.017 -19.035 23.321 1.00 61.00 511 THR A N 1
ATOM 3878 C CA . THR A 1 511 ? 24.548 -17.927 22.515 1.00 61.00 511 THR A CA 1
ATOM 3879 C C . THR A 1 511 ? 24.397 -18.221 21.014 1.00 61.00 511 THR A C 1
ATOM 3881 O O . THR A 1 511 ? 23.827 -19.252 20.634 1.00 61.00 511 THR A O 1
ATOM 3884 N N . ALA A 1 512 ? 24.918 -17.343 20.158 1.00 61.75 512 ALA A N 1
ATOM 3885 C CA . ALA A 1 512 ? 25.068 -17.569 18.726 1.00 61.75 512 ALA A CA 1
ATOM 3886 C C . ALA A 1 512 ? 26.533 -17.415 18.290 1.00 61.75 512 ALA A C 1
ATOM 3888 O O . ALA A 1 512 ? 27.234 -16.517 18.746 1.00 61.75 512 ALA A O 1
ATOM 3889 N N . LEU A 1 513 ? 26.965 -18.293 17.387 1.00 56.97 513 LEU A N 1
ATOM 3890 C CA . LEU A 1 513 ? 28.256 -18.245 16.712 1.00 56.97 513 LEU A CA 1
ATOM 3891 C C . LEU A 1 513 ? 28.054 -17.824 15.260 1.00 56.97 513 LEU A C 1
ATOM 3893 O O . LEU A 1 513 ? 27.137 -18.297 14.603 1.00 56.97 513 LEU A O 1
ATOM 3897 N N . TYR A 1 514 ? 28.888 -16.949 14.736 1.00 60.56 514 TYR A N 1
ATOM 3898 C CA . TYR A 1 514 ? 28.698 -16.294 13.446 1.00 60.56 514 TYR A CA 1
ATOM 3899 C C . TYR A 1 514 ? 29.626 -16.865 12.380 1.00 60.56 514 TYR A C 1
ATOM 3901 O O . TYR A 1 514 ? 30.604 -17.540 12.696 1.00 60.56 514 TYR A O 1
ATOM 3909 N N . ARG A 1 515 ? 29.300 -16.611 11.108 1.00 64.44 515 ARG A N 1
ATOM 3910 C CA . ARG A 1 515 ? 30.059 -17.129 9.961 1.00 64.44 515 ARG A CA 1
ATOM 3911 C C . ARG A 1 515 ? 31.559 -16.859 10.119 1.00 64.44 515 ARG A C 1
ATOM 3913 O O . ARG A 1 515 ? 31.951 -15.778 10.542 1.00 64.44 515 ARG A O 1
ATOM 3920 N N . ASP A 1 516 ? 32.352 -17.865 9.772 1.00 61.06 516 ASP A N 1
ATOM 3921 C CA . ASP A 1 516 ? 33.815 -17.904 9.842 1.00 61.06 516 ASP A CA 1
ATOM 3922 C C . ASP A 1 516 ? 34.413 -17.888 11.258 1.00 61.06 516 ASP A C 1
ATOM 3924 O O . ASP A 1 516 ? 35.624 -18.044 11.394 1.00 61.06 516 ASP A O 1
ATOM 3928 N N . GLN A 1 517 ? 33.601 -17.813 12.324 1.00 73.06 517 GLN A N 1
ATOM 3929 C CA . GLN A 1 517 ? 34.100 -18.075 13.677 1.00 73.06 517 GLN A CA 1
ATOM 3930 C C . GLN A 1 517 ? 34.598 -19.517 13.788 1.00 73.06 517 GLN A C 1
ATOM 3932 O O . GLN A 1 517 ? 33.944 -20.454 13.322 1.00 73.06 517 GLN A O 1
ATOM 3937 N N . GLU A 1 518 ? 35.753 -19.694 14.420 1.00 83.56 518 GLU A N 1
ATOM 3938 C CA . GLU A 1 518 ? 36.368 -21.002 14.605 1.00 83.56 518 GLU A CA 1
ATOM 3939 C C . GLU A 1 518 ? 35.972 -21.612 15.950 1.00 83.56 518 GLU A C 1
ATOM 3941 O O . GLU A 1 518 ? 35.867 -20.929 16.972 1.00 83.56 518 GLU A O 1
ATOM 3946 N N . VAL A 1 519 ? 35.746 -22.921 15.946 1.00 84.31 519 VAL A N 1
ATOM 3947 C CA . VAL A 1 519 ? 35.359 -23.693 17.121 1.00 84.31 519 VAL A CA 1
ATOM 3948 C C . VAL A 1 519 ? 36.110 -25.009 17.186 1.00 84.31 519 VAL A C 1
ATOM 3950 O O . VAL A 1 519 ? 36.454 -25.628 16.175 1.00 84.31 519 VAL A O 1
ATOM 3953 N N . GLU A 1 520 ? 36.319 -25.482 18.405 1.00 90.50 520 GLU A N 1
ATOM 3954 C CA . GLU A 1 520 ? 36.808 -26.829 18.652 1.00 90.50 520 GLU A CA 1
ATOM 3955 C C . GLU A 1 520 ? 35.609 -27.766 18.832 1.00 90.50 520 GLU A C 1
ATOM 3957 O O . GLU A 1 520 ? 34.855 -27.666 19.802 1.00 90.50 520 GLU A O 1
ATOM 3962 N N . VAL A 1 521 ? 35.425 -28.703 17.904 1.00 89.31 521 VAL A N 1
ATOM 3963 C CA . VAL A 1 521 ? 34.453 -29.793 18.068 1.00 89.31 521 VAL A CA 1
ATOM 3964 C C . VAL A 1 521 ? 35.028 -30.835 19.027 1.00 89.31 521 VAL A C 1
ATOM 3966 O O . VAL A 1 521 ? 36.040 -31.459 18.724 1.00 89.31 521 VAL A O 1
ATOM 3969 N N . THR A 1 522 ? 34.365 -31.040 20.167 1.00 86.50 522 THR A N 1
ATOM 3970 C CA . THR A 1 522 ? 34.803 -31.943 21.252 1.00 86.50 522 THR A CA 1
ATOM 3971 C C . THR A 1 522 ? 34.026 -33.257 21.325 1.00 86.50 522 THR A C 1
ATOM 3973 O O . THR A 1 522 ? 34.373 -34.140 22.105 1.00 86.50 522 THR A O 1
ATOM 3976 N N . GLY A 1 523 ? 32.973 -33.408 20.522 1.00 75.94 523 GLY A N 1
ATOM 3977 C CA . GLY A 1 523 ? 32.197 -34.641 20.412 1.00 75.94 523 GLY A CA 1
ATOM 3978 C C . GLY A 1 523 ? 30.936 -34.448 19.577 1.00 75.94 523 GLY A C 1
ATOM 3979 O O . GLY A 1 523 ? 30.600 -33.324 19.203 1.00 75.94 523 GLY A O 1
ATOM 3980 N N . SER A 1 524 ? 30.219 -35.531 19.298 1.00 84.75 524 SER A N 1
ATOM 3981 C CA . SER A 1 524 ? 28.948 -35.508 18.568 1.00 84.75 524 SER A CA 1
ATOM 3982 C C . SER A 1 524 ? 27.912 -36.436 19.205 1.00 84.75 524 SER A C 1
ATOM 3984 O O . SER A 1 524 ? 28.249 -37.378 19.922 1.00 84.75 524 SER A O 1
ATOM 3986 N N . ASN A 1 525 ? 26.636 -36.131 18.980 1.00 67.44 525 ASN A N 1
ATOM 3987 C CA . ASN A 1 525 ? 25.489 -36.942 19.372 1.00 67.44 525 ASN A CA 1
ATOM 3988 C C . ASN A 1 525 ? 24.363 -36.726 18.348 1.00 67.44 525 ASN A C 1
ATOM 3990 O O . ASN A 1 525 ? 23.678 -35.701 18.376 1.00 67.44 525 ASN A O 1
ATOM 3994 N N . GLY A 1 526 ? 24.214 -37.672 17.416 1.00 81.44 526 GLY A N 1
ATOM 3995 C CA . GLY A 1 526 ? 23.324 -37.528 16.261 1.00 81.44 526 GLY A CA 1
ATOM 3996 C C . GLY A 1 526 ? 23.729 -36.345 15.375 1.00 81.44 526 GLY A C 1
ATOM 3997 O O . GLY A 1 526 ? 24.914 -36.141 15.122 1.00 81.44 526 GLY A O 1
ATOM 3998 N N . ASP A 1 527 ? 22.752 -35.529 14.971 1.00 83.81 527 ASP A N 1
ATOM 3999 C CA . ASP A 1 527 ? 22.950 -34.338 14.120 1.00 83.81 527 ASP A CA 1
ATOM 4000 C C . ASP A 1 527 ? 23.537 -33.119 14.864 1.00 83.81 527 ASP A C 1
ATOM 4002 O O . ASP A 1 527 ? 23.521 -31.989 14.356 1.00 83.81 527 ASP A O 1
ATOM 4006 N N . TRP A 1 528 ? 24.006 -33.324 16.097 1.00 84.44 528 TRP A N 1
ATOM 4007 C CA . TRP A 1 528 ? 24.535 -32.280 16.966 1.00 84.44 528 TRP A CA 1
ATOM 4008 C C . TRP A 1 528 ? 26.003 -32.524 17.300 1.00 84.44 528 TRP A C 1
ATOM 4010 O O . TRP A 1 528 ? 26.392 -33.604 17.743 1.00 84.44 528 TRP A O 1
ATOM 4020 N N . SER A 1 529 ? 26.806 -31.471 17.190 1.00 85.25 529 SER A N 1
ATOM 4021 C CA . SER A 1 529 ? 28.202 -31.433 17.616 1.00 85.25 529 SER A CA 1
ATOM 4022 C C . SER A 1 529 ? 28.336 -30.599 18.885 1.00 85.25 529 SER A C 1
ATOM 4024 O O . SER A 1 529 ? 27.816 -29.484 18.968 1.00 85.25 529 SER A O 1
ATOM 4026 N N . ARG A 1 530 ? 29.058 -31.115 19.879 1.00 89.31 530 ARG A N 1
ATOM 4027 C CA . ARG A 1 530 ? 29.473 -30.347 21.051 1.00 89.31 530 ARG A CA 1
ATOM 4028 C C . ARG A 1 530 ? 30.700 -29.531 20.676 1.00 89.31 530 ARG A C 1
ATOM 4030 O O . ARG A 1 530 ? 31.708 -30.086 20.249 1.00 89.31 530 ARG A O 1
ATOM 4037 N N . VAL A 1 531 ? 30.610 -28.220 20.840 1.00 87.12 531 VAL A N 1
ATOM 4038 C CA . VAL A 1 531 ? 31.662 -27.270 20.484 1.00 87.12 531 VAL A CA 1
ATOM 4039 C C . VAL A 1 531 ? 32.125 -26.500 21.706 1.00 87.12 531 VAL A C 1
ATOM 4041 O O . VAL A 1 531 ? 31.308 -26.105 22.541 1.00 87.12 531 VAL A O 1
ATOM 4044 N N . ASN A 1 532 ? 33.432 -26.279 21.786 1.00 83.38 532 ASN A N 1
ATOM 4045 C CA . ASN A 1 532 ? 34.036 -25.264 22.629 1.00 83.38 532 ASN A CA 1
ATOM 4046 C C . ASN A 1 532 ? 34.255 -24.000 21.793 1.00 83.38 532 ASN A C 1
ATOM 4048 O O . ASN A 1 532 ? 34.710 -24.073 20.651 1.00 83.38 532 ASN A O 1
ATOM 4052 N N . TYR A 1 533 ? 33.926 -22.849 22.366 1.00 79.06 533 TYR A N 1
ATOM 4053 C CA . TYR A 1 533 ? 34.033 -21.544 21.722 1.00 79.06 533 TYR A CA 1
ATOM 4054 C C . TYR A 1 533 ? 34.408 -20.476 22.758 1.00 79.06 533 TYR A C 1
ATOM 4056 O O . TYR A 1 533 ? 34.145 -20.637 23.952 1.00 79.06 533 TYR A O 1
ATOM 4064 N N . SER A 1 534 ? 35.056 -19.398 22.316 1.00 70.94 534 SER A N 1
ATOM 4065 C CA . SER A 1 534 ? 35.458 -18.290 23.192 1.00 70.94 534 SER A CA 1
ATOM 4066 C C . SER A 1 534 ? 34.350 -17.246 23.239 1.00 70.94 534 SER A C 1
ATOM 4068 O O . SER A 1 534 ? 33.910 -16.757 22.202 1.00 70.94 534 SER A O 1
ATOM 4070 N N . GLU A 1 535 ? 33.892 -16.896 24.436 1.00 60.56 535 GLU A N 1
ATOM 4071 C CA . GLU A 1 535 ? 32.881 -15.862 24.645 1.00 60.56 535 GLU A CA 1
ATOM 4072 C C . GLU A 1 535 ? 33.296 -14.997 25.837 1.00 60.56 535 GLU A C 1
ATOM 4074 O O . GLU A 1 535 ? 33.418 -15.481 26.965 1.00 60.56 535 GLU A O 1
ATOM 4079 N N . GLY A 1 536 ? 33.571 -13.713 25.582 1.00 52.56 536 GLY A N 1
ATOM 4080 C CA . GLY A 1 536 ? 34.053 -12.782 26.611 1.00 52.56 536 GLY A CA 1
ATOM 4081 C C . GLY A 1 536 ? 35.402 -13.181 27.225 1.00 52.56 536 GLY A C 1
ATOM 4082 O O . GLY A 1 536 ? 35.616 -12.960 28.413 1.00 52.56 536 GLY A O 1
ATOM 4083 N N . GLY A 1 537 ? 36.279 -13.830 26.450 1.00 54.62 537 GLY A N 1
ATOM 4084 C CA . GLY A 1 537 ? 37.598 -14.292 26.905 1.00 54.62 537 GLY A CA 1
ATOM 4085 C C . GLY A 1 537 ? 37.579 -15.574 27.745 1.00 54.62 537 GLY A C 1
ATOM 4086 O O . GLY A 1 537 ? 38.628 -16.016 28.202 1.00 54.62 537 GLY A O 1
ATOM 4087 N N . SER A 1 538 ? 36.409 -16.189 27.946 1.00 53.88 538 SER A N 1
ATOM 4088 C CA . SER A 1 538 ? 36.265 -17.481 28.623 1.00 53.88 538 SER A CA 1
ATOM 4089 C C . SER A 1 538 ? 35.856 -18.568 27.634 1.00 53.88 538 SER A C 1
ATOM 4091 O O . SER A 1 538 ? 34.993 -18.349 26.782 1.00 53.88 538 SER A O 1
ATOM 4093 N N . VAL A 1 539 ? 36.437 -19.761 27.770 1.00 74.31 539 VAL A N 1
ATOM 4094 C CA . VAL A 1 539 ? 36.029 -20.930 26.982 1.00 74.31 539 VAL A CA 1
ATOM 4095 C C . VAL A 1 539 ? 34.699 -21.437 27.518 1.00 74.31 539 VAL A C 1
ATOM 4097 O O . VAL A 1 539 ? 34.558 -21.743 28.703 1.00 74.31 539 VAL A O 1
ATOM 4100 N N . ARG A 1 540 ? 33.704 -21.519 26.641 1.00 82.06 540 ARG A N 1
ATOM 4101 C CA . ARG A 1 540 ? 32.387 -22.080 26.934 1.00 82.06 540 ARG A CA 1
ATOM 4102 C C . ARG A 1 540 ? 32.118 -23.257 26.013 1.00 82.06 540 ARG A C 1
ATOM 4104 O O . ARG A 1 540 ? 32.663 -23.336 24.918 1.00 82.06 540 ARG A O 1
ATOM 4111 N N . SER A 1 541 ? 31.258 -24.165 26.463 1.00 83.88 541 SER A N 1
ATOM 4112 C CA . SER A 1 541 ? 30.852 -25.334 25.684 1.00 83.88 541 SER A CA 1
ATOM 4113 C C . SER A 1 541 ? 29.345 -25.351 25.467 1.00 83.88 541 SER A C 1
ATOM 4115 O O . SER A 1 541 ? 28.565 -25.009 26.360 1.00 83.88 541 SER A O 1
ATOM 4117 N N . GLY A 1 542 ? 28.920 -25.843 24.310 1.00 80.56 542 GLY A N 1
ATOM 4118 C CA . GLY A 1 542 ? 27.514 -26.120 24.036 1.00 80.56 542 GLY A CA 1
ATOM 4119 C C . GLY A 1 542 ? 27.322 -26.942 22.769 1.00 80.56 542 GLY A C 1
ATOM 4120 O O . GLY A 1 542 ? 28.289 -27.410 22.179 1.00 80.56 542 GLY A O 1
ATOM 4121 N N . TRP A 1 543 ? 26.072 -27.163 22.379 1.00 86.81 543 TRP A N 1
ATOM 4122 C CA . TRP A 1 543 ? 25.706 -28.031 21.261 1.00 86.81 543 TRP A CA 1
ATOM 4123 C C . TRP A 1 543 ? 25.210 -27.222 20.067 1.00 86.81 543 TRP A C 1
ATOM 4125 O O . TRP A 1 543 ? 24.333 -26.373 20.214 1.00 86.81 543 TRP A O 1
ATOM 4135 N N . VAL A 1 544 ? 25.735 -27.504 18.881 1.00 82.25 544 VAL A N 1
ATOM 4136 C CA . VAL A 1 544 ? 25.333 -26.884 17.611 1.00 82.25 544 VAL A CA 1
ATOM 4137 C C . VAL A 1 544 ? 24.970 -27.959 16.595 1.00 82.25 544 VAL A C 1
ATOM 4139 O O . VAL A 1 544 ? 25.395 -29.101 16.735 1.00 82.25 544 VAL A O 1
ATOM 4142 N N . SER A 1 545 ? 24.195 -27.614 15.568 1.00 80.19 545 SER A N 1
ATOM 4143 C CA . SER A 1 545 ? 23.925 -28.557 14.478 1.00 80.19 545 SER A CA 1
ATOM 4144 C C . SER A 1 545 ? 25.195 -28.792 13.655 1.00 80.19 545 SER A C 1
ATOM 4146 O O . SER A 1 545 ? 25.842 -27.837 13.217 1.00 80.19 545 SER A O 1
ATOM 4148 N N . SER A 1 546 ? 25.540 -30.064 13.447 1.00 82.81 546 SER A N 1
ATOM 4149 C CA . SER A 1 546 ? 26.759 -30.483 12.745 1.00 82.81 546 SER A CA 1
ATOM 4150 C C . SER A 1 546 ? 26.789 -30.021 11.283 1.00 82.81 546 SER A C 1
ATOM 4152 O O . SER A 1 546 ? 27.864 -29.784 10.742 1.00 82.81 546 SER A O 1
ATOM 4154 N N . THR A 1 547 ? 25.620 -29.806 10.670 1.00 73.56 547 THR A N 1
ATOM 4155 C CA . THR A 1 547 ? 25.447 -29.353 9.277 1.00 73.56 547 THR A CA 1
ATOM 4156 C C . THR A 1 547 ? 26.094 -27.997 8.985 1.00 73.56 547 THR A C 1
ATOM 4158 O O . THR A 1 547 ? 26.400 -27.690 7.835 1.00 73.56 547 THR A O 1
ATOM 4161 N N . TYR A 1 548 ? 26.321 -27.175 10.012 1.00 71.50 548 TYR A N 1
ATOM 4162 C CA . TYR A 1 548 ? 26.865 -25.821 9.864 1.00 71.50 548 TYR A CA 1
ATOM 4163 C C . TYR A 1 548 ? 28.330 -25.697 10.299 1.00 71.50 548 TYR A C 1
ATOM 4165 O O . TYR A 1 548 ? 28.837 -24.584 10.458 1.00 71.50 548 TYR A O 1
ATOM 4173 N N . LEU A 1 549 ? 29.010 -26.833 10.478 1.00 75.19 549 LEU A N 1
ATOM 4174 C CA . LEU A 1 549 ? 30.431 -26.906 10.789 1.00 75.19 549 LEU A CA 1
ATOM 4175 C C . LEU A 1 549 ? 31.211 -27.327 9.545 1.00 75.19 549 LEU A C 1
ATOM 4177 O O . LEU A 1 549 ? 31.043 -28.431 9.034 1.00 75.19 549 LEU A O 1
ATOM 4181 N N . ALA A 1 550 ? 32.088 -26.448 9.067 1.00 77.19 550 ALA A N 1
ATOM 4182 C CA . ALA A 1 550 ? 33.018 -26.749 7.988 1.00 77.19 550 ALA A CA 1
ATOM 4183 C C . ALA A 1 550 ? 34.397 -27.084 8.583 1.00 77.19 550 ALA A C 1
ATOM 4185 O O . ALA A 1 550 ? 34.930 -26.256 9.322 1.00 77.19 550 ALA A O 1
ATOM 4186 N N . PRO A 1 551 ? 34.993 -28.255 8.299 1.00 81.25 551 PRO A N 1
ATOM 4187 C CA . PRO A 1 551 ? 36.295 -28.621 8.848 1.00 81.25 551 PRO A CA 1
ATOM 4188 C C . PRO A 1 551 ? 37.384 -27.648 8.391 1.00 81.25 551 PRO A C 1
ATOM 4190 O O . PRO A 1 551 ? 37.474 -27.287 7.215 1.00 81.25 551 PRO A O 1
ATOM 4193 N N . ILE A 1 552 ? 38.230 -27.235 9.332 1.00 78.38 552 ILE A N 1
ATOM 4194 C CA . ILE A 1 552 ? 39.453 -26.490 9.048 1.00 78.38 552 ILE A CA 1
ATOM 4195 C C . ILE A 1 552 ? 40.469 -27.535 8.590 1.00 78.38 552 ILE A C 1
ATOM 4197 O O . ILE A 1 552 ? 40.989 -28.314 9.390 1.00 78.38 552 ILE A O 1
ATOM 4201 N N . SER A 1 553 ? 40.703 -27.630 7.280 1.00 62.88 553 SER A N 1
ATOM 4202 C CA . SER A 1 553 ? 41.682 -28.577 6.753 1.00 62.88 553 SER A CA 1
ATOM 4203 C C . SER A 1 553 ? 43.077 -28.218 7.267 1.00 62.88 553 SER A C 1
ATOM 4205 O O . SER A 1 553 ? 43.635 -27.187 6.891 1.00 62.88 553 SER A O 1
ATOM 4207 N N . MET A 1 554 ? 43.673 -29.095 8.071 1.00 37.12 554 MET A N 1
ATOM 4208 C CA . MET A 1 554 ? 45.118 -29.113 8.284 1.00 37.12 554 MET A CA 1
ATOM 4209 C C . MET A 1 554 ? 45.768 -29.553 6.967 1.00 37.12 554 MET A C 1
ATOM 4211 O O . MET A 1 554 ? 45.817 -30.743 6.657 1.00 37.12 554 MET A O 1
ATOM 4215 N N . ALA A 1 555 ? 46.225 -28.600 6.157 1.00 29.38 555 ALA A N 1
ATOM 4216 C CA . ALA A 1 555 ? 47.060 -28.909 5.005 1.00 29.38 555 ALA A CA 1
ATOM 4217 C C . ALA A 1 555 ? 48.407 -29.461 5.499 1.00 29.38 555 ALA A C 1
ATOM 4219 O O . ALA A 1 555 ? 49.135 -28.792 6.234 1.00 29.38 555 ALA A O 1
ATOM 4220 N N . LYS A 1 556 ? 48.759 -30.684 5.090 1.00 24.23 556 LYS A N 1
ATOM 4221 C CA . LYS A 1 556 ? 50.121 -31.203 5.226 1.00 24.23 556 LYS A CA 1
ATOM 4222 C C . LYS A 1 556 ? 50.953 -30.728 4.023 1.00 24.23 556 LYS A C 1
ATOM 4224 O O . LYS A 1 556 ? 50.793 -31.256 2.933 1.00 24.23 556 LYS A O 1
ATOM 4229 N N . ALA A 1 557 ? 51.801 -29.732 4.296 1.00 22.89 557 ALA A N 1
ATOM 4230 C CA . ALA A 1 557 ? 53.144 -29.441 3.761 1.00 22.89 557 ALA A CA 1
ATOM 4231 C C . ALA A 1 557 ? 53.407 -29.380 2.225 1.00 22.89 557 ALA A C 1
ATOM 4233 O O . ALA A 1 557 ? 53.639 -30.414 1.610 1.00 22.89 557 ALA A O 1
ATOM 4234 N N . THR A 1 558 ? 53.414 -28.140 1.679 1.00 25.67 558 THR A N 1
ATOM 4235 C CA . THR A 1 558 ? 54.564 -27.303 1.166 1.00 25.67 558 THR A CA 1
ATOM 4236 C C . THR A 1 558 ? 55.588 -27.880 0.158 1.00 25.67 558 THR A C 1
ATOM 4238 O O . THR A 1 558 ? 55.782 -29.092 0.185 1.00 25.67 558 THR A O 1
ATOM 4241 N N . PRO A 1 559 ? 56.314 -27.064 -0.672 1.00 33.97 559 PRO A N 1
ATOM 4242 C CA . PRO A 1 559 ? 56.892 -25.722 -0.360 1.00 33.97 559 PRO A CA 1
ATOM 4243 C C . PRO A 1 559 ? 56.823 -24.668 -1.506 1.00 33.97 559 PRO A C 1
ATOM 4245 O O . PRO A 1 559 ? 56.379 -25.003 -2.596 1.00 33.97 559 PRO A O 1
ATOM 4248 N N . ASP A 1 560 ? 57.079 -23.355 -1.384 1.00 22.91 560 ASP A N 1
ATOM 4249 C CA . ASP A 1 560 ? 57.989 -22.460 -0.623 1.00 22.91 560 ASP A CA 1
ATOM 4250 C C . ASP A 1 560 ? 57.391 -21.016 -0.692 1.00 22.91 560 ASP A C 1
ATOM 4252 O O . ASP A 1 560 ? 56.606 -20.751 -1.597 1.00 22.91 560 ASP A O 1
ATOM 4256 N N . ALA A 1 561 ? 57.684 -19.976 0.101 1.00 22.78 561 ALA A N 1
ATOM 4257 C CA . ALA A 1 561 ? 58.440 -19.747 1.329 1.00 22.78 561 ALA A CA 1
ATOM 4258 C C . ALA A 1 561 ? 58.107 -18.317 1.853 1.00 22.78 561 ALA A C 1
ATOM 4260 O O . ALA A 1 561 ? 57.856 -17.422 1.052 1.00 22.78 561 ALA A O 1
ATOM 4261 N N . MET A 1 562 ? 58.161 -18.152 3.189 1.00 22.14 562 MET A N 1
ATOM 4262 C CA . MET A 1 562 ? 58.795 -17.042 3.949 1.00 22.14 562 MET A CA 1
ATOM 4263 C C . MET A 1 562 ? 58.365 -15.574 3.690 1.00 22.14 562 MET A C 1
ATOM 4265 O O . MET A 1 562 ? 58.390 -15.092 2.573 1.00 22.14 562 MET A O 1
ATOM 4269 N N . THR A 1 563 ? 58.078 -14.715 4.675 1.00 20.81 563 THR A N 1
ATOM 4270 C CA . THR A 1 563 ? 58.118 -14.789 6.147 1.00 20.81 563 THR A CA 1
ATOM 4271 C C . THR A 1 563 ? 57.440 -13.530 6.696 1.00 20.81 563 THR A C 1
ATOM 4273 O O . THR A 1 563 ? 57.570 -12.453 6.121 1.00 20.81 563 THR A O 1
ATOM 4276 N N . SER A 1 564 ? 56.781 -13.681 7.841 1.00 24.41 564 SER A N 1
ATOM 4277 C CA . SER A 1 564 ? 56.382 -12.620 8.769 1.00 24.41 564 SER A CA 1
ATOM 4278 C C . SER A 1 564 ? 57.439 -12.492 9.874 1.00 24.41 564 SER A C 1
ATOM 4280 O O . SER A 1 564 ? 58.125 -13.469 10.167 1.00 24.41 564 SER A O 1
ATOM 4282 N N . THR A 1 565 ? 57.490 -11.349 10.552 1.00 20.17 565 THR A N 1
ATOM 4283 C CA . THR A 1 565 ? 58.073 -11.181 11.899 1.00 20.17 565 THR A CA 1
ATOM 4284 C C . THR A 1 565 ? 57.146 -10.231 12.672 1.00 20.17 565 THR A C 1
ATOM 4286 O O . THR A 1 565 ? 56.968 -9.100 12.230 1.00 20.17 565 THR A O 1
ATOM 4289 N N . THR A 1 566 ? 56.294 -10.747 13.577 1.00 20.30 566 THR A N 1
ATOM 4290 C CA . THR A 1 566 ? 56.480 -10.981 15.046 1.00 20.30 566 THR A CA 1
ATOM 4291 C C . THR A 1 566 ? 56.154 -9.731 15.877 1.00 20.30 566 THR A C 1
ATOM 4293 O O . THR A 1 566 ? 56.768 -8.696 15.664 1.00 20.30 566 THR A O 1
ATOM 4296 N N . GLU A 1 567 ? 55.048 -9.748 16.644 1.00 24.83 567 GLU A N 1
ATOM 4297 C CA . GLU A 1 567 ? 54.948 -10.069 18.100 1.00 24.83 567 GLU A CA 1
ATOM 4298 C C . GLU A 1 567 ? 55.295 -8.845 18.985 1.00 24.83 567 GLU A C 1
ATOM 4300 O O . GLU A 1 567 ? 56.189 -8.090 18.643 1.00 24.83 567 GLU A O 1
ATOM 4305 N N . THR A 1 568 ? 54.691 -8.547 20.142 1.00 21.41 568 THR A N 1
ATOM 4306 C CA . THR A 1 568 ? 54.107 -9.406 21.190 1.00 21.41 568 THR A CA 1
ATOM 4307 C C . THR A 1 568 ? 53.253 -8.606 22.196 1.00 21.41 568 THR A C 1
ATOM 4309 O O . THR A 1 568 ? 53.389 -7.395 22.345 1.00 21.41 568 THR A O 1
ATOM 4312 N N . ASP A 1 569 ? 52.427 -9.378 22.904 1.00 22.42 569 ASP A N 1
ATOM 4313 C CA . ASP A 1 569 ? 51.602 -9.178 24.106 1.00 22.42 569 ASP A CA 1
ATOM 4314 C C . ASP A 1 569 ? 52.066 -8.263 25.264 1.00 22.42 569 ASP A C 1
ATOM 4316 O O . ASP A 1 569 ? 53.236 -8.255 25.652 1.00 22.42 569 ASP A O 1
ATOM 4320 N N . LYS A 1 570 ? 51.068 -7.720 25.998 1.00 23.84 570 LYS A N 1
ATOM 4321 C CA . LYS A 1 570 ? 50.918 -7.937 27.462 1.00 23.84 570 LYS A CA 1
ATOM 4322 C C . LYS A 1 570 ? 49.517 -7.599 28.037 1.00 23.84 570 LYS A C 1
ATOM 4324 O O . LYS A 1 570 ? 49.081 -6.456 28.019 1.00 23.84 570 LYS A O 1
ATOM 4329 N N . MET A 1 571 ? 48.861 -8.639 28.580 1.00 21.97 571 MET A N 1
ATOM 4330 C CA . MET A 1 571 ? 48.115 -8.775 29.868 1.00 21.97 571 MET A CA 1
ATOM 4331 C C . MET A 1 571 ? 48.168 -7.576 30.861 1.00 21.97 571 MET A C 1
ATOM 4333 O O . MET A 1 571 ? 49.201 -6.930 30.944 1.00 21.97 571 MET A O 1
ATOM 4337 N N . MET A 1 572 ? 47.224 -7.272 31.776 1.00 23.73 572 MET A N 1
ATOM 4338 C CA . MET A 1 572 ? 45.998 -7.909 32.297 1.00 23.73 572 MET A CA 1
ATOM 4339 C C . MET A 1 572 ? 45.251 -6.921 33.249 1.00 23.73 572 MET A C 1
ATOM 4341 O O . MET A 1 572 ? 45.890 -6.092 33.883 1.00 23.73 572 MET A O 1
ATOM 4345 N N . SER A 1 573 ? 43.947 -7.160 33.470 1.00 22.48 573 SER A N 1
ATOM 4346 C CA . SER A 1 573 ? 43.239 -7.167 34.783 1.00 22.48 573 SER A CA 1
ATOM 4347 C C . SER A 1 573 ? 42.699 -5.897 35.501 1.00 22.48 573 SER A C 1
ATOM 4349 O O . SER A 1 573 ? 43.451 -5.083 36.013 1.00 22.48 573 SER A O 1
ATOM 4351 N N . THR A 1 574 ? 41.365 -5.922 35.725 1.00 21.17 574 THR A N 1
ATOM 4352 C CA . THR A 1 574 ? 40.568 -5.648 36.970 1.00 21.17 574 THR A CA 1
ATOM 4353 C C . THR A 1 574 ? 40.716 -4.299 37.703 1.00 21.17 574 THR A C 1
ATOM 4355 O O . THR A 1 574 ? 41.800 -3.938 38.135 1.00 21.17 574 THR A O 1
ATOM 4358 N N . THR A 1 575 ? 39.644 -3.559 38.039 1.00 20.31 575 THR A N 1
ATOM 4359 C CA . THR A 1 575 ? 38.712 -3.801 39.179 1.00 20.31 575 THR A CA 1
ATOM 4360 C C . THR A 1 575 ? 37.588 -2.730 39.176 1.00 20.31 575 THR A C 1
ATOM 4362 O O . THR A 1 575 ? 37.808 -1.626 38.693 1.00 20.31 575 THR A O 1
ATOM 4365 N N . ARG A 1 576 ? 36.396 -3.016 39.734 1.00 32.16 576 ARG A N 1
ATOM 4366 C CA . ARG A 1 576 ? 35.270 -2.064 39.935 1.00 32.16 576 ARG A CA 1
ATOM 4367 C C . ARG A 1 576 ? 35.210 -1.614 41.407 1.00 32.16 576 ARG A C 1
ATOM 4369 O O . ARG A 1 576 ? 35.294 -2.500 42.260 1.00 32.16 576 ARG A O 1
ATOM 4376 N N . PRO A 1 577 ? 34.999 -0.318 41.727 1.00 25.38 577 PRO A N 1
ATOM 4377 C CA . PRO A 1 577 ? 33.773 0.044 42.471 1.00 25.38 577 PRO A CA 1
ATOM 4378 C C . PRO A 1 577 ? 33.194 1.474 42.251 1.00 25.38 577 PRO A C 1
ATOM 4380 O O . PRO A 1 577 ? 33.929 2.425 42.037 1.00 25.38 577 PRO A O 1
ATOM 4383 N N . ALA A 1 578 ? 31.864 1.552 42.437 1.00 22.27 578 ALA A N 1
ATOM 4384 C CA . ALA A 1 578 ? 31.010 2.625 42.998 1.00 22.27 578 ALA A CA 1
ATOM 4385 C C . ALA A 1 578 ? 30.861 4.030 42.348 1.00 22.27 578 ALA A C 1
ATOM 4387 O O . ALA A 1 578 ? 31.785 4.609 41.796 1.00 22.27 578 ALA A O 1
ATOM 4388 N N . GLU A 1 579 ? 29.627 4.550 42.466 1.00 32.91 579 GLU A N 1
ATOM 4389 C CA . GLU A 1 579 ? 29.077 5.828 41.975 1.00 32.91 579 GLU A CA 1
ATOM 4390 C C . GLU A 1 579 ? 29.796 7.091 42.480 1.00 32.91 579 GLU A C 1
ATOM 4392 O O . GLU A 1 579 ? 29.975 7.254 43.686 1.00 32.91 579 GLU A O 1
ATOM 4397 N N . VAL A 1 580 ? 30.050 8.040 41.563 1.00 22.52 580 VAL A N 1
ATOM 4398 C CA . VAL A 1 580 ? 30.220 9.484 41.823 1.00 22.52 580 VAL A CA 1
ATOM 4399 C C . VAL A 1 580 ? 29.640 10.286 40.644 1.00 22.52 580 VAL A C 1
ATOM 4401 O O . VAL A 1 580 ? 29.798 9.921 39.480 1.00 22.52 580 VAL A O 1
ATOM 4404 N N . VAL A 1 581 ? 28.948 11.378 40.970 1.00 28.31 581 VAL A N 1
ATOM 4405 C CA . VAL A 1 581 ? 28.407 12.403 40.066 1.00 28.31 581 VAL A CA 1
ATOM 4406 C C . VAL A 1 581 ? 29.532 13.337 39.586 1.00 28.31 581 VAL A C 1
ATOM 4408 O O . VAL A 1 581 ? 30.212 13.924 40.420 1.00 28.31 581 VAL A O 1
ATOM 4411 N N . GLY A 1 582 ? 29.664 13.545 38.267 1.00 24.50 582 GLY A N 1
ATOM 4412 C CA . GLY A 1 582 ? 30.362 14.700 37.668 1.00 24.50 582 GLY A CA 1
ATOM 4413 C C . GLY A 1 582 ? 31.591 14.407 36.784 1.00 24.50 582 GLY A C 1
ATOM 4414 O O . GLY A 1 582 ? 32.452 13.622 37.154 1.00 24.50 582 GLY A O 1
ATOM 4415 N N . GLN A 1 583 ? 31.667 15.147 35.665 1.00 26.28 583 GLN A N 1
ATOM 4416 C CA . GLN A 1 583 ? 32.757 15.316 34.675 1.00 26.28 583 GLN A CA 1
ATOM 4417 C C . GLN A 1 583 ? 32.957 14.261 33.561 1.00 26.28 583 GLN A C 1
ATOM 4419 O O . GLN A 1 583 ? 33.039 13.060 33.789 1.00 26.28 583 GLN A O 1
ATOM 4424 N N . MET A 1 584 ? 33.031 14.777 32.322 1.00 31.03 584 MET A N 1
ATOM 4425 C CA . MET A 1 584 ? 33.316 14.065 31.067 1.00 31.03 584 MET A CA 1
ATOM 4426 C C . MET A 1 584 ? 34.613 13.248 31.170 1.00 31.03 584 MET A C 1
ATOM 4428 O O . MET A 1 584 ? 35.670 13.812 31.441 1.00 31.03 584 MET A O 1
ATOM 4432 N N . GLY A 1 585 ? 34.538 11.937 30.916 1.00 34.44 585 GLY A N 1
ATOM 4433 C CA . GLY A 1 585 ? 35.718 11.105 30.674 1.00 34.44 585 GLY A CA 1
ATOM 4434 C C . GLY A 1 585 ? 36.326 11.410 29.302 1.00 34.44 585 GLY A C 1
ATOM 4435 O O . GLY A 1 585 ? 35.597 11.733 28.365 1.00 34.44 585 GLY A O 1
ATOM 4436 N N . SER A 1 586 ? 37.655 11.334 29.201 1.00 42.31 586 SER A N 1
ATOM 4437 C CA . SER A 1 586 ? 38.429 11.643 27.993 1.00 42.31 586 SER A CA 1
ATOM 4438 C C . SER A 1 586 ? 37.883 10.929 26.746 1.00 42.31 586 SER A C 1
ATOM 4440 O O . SER A 1 586 ? 37.564 9.738 26.818 1.00 42.31 586 SER A O 1
ATOM 4442 N N . PRO A 1 587 ? 37.770 11.617 25.596 1.00 51.31 587 PRO A N 1
ATOM 4443 C CA . PRO A 1 587 ? 37.236 11.007 24.389 1.00 51.31 587 PRO A CA 1
ATOM 4444 C C . PRO A 1 587 ? 38.208 9.945 23.854 1.00 51.31 587 PRO A C 1
ATOM 4446 O O . PRO A 1 587 ? 39.398 10.199 23.699 1.00 51.31 587 PRO A O 1
ATOM 4449 N N . THR A 1 588 ? 37.706 8.736 23.593 1.00 65.31 588 THR A N 1
ATOM 4450 C CA . THR A 1 588 ? 38.546 7.549 23.347 1.00 65.31 588 THR A CA 1
ATOM 4451 C C . THR A 1 588 ? 38.783 7.256 21.867 1.00 65.31 588 THR A C 1
ATOM 4453 O O . THR A 1 588 ? 39.691 6.497 21.534 1.00 65.31 588 THR A O 1
ATOM 4456 N N . HIS A 1 589 ? 37.969 7.819 20.966 1.00 81.81 589 HIS A N 1
ATOM 4457 C CA . HIS A 1 589 ? 38.038 7.534 19.532 1.00 81.81 589 HIS A CA 1
ATOM 4458 C C . HIS A 1 589 ? 37.802 8.791 18.686 1.00 81.81 589 HIS A C 1
ATOM 4460 O O . HIS A 1 589 ? 36.960 9.623 19.018 1.00 81.81 589 HIS A O 1
ATOM 4466 N N . ARG A 1 590 ? 38.525 8.905 17.574 1.00 82.25 590 ARG A N 1
ATOM 4467 C CA . ARG A 1 590 ? 38.444 9.954 16.560 1.00 82.25 590 ARG A CA 1
ATOM 4468 C C . ARG A 1 590 ? 37.719 9.433 15.326 1.00 82.25 590 ARG A C 1
ATOM 4470 O O . ARG A 1 590 ? 37.889 8.281 14.930 1.00 82.25 590 ARG A O 1
ATOM 4477 N N . ILE A 1 591 ? 36.911 10.280 14.705 1.00 73.31 591 ILE A N 1
ATOM 4478 C CA . ILE A 1 591 ? 36.228 9.944 13.457 1.00 73.31 591 ILE A CA 1
ATOM 4479 C C . ILE A 1 591 ? 37.228 9.991 12.296 1.00 73.31 591 ILE A C 1
ATOM 4481 O O . ILE A 1 591 ? 37.899 11.007 12.117 1.00 73.31 591 ILE A O 1
ATOM 4485 N N . SER A 1 592 ? 37.294 8.930 11.486 1.00 56.00 592 SER A N 1
ATOM 4486 C CA . SER A 1 592 ? 38.215 8.804 10.338 1.00 56.00 592 SER A CA 1
ATOM 4487 C C . SER A 1 592 ? 37.570 9.027 8.966 1.00 56.00 592 SER A C 1
ATOM 4489 O O . SER A 1 592 ? 38.233 8.991 7.930 1.00 56.00 592 SER A O 1
ATOM 4491 N N . SER A 1 593 ? 36.262 9.297 8.942 1.00 40.66 593 SER A N 1
ATOM 4492 C CA . SER A 1 593 ? 35.501 9.624 7.734 1.00 40.66 593 SER A CA 1
ATOM 4493 C C . SER A 1 593 ? 35.194 11.118 7.655 1.00 40.66 593 SER A C 1
ATOM 4495 O O . SER A 1 593 ? 34.954 11.759 8.672 1.00 40.66 593 SER A O 1
ATOM 4497 N N . THR A 1 594 ? 35.129 11.669 6.442 1.00 41.59 594 THR A N 1
ATOM 4498 C CA . THR A 1 594 ? 34.804 13.086 6.196 1.00 41.59 594 THR A CA 1
ATOM 4499 C C . THR A 1 594 ? 33.423 13.494 6.707 1.00 41.59 594 THR A C 1
ATOM 4501 O O . THR A 1 594 ? 33.246 14.653 7.066 1.00 41.59 594 THR A O 1
ATOM 4504 N N . ALA A 1 595 ? 32.466 12.562 6.773 1.00 45.75 595 ALA A N 1
ATOM 4505 C CA . ALA A 1 595 ? 31.179 12.752 7.438 1.00 45.75 595 ALA A CA 1
ATOM 4506 C C . ALA A 1 595 ? 30.577 11.397 7.848 1.00 45.75 595 ALA A C 1
ATOM 4508 O O . ALA A 1 595 ? 30.095 10.625 7.015 1.00 45.75 595 ALA A O 1
ATOM 4509 N N . LEU A 1 596 ? 30.566 11.120 9.149 1.00 56.06 596 LEU A N 1
ATOM 4510 C CA . LEU A 1 596 ? 29.993 9.928 9.752 1.00 56.06 596 LEU A CA 1
ATOM 4511 C C . LEU A 1 596 ? 28.603 10.223 10.321 1.00 56.06 596 LEU A C 1
ATOM 4513 O O . LEU A 1 596 ? 28.437 10.965 11.284 1.00 56.06 596 LEU A O 1
ATOM 4517 N N . ARG A 1 597 ? 27.576 9.602 9.740 1.00 69.81 597 ARG A N 1
ATOM 4518 C CA . ARG A 1 597 ? 26.188 9.744 10.203 1.00 69.81 597 ARG A CA 1
ATOM 4519 C C . ARG A 1 597 ? 25.983 9.038 11.540 1.00 69.81 597 ARG A C 1
ATOM 4521 O O . ARG A 1 597 ? 26.128 7.817 11.616 1.00 69.81 597 ARG A O 1
ATOM 4528 N N . VAL A 1 598 ? 25.548 9.791 12.543 1.00 60.88 598 VAL A N 1
ATOM 4529 C CA . VAL A 1 598 ? 25.109 9.266 13.835 1.00 60.88 598 VAL A CA 1
ATOM 4530 C C . VAL A 1 598 ? 23.641 8.896 13.742 1.00 60.88 598 VAL A C 1
ATOM 4532 O O . VAL A 1 598 ? 22.797 9.719 13.395 1.00 60.88 598 VAL A O 1
ATOM 4535 N N . ARG A 1 599 ? 23.321 7.642 14.040 1.00 70.88 599 ARG A N 1
ATOM 4536 C CA . ARG A 1 599 ? 21.983 7.072 13.881 1.00 70.88 599 ARG A CA 1
ATOM 4537 C C . ARG A 1 599 ? 21.329 6.754 15.211 1.00 70.88 599 ARG A C 1
ATOM 4539 O O . ARG A 1 599 ? 21.984 6.582 16.238 1.00 70.88 599 ARG A O 1
ATOM 4546 N N . SER A 1 600 ? 20.010 6.630 15.186 1.00 55.22 600 SER A N 1
ATOM 4547 C CA . SER A 1 600 ? 19.223 6.272 16.363 1.00 55.22 600 SER A CA 1
ATOM 4548 C C . SER A 1 600 ? 19.397 4.813 16.816 1.00 55.22 600 SER A C 1
ATOM 4550 O O . SER A 1 600 ? 19.195 4.537 18.000 1.00 55.22 600 SER A O 1
ATOM 4552 N N . ARG A 1 601 ? 19.803 3.893 15.922 1.00 50.22 601 ARG A N 1
ATOM 4553 C CA . ARG A 1 601 ? 19.997 2.441 16.161 1.00 50.22 601 ARG A CA 1
ATOM 4554 C C . ARG A 1 601 ? 21.151 1.873 15.291 1.00 50.22 601 ARG A C 1
ATOM 4556 O O . ARG A 1 601 ? 21.482 2.516 14.293 1.00 50.22 601 ARG A O 1
ATOM 4563 N N . PRO A 1 602 ? 21.742 0.695 15.609 1.00 50.38 602 PRO A N 1
ATOM 4564 C CA . PRO A 1 602 ? 22.875 0.104 14.873 1.00 50.38 602 PRO A CA 1
ATOM 4565 C C . PRO A 1 602 ? 22.453 -0.559 13.551 1.00 50.38 602 PRO A C 1
ATOM 4567 O O . PRO A 1 602 ? 22.576 -1.766 13.359 1.00 50.38 602 PRO A O 1
ATOM 4570 N N . MET A 1 603 ? 21.888 0.225 12.637 1.00 47.91 603 MET A N 1
ATOM 4571 C CA . MET A 1 603 ? 21.510 -0.236 11.302 1.00 47.91 603 MET A CA 1
ATOM 4572 C C . MET A 1 603 ? 21.541 0.915 10.298 1.00 47.91 603 MET A C 1
ATOM 4574 O O . MET A 1 603 ? 21.239 2.062 10.627 1.00 47.91 603 MET A O 1
ATOM 4578 N N . ALA A 1 604 ? 21.865 0.605 9.042 1.00 44.31 604 ALA A N 1
ATOM 4579 C CA . ALA A 1 604 ? 22.073 1.609 7.998 1.00 44.31 604 ALA A CA 1
ATOM 4580 C C . ALA A 1 604 ? 20.800 2.384 7.600 1.00 44.31 604 ALA A C 1
ATOM 4582 O O . ALA A 1 604 ? 20.905 3.426 6.956 1.00 44.31 604 ALA A O 1
ATOM 4583 N N . THR A 1 605 ? 19.620 1.901 7.995 1.00 47.78 605 THR A N 1
ATOM 4584 C CA . THR A 1 605 ? 18.303 2.494 7.713 1.00 47.78 605 THR A CA 1
ATOM 4585 C C . THR A 1 605 ? 17.729 3.303 8.878 1.00 47.78 605 THR A C 1
ATOM 4587 O O . THR A 1 605 ? 16.702 3.950 8.717 1.00 47.78 605 THR A O 1
ATOM 4590 N N . ALA A 1 606 ? 18.369 3.300 10.053 1.00 44.16 606 ALA A N 1
ATOM 4591 C CA . ALA A 1 606 ? 17.875 4.043 11.211 1.00 44.16 606 ALA A CA 1
ATOM 4592 C C . ALA A 1 606 ? 17.976 5.561 10.997 1.00 44.16 606 ALA A C 1
ATOM 4594 O O . ALA A 1 606 ? 18.926 6.028 10.359 1.00 44.16 606 ALA A O 1
ATOM 4595 N N . SER A 1 607 ? 17.035 6.321 11.569 1.00 46.41 607 SER A N 1
ATOM 4596 C CA . SER A 1 607 ? 16.999 7.784 11.462 1.00 46.41 607 SER A CA 1
ATOM 4597 C C . SER A 1 607 ? 18.342 8.411 11.841 1.00 46.41 607 SER A C 1
ATOM 4599 O O . SER A 1 607 ? 18.986 8.018 12.822 1.00 46.41 607 SER A O 1
ATOM 4601 N N . ILE A 1 608 ? 18.788 9.352 11.010 1.00 53.47 608 ILE A N 1
ATOM 4602 C CA . ILE A 1 608 ? 20.039 10.083 11.199 1.00 53.47 608 ILE A CA 1
ATOM 4603 C C . ILE A 1 608 ? 19.746 11.197 12.197 1.00 53.47 608 ILE A C 1
ATOM 4605 O O . ILE A 1 608 ? 18.880 12.027 11.953 1.00 53.47 608 ILE A O 1
ATOM 4609 N N . ARG A 1 609 ? 20.445 11.183 13.329 1.00 54.81 609 ARG A N 1
ATOM 4610 C CA . ARG A 1 609 ? 20.322 12.200 14.376 1.00 54.81 609 ARG A CA 1
ATOM 4611 C C . ARG A 1 609 ? 21.164 13.425 14.058 1.00 54.81 609 ARG A C 1
ATOM 4613 O O . ARG A 1 609 ? 20.721 14.539 14.269 1.00 54.81 609 ARG A O 1
ATOM 4620 N N . THR A 1 610 ? 22.380 13.193 13.574 1.00 55.75 610 THR A N 1
ATOM 4621 C CA . THR A 1 610 ? 23.331 14.232 13.169 1.00 55.75 610 THR A CA 1
ATOM 4622 C C . THR A 1 610 ? 24.469 13.594 12.356 1.00 55.75 610 THR A C 1
ATOM 4624 O O . THR A 1 610 ? 24.450 12.385 12.086 1.00 55.75 610 THR A O 1
ATOM 4627 N N . ALA A 1 611 ? 25.470 14.377 11.965 1.00 57.69 611 ALA A N 1
ATOM 4628 C CA . ALA A 1 611 ? 26.728 13.892 11.413 1.00 57.69 611 ALA A CA 1
ATOM 4629 C C . ALA A 1 611 ? 27.907 14.397 12.254 1.00 57.69 611 ALA A C 1
ATOM 4631 O O . ALA A 1 611 ? 27.920 15.549 12.669 1.00 57.69 611 ALA A O 1
ATOM 4632 N N . LEU A 1 612 ? 28.881 13.518 12.476 1.00 55.44 612 LEU A N 1
ATOM 4633 C CA . LEU A 1 612 ? 30.182 13.845 13.055 1.00 55.44 612 LEU A CA 1
ATOM 4634 C C . LEU A 1 612 ? 31.228 13.832 11.946 1.00 55.44 612 LEU A C 1
ATOM 4636 O O . LEU A 1 612 ? 31.122 13.052 10.998 1.00 55.44 612 LEU A O 1
ATOM 4640 N N . TYR A 1 613 ? 32.227 14.687 12.040 1.00 58.19 613 TYR A N 1
ATOM 4641 C CA . TYR A 1 613 ? 33.155 14.987 10.959 1.00 58.19 613 TYR A CA 1
ATOM 4642 C C . TYR A 1 613 ? 34.559 14.473 11.255 1.00 58.19 613 TYR A C 1
ATOM 4644 O O . TYR A 1 613 ? 34.891 14.130 12.388 1.00 58.19 613 TYR A O 1
ATOM 4652 N N . LEU A 1 614 ? 35.384 14.390 10.207 1.00 55.53 614 LEU A N 1
ATOM 4653 C CA . LEU A 1 614 ? 36.758 13.900 10.298 1.00 55.53 614 LEU A CA 1
ATOM 4654 C C . LEU A 1 614 ? 37.509 14.643 11.400 1.00 55.53 614 LEU A C 1
ATOM 4656 O O . LEU A 1 614 ? 37.769 15.840 11.305 1.00 55.53 614 LEU A O 1
ATOM 4660 N N . GLY A 1 615 ? 37.914 13.893 12.410 1.00 57.75 615 GLY A N 1
ATOM 4661 C CA . GLY A 1 615 ? 38.663 14.412 13.531 1.00 57.75 615 GLY A CA 1
ATOM 4662 C C . GLY A 1 615 ? 37.876 14.751 14.783 1.00 57.75 615 GLY A C 1
ATOM 4663 O O . GLY A 1 615 ? 38.517 14.942 15.817 1.00 57.75 615 GLY A O 1
ATOM 4664 N N . ASP A 1 616 ? 36.544 14.741 14.719 1.00 71.00 616 ASP A N 1
ATOM 4665 C CA . ASP A 1 616 ? 35.698 14.804 15.906 1.00 71.00 616 ASP A CA 1
ATOM 4666 C C . ASP A 1 616 ? 36.026 13.634 16.830 1.00 71.00 616 ASP A C 1
ATOM 4668 O O . ASP A 1 616 ? 36.399 12.545 16.382 1.00 71.00 616 ASP A O 1
ATOM 4672 N N . THR A 1 617 ? 35.893 13.861 18.132 1.00 75.31 617 THR A N 1
ATOM 4673 C CA . THR A 1 617 ? 36.232 12.860 19.141 1.00 75.31 617 THR A CA 1
ATOM 4674 C C . THR A 1 617 ? 34.989 12.442 19.915 1.00 75.31 617 THR A C 1
ATOM 4676 O O . THR A 1 617 ? 34.101 13.250 20.189 1.00 75.31 617 THR A O 1
ATOM 4679 N N . VAL A 1 618 ? 34.889 11.147 20.210 1.00 80.00 618 VAL A N 1
ATOM 4680 C CA . VAL A 1 618 ? 33.703 10.521 20.800 1.00 80.00 618 VAL A CA 1
ATOM 4681 C C . VAL A 1 618 ? 34.087 9.472 21.835 1.00 80.00 618 VAL A C 1
ATOM 4683 O O . VAL A 1 618 ? 35.152 8.855 21.769 1.00 80.00 618 VAL A O 1
ATOM 4686 N N . GLU A 1 619 ? 33.186 9.225 22.783 1.00 81.56 619 GLU A N 1
ATOM 4687 C CA . GLU A 1 619 ? 33.315 8.121 23.737 1.00 81.56 619 GLU A CA 1
ATOM 4688 C C . GLU A 1 619 ? 32.536 6.911 23.210 1.00 81.56 619 GLU A C 1
ATOM 4690 O O . GLU A 1 619 ? 31.308 6.953 23.092 1.00 81.56 619 GLU A O 1
ATOM 4695 N N . VAL A 1 620 ? 33.230 5.811 22.908 1.00 77.56 620 VAL A N 1
ATOM 4696 C CA . VAL A 1 620 ? 32.582 4.542 22.545 1.00 77.56 620 VAL A CA 1
ATOM 4697 C C . VAL A 1 620 ? 32.186 3.795 23.814 1.00 77.56 620 VAL A C 1
ATOM 4699 O O . VAL A 1 620 ? 33.030 3.439 24.628 1.00 77.56 620 VAL A O 1
ATOM 4702 N N . THR A 1 621 ? 30.890 3.527 23.970 1.00 63.25 621 THR A N 1
ATOM 4703 C CA . THR A 1 621 ? 30.322 2.882 25.170 1.00 63.25 621 THR A CA 1
ATOM 4704 C C . THR A 1 621 ? 29.953 1.417 24.956 1.00 63.25 621 THR A C 1
ATOM 4706 O O . THR A 1 621 ? 29.786 0.676 25.922 1.00 63.25 621 THR A O 1
ATOM 4709 N N . PHE A 1 622 ? 29.780 0.997 23.699 1.00 48.88 622 PHE A N 1
ATOM 4710 C CA . PHE A 1 622 ? 29.380 -0.360 23.327 1.00 48.88 622 PHE A CA 1
ATOM 4711 C C . PHE A 1 622 ? 29.623 -0.586 21.827 1.00 48.88 622 PHE A C 1
ATOM 4713 O O . PHE A 1 622 ? 29.319 0.308 21.045 1.00 48.88 622 PHE A O 1
ATOM 4720 N N . SER A 1 623 ? 30.115 -1.754 21.404 1.00 53.31 623 SER A N 1
ATOM 4721 C CA . SER A 1 623 ? 30.322 -2.083 19.981 1.00 53.31 623 SER A CA 1
ATOM 4722 C C . SER A 1 623 ? 29.895 -3.521 19.687 1.00 53.31 623 SER A C 1
ATOM 4724 O O . SER A 1 623 ? 30.351 -4.439 20.363 1.00 53.31 623 SER A O 1
ATOM 4726 N N . GLU A 1 624 ? 29.043 -3.726 18.681 1.00 42.91 624 GLU A N 1
ATOM 4727 C CA . GLU A 1 624 ? 28.567 -5.047 18.247 1.00 42.91 624 GLU A CA 1
ATOM 4728 C C . GLU A 1 624 ? 28.089 -4.987 16.782 1.00 42.91 624 GLU A C 1
ATOM 4730 O O . GLU A 1 624 ? 27.487 -4.004 16.352 1.00 42.91 624 GLU A O 1
ATOM 4735 N N . GLY A 1 625 ? 28.368 -6.026 15.985 1.00 43.25 625 GLY A N 1
ATOM 4736 C CA . GLY A 1 625 ? 27.825 -6.153 14.623 1.00 43.25 625 GLY A CA 1
ATOM 4737 C C . GLY A 1 625 ? 28.275 -5.081 13.616 1.00 43.25 625 GLY A C 1
ATOM 4738 O O . GLY A 1 625 ? 27.513 -4.742 12.714 1.00 43.25 625 GLY A O 1
ATOM 4739 N N . GLY A 1 626 ? 29.484 -4.526 13.766 1.00 51.19 626 GLY A N 1
ATOM 4740 C CA . GLY A 1 626 ? 30.004 -3.456 12.898 1.00 51.19 626 GLY A CA 1
ATOM 4741 C C . GLY A 1 626 ? 29.464 -2.057 13.223 1.00 51.19 626 GLY A C 1
ATOM 4742 O O . GLY A 1 626 ? 29.701 -1.118 12.461 1.00 51.19 626 GLY A O 1
ATOM 4743 N N . TRP A 1 627 ? 28.756 -1.914 14.347 1.00 66.31 627 TRP A N 1
ATOM 4744 C CA . TRP A 1 627 ? 28.248 -0.647 14.861 1.00 66.31 627 TRP A CA 1
ATOM 4745 C C . TRP A 1 627 ? 28.765 -0.364 16.269 1.00 66.31 627 TRP A C 1
ATOM 4747 O O . TRP A 1 627 ? 28.850 -1.255 17.114 1.00 66.31 627 TRP A O 1
ATOM 4757 N N . SER A 1 628 ? 29.044 0.906 16.536 1.00 67.25 628 SER A N 1
ATOM 4758 C CA . SER A 1 628 ? 29.496 1.418 17.824 1.00 67.25 628 SER A CA 1
ATOM 4759 C C . SER A 1 628 ? 28.503 2.440 18.355 1.00 67.25 628 SER A C 1
ATOM 4761 O O . SER A 1 628 ? 28.123 3.387 17.666 1.00 67.25 628 SER A O 1
ATOM 4763 N N . LYS A 1 629 ? 28.077 2.244 19.597 1.00 75.75 629 LYS A N 1
ATOM 4764 C CA . LYS A 1 629 ? 27.304 3.200 20.374 1.00 75.75 629 LYS A CA 1
ATOM 4765 C C . LYS A 1 629 ? 28.249 4.234 20.963 1.00 75.75 629 LYS A C 1
ATOM 4767 O O . LYS A 1 629 ? 29.136 3.898 21.751 1.00 75.75 629 LYS A O 1
ATOM 4772 N N . ILE A 1 630 ? 28.010 5.487 20.623 1.00 80.88 630 ILE A N 1
ATOM 4773 C CA . ILE A 1 630 ? 28.850 6.614 21.002 1.00 80.88 630 ILE A CA 1
ATOM 4774 C C . ILE A 1 630 ? 28.083 7.606 21.873 1.00 80.88 630 ILE A C 1
ATOM 4776 O O . ILE A 1 630 ? 26.868 7.774 21.716 1.00 80.88 630 ILE A O 1
ATOM 4780 N N . LYS A 1 631 ? 28.802 8.276 22.771 1.00 76.50 631 LYS A N 1
ATOM 4781 C CA . LYS A 1 631 ? 28.398 9.573 23.317 1.00 76.50 631 LYS A CA 1
ATOM 4782 C C . LYS A 1 631 ? 29.150 10.669 22.570 1.00 76.50 631 LYS A C 1
ATOM 4784 O O . LYS A 1 631 ? 30.344 10.523 22.307 1.00 76.50 631 LYS A O 1
ATOM 4789 N N . TYR A 1 632 ? 28.448 11.741 22.237 1.00 78.56 632 TYR A N 1
ATOM 4790 C CA . TYR A 1 632 ? 28.993 12.891 21.519 1.00 78.56 632 TYR A CA 1
ATOM 4791 C C . TYR A 1 632 ? 28.371 14.184 22.058 1.00 78.56 632 TYR A C 1
ATOM 4793 O O . TYR A 1 632 ? 27.266 14.157 22.608 1.00 78.56 632 TYR A O 1
ATOM 4801 N N . ALA A 1 633 ? 29.099 15.292 21.935 1.00 69.69 633 ALA A N 1
ATOM 4802 C CA . ALA A 1 633 ? 28.601 16.617 22.284 1.00 69.69 633 ALA A CA 1
ATOM 4803 C C . ALA A 1 633 ? 27.858 17.219 21.089 1.00 69.69 633 ALA A C 1
ATOM 4805 O O . ALA A 1 633 ? 28.325 17.125 19.955 1.00 69.69 633 ALA A O 1
ATOM 4806 N N . ASP A 1 634 ? 26.707 17.821 21.349 1.00 63.97 634 ASP A N 1
ATOM 4807 C CA . ASP A 1 634 ? 25.869 18.451 20.337 1.00 63.97 634 ASP A CA 1
ATOM 4808 C C . ASP A 1 634 ? 25.173 19.650 20.985 1.00 63.97 634 ASP A C 1
ATOM 4810 O O . ASP A 1 634 ? 24.414 19.488 21.941 1.00 63.97 634 ASP A O 1
ATOM 4814 N N . ASP A 1 635 ? 25.520 20.855 20.533 1.00 59.06 635 ASP A N 1
ATOM 4815 C CA . ASP A 1 635 ? 25.122 22.135 21.143 1.00 59.06 635 ASP A CA 1
ATOM 4816 C C . ASP A 1 635 ? 25.416 22.237 22.659 1.00 59.06 635 ASP A C 1
ATOM 4818 O O . ASP A 1 635 ? 24.607 22.691 23.463 1.00 59.06 635 ASP A O 1
ATOM 4822 N N . GLY A 1 636 ? 26.580 21.729 23.083 1.00 51.03 636 GLY A N 1
ATOM 4823 C CA . GLY A 1 636 ? 27.016 21.745 24.488 1.00 51.03 636 GLY A CA 1
ATOM 4824 C C . GLY A 1 636 ? 26.384 20.670 25.385 1.00 51.03 636 GLY A C 1
ATOM 4825 O O . GLY A 1 636 ? 26.822 20.500 26.524 1.00 51.03 636 GLY A O 1
ATOM 4826 N N . GLU A 1 637 ? 25.424 19.889 24.881 1.00 48.09 637 GLU A N 1
ATOM 4827 C CA . GLU A 1 637 ? 24.781 18.791 25.609 1.00 48.09 637 GLU A CA 1
ATOM 4828 C C . GLU A 1 637 ? 25.321 17.415 25.191 1.00 48.09 637 GLU A C 1
ATOM 4830 O O . GLU A 1 637 ? 25.663 17.169 24.034 1.00 48.09 637 GLU A O 1
ATOM 4835 N N . THR A 1 638 ? 25.379 16.467 26.135 1.00 71.06 638 THR A N 1
ATOM 4836 C CA . THR A 1 638 ? 25.810 15.087 25.847 1.00 71.06 638 THR A CA 1
ATOM 4837 C C . THR A 1 638 ? 24.658 14.264 25.276 1.00 71.06 638 THR A C 1
ATOM 4839 O O . THR A 1 638 ? 23.662 14.016 25.959 1.00 71.06 638 THR A O 1
ATOM 4842 N N . ARG A 1 639 ? 24.814 13.761 24.048 1.00 69.38 639 ARG A N 1
ATOM 4843 C CA . ARG A 1 639 ? 23.829 12.915 23.353 1.00 69.38 639 ARG A CA 1
ATOM 4844 C C . ARG A 1 639 ? 24.397 11.531 23.041 1.00 69.38 639 ARG A C 1
ATOM 4846 O O . ARG A 1 639 ? 25.600 11.295 23.115 1.00 69.38 639 ARG A O 1
ATOM 4853 N N . ILE A 1 640 ? 23.509 10.577 22.745 1.00 69.00 640 ILE A N 1
ATOM 4854 C CA . ILE A 1 640 ? 23.853 9.168 22.492 1.00 69.00 640 ILE A CA 1
ATOM 4855 C C . ILE A 1 640 ? 23.343 8.745 21.114 1.00 69.00 640 ILE A C 1
ATOM 4857 O O . ILE A 1 640 ? 22.177 8.965 20.781 1.00 69.00 640 ILE A O 1
ATOM 4861 N N . GLY A 1 641 ? 24.184 8.051 20.347 1.00 57.78 641 GLY A N 1
ATOM 4862 C CA . GLY A 1 641 ? 23.817 7.513 19.038 1.00 57.78 641 GLY A CA 1
ATOM 4863 C C . GLY A 1 641 ? 24.684 6.337 18.600 1.00 57.78 641 GLY A C 1
ATOM 4864 O O . GLY A 1 641 ? 25.519 5.854 19.358 1.00 57.78 641 GLY A O 1
ATOM 4865 N N . TRP A 1 642 ? 24.453 5.850 17.383 1.00 74.62 642 TRP A N 1
ATOM 4866 C CA . TRP A 1 642 ? 25.149 4.704 16.799 1.00 74.62 642 TRP A CA 1
ATOM 4867 C C . TRP A 1 642 ? 25.826 5.078 15.489 1.00 74.62 642 TRP A C 1
ATOM 4869 O O . TRP A 1 642 ? 25.215 5.710 14.631 1.00 74.62 642 TRP A O 1
ATOM 4879 N N . VAL A 1 643 ? 27.063 4.640 15.308 1.00 67.00 643 VAL A N 1
ATOM 4880 C CA . VAL A 1 643 ? 27.852 4.865 14.093 1.00 67.00 643 VAL A CA 1
ATOM 4881 C C . VAL A 1 643 ? 28.460 3.557 13.608 1.00 67.00 643 VAL A C 1
ATOM 4883 O O . VAL A 1 643 ? 28.605 2.618 14.386 1.00 67.00 643 VAL A O 1
ATOM 4886 N N . ALA A 1 644 ? 28.804 3.467 12.326 1.00 62.88 644 ALA A N 1
ATOM 4887 C CA . ALA A 1 644 ? 29.505 2.293 11.818 1.00 62.88 644 ALA A CA 1
ATOM 4888 C C . ALA A 1 644 ? 30.943 2.275 12.367 1.00 62.88 644 ALA A C 1
ATOM 4890 O O . ALA A 1 644 ? 31.685 3.243 12.197 1.00 62.88 644 ALA A O 1
ATOM 4891 N N . SER A 1 645 ? 31.328 1.176 13.020 1.00 76.62 645 SER A N 1
ATOM 4892 C CA . SER A 1 645 ? 32.589 1.050 13.770 1.00 76.62 645 SER A CA 1
ATOM 4893 C C . SER A 1 645 ? 33.831 1.213 12.901 1.00 76.62 645 SER A C 1
ATOM 4895 O O . SER A 1 645 ? 34.864 1.642 13.392 1.00 76.62 645 SER A O 1
ATOM 4897 N N . GLN A 1 646 ? 33.723 0.912 11.603 1.00 68.56 646 GLN A N 1
ATOM 4898 C CA . GLN A 1 646 ? 34.822 1.023 10.638 1.00 68.56 646 GLN A CA 1
ATOM 4899 C C . GLN A 1 646 ? 35.329 2.460 10.418 1.00 68.56 646 GLN A C 1
ATOM 4901 O O . GLN A 1 646 ? 36.329 2.648 9.736 1.00 68.56 646 GLN A O 1
ATOM 4906 N N . TYR A 1 647 ? 34.634 3.465 10.959 1.00 73.12 647 TYR A N 1
ATOM 4907 C CA . TYR A 1 647 ? 35.001 4.880 10.849 1.00 73.12 647 TYR A CA 1
ATOM 4908 C C . TYR A 1 647 ? 35.446 5.494 12.187 1.00 73.12 647 TYR A C 1
ATOM 4910 O O . TYR A 1 647 ? 35.438 6.718 12.331 1.00 73.12 647 TYR A O 1
ATOM 4918 N N . LEU A 1 648 ? 35.779 4.650 13.170 1.00 78.94 648 LEU A N 1
ATOM 4919 C CA . LEU A 1 648 ? 36.293 5.044 14.478 1.00 78.94 648 LEU A CA 1
ATOM 4920 C C . LEU A 1 648 ? 37.737 4.572 14.636 1.00 78.94 648 LEU A C 1
ATOM 4922 O O . LEU A 1 648 ? 38.018 3.379 14.556 1.00 78.94 648 LEU A O 1
ATOM 4926 N N . GLU A 1 649 ? 38.633 5.509 14.914 1.00 84.06 649 GLU A N 1
ATOM 4927 C CA . GLU A 1 649 ? 40.046 5.256 15.196 1.00 84.06 649 GLU A CA 1
ATOM 4928 C C . GLU A 1 649 ? 40.327 5.578 16.662 1.00 84.06 649 GLU A C 1
ATOM 4930 O O . GLU A 1 649 ? 39.919 6.628 17.143 1.00 84.06 649 GLU A O 1
ATOM 4935 N N . ALA A 1 650 ? 40.999 4.701 17.406 1.00 76.19 650 ALA A N 1
ATOM 4936 C CA . ALA A 1 650 ? 41.345 4.996 18.797 1.00 76.19 650 ALA A CA 1
ATOM 4937 C C . ALA A 1 650 ? 42.322 6.184 18.865 1.00 76.19 650 ALA A C 1
ATOM 4939 O O . ALA A 1 650 ? 43.308 6.221 18.127 1.00 76.19 650 ALA A O 1
ATOM 4940 N N . VAL A 1 651 ? 42.061 7.148 19.752 1.00 66.69 651 VAL A N 1
ATOM 4941 C CA . VAL A 1 651 ? 43.027 8.215 20.044 1.00 66.69 651 VAL A CA 1
ATOM 4942 C C . VAL A 1 651 ? 44.005 7.652 21.063 1.00 66.69 651 VAL A C 1
ATOM 4944 O O . VAL A 1 651 ? 43.641 7.436 22.215 1.00 66.69 651 VAL A O 1
ATOM 4947 N N . GLY A 1 652 ? 45.222 7.342 20.620 1.00 49.44 652 GLY A N 1
ATOM 4948 C CA . GLY A 1 652 ? 46.313 7.018 21.532 1.00 49.44 652 GLY A CA 1
ATOM 4949 C C . GLY A 1 652 ? 46.786 8.284 22.238 1.00 49.44 652 GLY A C 1
ATOM 4950 O O . GLY A 1 652 ? 47.023 9.300 21.583 1.00 49.44 652 GLY A O 1
ATOM 4951 N N . ASP A 1 653 ? 46.933 8.219 23.557 1.00 39.22 653 ASP A N 1
ATOM 4952 C CA . ASP A 1 653 ? 47.760 9.175 24.281 1.00 39.22 653 ASP A CA 1
ATOM 4953 C C . ASP A 1 653 ? 49.205 8.959 23.818 1.00 39.22 653 ASP A C 1
ATOM 4955 O O . ASP A 1 653 ? 49.774 7.911 24.099 1.00 39.22 653 ASP A O 1
ATOM 4959 N N . ASP A 1 654 ? 49.767 9.895 23.050 1.00 31.81 654 ASP A N 1
ATOM 4960 C CA . ASP A 1 654 ? 51.138 10.358 23.277 1.00 31.81 654 ASP A CA 1
ATOM 4961 C C . ASP A 1 654 ? 51.513 11.561 22.403 1.00 31.81 654 ASP A C 1
ATOM 4963 O O . ASP A 1 654 ? 51.308 11.627 21.187 1.00 31.81 654 ASP A O 1
ATOM 4967 N N . ALA A 1 655 ? 52.104 12.536 23.084 1.00 27.58 655 ALA A N 1
ATOM 4968 C CA . ALA A 1 655 ? 52.725 13.710 22.519 1.00 27.58 655 ALA A CA 1
ATOM 4969 C C . ALA A 1 655 ? 53.993 13.341 21.728 1.00 27.58 655 ALA A C 1
ATOM 4971 O O . ALA A 1 655 ? 54.890 12.688 22.245 1.00 27.58 655 ALA A O 1
ATOM 4972 N N . GLY A 1 656 ? 54.076 13.858 20.499 1.00 25.80 656 GLY A N 1
ATOM 4973 C CA . GLY A 1 656 ? 55.294 14.324 19.830 1.00 25.80 656 GLY A CA 1
ATOM 4974 C C . GLY A 1 656 ? 56.509 13.394 19.745 1.00 25.80 656 GLY A C 1
ATOM 4975 O O . GLY A 1 656 ? 57.298 13.298 20.676 1.00 25.80 656 GLY A O 1
ATOM 4976 N N . SER A 1 657 ? 56.816 12.936 18.529 1.00 23.02 657 SER A N 1
ATOM 4977 C CA . SER A 1 657 ? 58.198 12.974 18.039 1.00 23.02 657 SER A CA 1
ATOM 4978 C C . SER A 1 657 ? 58.251 12.934 16.513 1.00 23.02 657 SER A C 1
ATOM 4980 O O . SER A 1 657 ? 57.749 12.026 15.857 1.00 23.02 657 SER A O 1
ATOM 4982 N N . SER A 1 658 ? 58.880 13.965 15.963 1.00 27.17 658 SER A N 1
ATOM 4983 C CA . SER A 1 658 ? 59.312 14.109 14.581 1.00 27.17 658 SER A CA 1
ATOM 4984 C C . SER A 1 658 ? 60.276 13.005 14.143 1.00 27.17 658 SER A C 1
ATOM 4986 O O . SER A 1 658 ? 61.272 12.760 14.819 1.00 27.17 658 SER A O 1
ATOM 4988 N N . SER A 1 659 ? 60.102 12.472 12.935 1.00 23.17 659 SER A N 1
ATOM 4989 C CA . SER A 1 659 ? 61.239 12.211 12.040 1.00 23.17 659 SER A CA 1
ATOM 4990 C C . SER A 1 659 ? 60.775 11.988 10.600 1.00 23.17 659 SER A C 1
ATOM 4992 O O . SER A 1 659 ? 59.959 11.123 10.297 1.00 23.17 659 SER A O 1
ATOM 4994 N N . ALA A 1 660 ? 61.310 12.821 9.710 1.00 29.05 660 ALA A N 1
ATOM 4995 C CA . ALA A 1 660 ? 61.306 12.616 8.269 1.00 29.05 660 ALA A CA 1
ATOM 4996 C C . ALA A 1 660 ? 62.154 11.388 7.890 1.00 29.05 660 ALA A C 1
ATOM 4998 O O . ALA A 1 660 ? 63.056 11.009 8.643 1.00 29.05 660 ALA A O 1
ATOM 4999 N N . PRO A 1 661 ? 61.997 10.879 6.658 1.00 23.61 661 PRO A N 1
ATOM 5000 C CA . PRO A 1 661 ? 63.199 10.606 5.884 1.00 23.61 661 PRO A CA 1
ATOM 5001 C C . PRO A 1 661 ? 63.206 11.260 4.502 1.00 23.61 661 PRO A C 1
ATOM 5003 O O . PRO A 1 661 ? 62.212 11.360 3.787 1.00 23.61 661 PRO A O 1
ATOM 5006 N N . ALA A 1 662 ? 64.419 11.703 4.198 1.00 22.56 662 ALA A N 1
ATOM 5007 C CA . ALA A 1 662 ? 64.941 12.354 3.019 1.00 22.56 662 ALA A CA 1
ATOM 5008 C C . ALA A 1 662 ? 64.587 11.716 1.666 1.00 22.56 662 ALA A C 1
ATOM 5010 O O . ALA A 1 662 ? 64.609 10.501 1.479 1.00 22.56 662 ALA A O 1
ATOM 5011 N N . ALA A 1 663 ? 64.426 12.608 0.689 1.00 23.20 663 ALA A N 1
ATOM 5012 C CA . ALA A 1 663 ? 64.641 12.346 -0.722 1.00 23.20 663 ALA A CA 1
ATOM 5013 C C . ALA A 1 663 ? 66.111 11.971 -1.001 1.00 23.20 663 ALA A C 1
ATOM 5015 O O . ALA A 1 663 ? 67.029 12.689 -0.602 1.00 23.20 663 ALA A O 1
ATOM 5016 N N . GLY A 1 664 ? 66.316 10.885 -1.747 1.00 23.44 664 GLY A N 1
ATOM 5017 C CA . GLY A 1 664 ? 67.547 10.584 -2.476 1.00 23.44 664 GLY A CA 1
ATOM 5018 C C . GLY A 1 664 ? 67.315 10.810 -3.971 1.00 23.44 664 GLY A C 1
ATOM 5019 O O . GLY A 1 664 ? 66.381 10.263 -4.549 1.00 23.44 664 GLY A O 1
ATOM 5020 N N . GLN A 1 665 ? 68.134 11.671 -4.568 1.00 23.92 665 GLN A N 1
ATOM 5021 C CA . GLN A 1 665 ? 68.045 12.153 -5.947 1.00 23.92 665 GLN A CA 1
ATOM 5022 C C . GLN A 1 665 ? 68.630 11.152 -6.960 1.00 23.92 665 GLN A C 1
ATOM 5024 O O . GLN A 1 665 ? 69.710 10.611 -6.733 1.00 23.92 665 GLN A O 1
ATOM 5029 N N . SER A 1 666 ? 68.011 11.012 -8.139 1.00 23.05 666 SER A N 1
ATOM 5030 C CA . SER A 1 666 ? 68.713 10.887 -9.435 1.00 23.05 666 SER A CA 1
ATOM 5031 C C . SER A 1 666 ? 67.786 11.330 -10.579 1.00 23.05 666 SER A C 1
ATOM 5033 O O . SER A 1 666 ? 66.602 11.008 -10.581 1.00 23.05 666 SER A O 1
ATOM 5035 N N . ALA A 1 667 ? 68.328 12.115 -11.511 1.00 27.02 667 ALA A N 1
ATOM 5036 C CA . ALA A 1 667 ? 67.643 12.937 -12.517 1.00 27.02 667 ALA A CA 1
ATOM 5037 C C . ALA A 1 667 ? 67.519 12.250 -13.920 1.00 27.02 667 ALA A C 1
ATOM 5039 O O . ALA A 1 667 ? 68.042 11.149 -14.089 1.00 27.02 667 ALA A O 1
ATOM 5040 N N . PRO A 1 668 ? 66.835 12.873 -14.915 1.00 35.47 668 PRO A N 1
ATOM 5041 C CA . PRO A 1 668 ? 66.192 12.240 -16.086 1.00 35.47 668 PRO A CA 1
ATOM 5042 C C . PRO A 1 668 ? 66.908 12.497 -17.440 1.00 35.47 668 PRO A C 1
ATOM 5044 O O . PRO A 1 668 ? 67.979 13.100 -17.468 1.00 35.47 668 PRO A O 1
ATOM 5047 N N . PRO A 1 669 ? 66.262 12.160 -18.578 1.00 27.91 669 PRO A N 1
ATOM 5048 C CA . PRO A 1 669 ? 66.178 13.104 -19.706 1.00 27.91 669 PRO A CA 1
ATOM 5049 C C . PRO A 1 669 ? 64.730 13.224 -20.242 1.00 27.91 669 PRO A C 1
ATOM 5051 O O . PRO A 1 669 ? 64.061 12.229 -20.496 1.00 27.91 669 PRO A O 1
ATOM 5054 N N . THR A 1 670 ? 64.097 14.400 -20.181 1.00 25.03 670 THR A N 1
ATOM 5055 C CA . THR A 1 670 ? 64.026 15.482 -21.198 1.00 25.03 670 THR A CA 1
ATOM 5056 C C . THR A 1 670 ? 63.343 15.138 -22.529 1.00 25.03 670 THR A C 1
ATOM 5058 O O . THR A 1 670 ? 63.959 14.540 -23.405 1.00 25.03 670 THR A O 1
ATOM 5061 N N . ALA A 1 671 ? 62.147 15.705 -22.729 1.00 24.09 671 ALA A N 1
ATOM 5062 C CA . ALA A 1 671 ? 61.807 16.509 -23.908 1.00 24.09 671 ALA A CA 1
ATOM 5063 C C . ALA A 1 671 ? 60.664 17.484 -23.553 1.00 24.09 671 ALA A C 1
ATOM 5065 O O . ALA A 1 671 ? 59.611 17.092 -23.062 1.00 24.09 671 ALA A O 1
ATOM 5066 N N . SER A 1 672 ? 60.908 18.769 -23.783 1.00 27.62 672 SER A N 1
ATOM 5067 C CA . SER A 1 672 ? 59.977 19.908 -23.742 1.00 27.62 672 SER A CA 1
ATOM 5068 C C . SER A 1 672 ? 60.344 20.770 -24.972 1.00 27.62 672 SER A C 1
ATOM 5070 O O . SER A 1 672 ? 61.483 20.618 -25.432 1.00 27.62 672 SER A O 1
ATOM 5072 N N . PRO A 1 673 ? 59.498 21.674 -25.524 1.00 33.00 673 PRO A N 1
ATOM 5073 C CA . PRO A 1 673 ? 59.354 22.962 -24.834 1.00 33.00 673 PRO A CA 1
ATOM 5074 C C . PRO A 1 673 ? 58.075 23.810 -25.072 1.00 33.00 673 PRO A C 1
ATOM 5076 O O . PRO A 1 673 ? 57.453 23.780 -26.129 1.00 33.00 673 PRO A O 1
ATOM 5079 N N . ALA A 1 674 ? 57.883 24.711 -24.094 1.00 23.59 674 ALA A N 1
ATOM 5080 C CA . ALA A 1 674 ? 57.505 26.136 -24.198 1.00 23.59 674 ALA A CA 1
ATOM 5081 C C . ALA A 1 674 ? 56.029 26.527 -24.485 1.00 23.59 674 ALA A C 1
ATOM 5083 O O . ALA A 1 674 ? 55.337 25.874 -25.246 1.00 23.59 674 ALA A O 1
ATOM 5084 N N . ARG A 1 675 ? 55.475 27.625 -23.933 1.00 23.95 675 ARG A N 1
ATOM 5085 C CA . ARG A 1 675 ? 56.072 28.808 -23.273 1.00 23.95 675 ARG A CA 1
ATOM 5086 C C . ARG A 1 675 ? 55.071 29.501 -22.323 1.00 23.95 675 ARG A C 1
ATOM 5088 O O . ARG A 1 675 ? 53.898 29.639 -22.640 1.00 23.95 675 ARG A O 1
ATOM 5095 N N . GLN A 1 676 ? 55.601 29.982 -21.202 1.00 28.55 676 GLN A N 1
ATOM 5096 C CA . GLN A 1 676 ? 55.035 30.900 -20.195 1.00 28.55 676 GLN A CA 1
ATOM 5097 C C . GLN A 1 676 ? 54.876 32.345 -20.754 1.00 28.55 676 GLN A C 1
ATOM 5099 O O . GLN A 1 676 ? 55.511 32.655 -21.767 1.00 28.55 676 GLN A O 1
ATOM 5104 N N . PRO A 1 677 ? 54.126 33.263 -20.104 1.00 25.52 677 PRO A N 1
ATOM 5105 C CA . PRO A 1 677 ? 54.729 34.020 -18.996 1.00 25.52 677 PRO A CA 1
ATOM 5106 C C . PRO A 1 677 ? 53.788 34.336 -17.817 1.00 25.52 677 PRO A C 1
ATOM 5108 O O . PRO A 1 677 ? 52.574 34.174 -17.880 1.00 25.52 677 PRO A O 1
ATOM 5111 N N . ALA A 1 678 ? 54.406 34.772 -16.720 1.00 25.12 678 ALA A N 1
ATOM 5112 C CA . ALA A 1 678 ? 53.791 35.090 -15.439 1.00 25.12 678 ALA A CA 1
ATOM 5113 C C . ALA A 1 678 ? 53.407 36.579 -15.276 1.00 25.12 678 ALA A C 1
ATOM 5115 O O . ALA A 1 678 ? 54.089 37.449 -15.813 1.00 25.12 678 ALA A O 1
ATOM 5116 N N . ALA A 1 679 ? 52.412 36.782 -14.395 1.00 32.06 679 ALA A N 1
ATOM 5117 C CA . ALA A 1 679 ? 52.065 37.947 -13.554 1.00 32.06 679 ALA A CA 1
ATOM 5118 C C . ALA A 1 679 ? 51.501 39.218 -14.248 1.00 32.06 679 ALA A C 1
ATOM 5120 O O . ALA A 1 679 ? 52.027 39.657 -15.266 1.00 32.06 679 ALA A O 1
ATOM 5121 N N . PRO A 1 680 ? 50.438 39.835 -13.681 1.00 24.39 680 PRO A N 1
ATOM 5122 C CA . PRO A 1 680 ? 50.615 40.594 -12.442 1.00 24.39 680 PRO A CA 1
ATOM 5123 C C . PRO A 1 680 ? 49.568 40.313 -11.353 1.00 24.39 680 PRO A C 1
ATOM 5125 O O . PRO A 1 680 ? 48.473 39.814 -11.601 1.00 24.39 680 PRO A O 1
ATOM 5128 N N . ALA A 1 681 ? 49.926 40.677 -10.123 1.00 35.19 681 ALA A N 1
ATOM 5129 C CA . ALA A 1 681 ? 48.983 40.847 -9.030 1.00 35.19 681 ALA A CA 1
ATOM 5130 C C . ALA A 1 681 ? 47.929 41.900 -9.412 1.00 35.19 681 ALA A C 1
ATOM 5132 O O . ALA A 1 681 ? 48.282 43.013 -9.800 1.00 35.19 681 ALA A O 1
ATOM 5133 N N . VAL A 1 682 ? 46.649 41.552 -9.274 1.00 26.03 682 VAL A N 1
ATOM 5134 C CA . VAL A 1 682 ? 45.529 42.487 -9.405 1.00 26.03 682 VAL A CA 1
ATOM 5135 C C . VAL A 1 682 ? 44.806 42.541 -8.063 1.00 26.03 682 VAL A C 1
ATOM 5137 O O . VAL A 1 682 ? 44.135 41.596 -7.658 1.00 26.03 682 VAL A O 1
ATOM 5140 N N . GLN A 1 683 ? 44.963 43.662 -7.364 1.00 35.78 683 GLN A N 1
ATOM 5141 C CA . GLN A 1 683 ? 43.955 44.146 -6.428 1.00 35.78 683 GLN A CA 1
ATOM 5142 C C . GLN A 1 683 ? 42.800 44.707 -7.267 1.00 35.78 683 GLN A C 1
ATOM 5144 O O . GLN A 1 683 ? 43.031 45.653 -8.013 1.00 35.78 683 GLN A O 1
ATOM 5149 N N . MET A 1 684 ? 41.577 44.178 -7.148 1.00 26.11 684 MET A N 1
ATOM 5150 C CA . MET A 1 684 ? 40.375 44.887 -7.615 1.00 26.11 684 MET A CA 1
ATOM 5151 C C . MET A 1 684 ? 39.122 44.494 -6.820 1.00 26.11 684 MET A C 1
ATOM 5153 O O . MET A 1 684 ? 38.626 43.379 -6.900 1.00 26.11 684 MET A O 1
ATOM 5157 N N . GLN A 1 685 ? 38.699 45.465 -6.007 1.00 28.28 685 GLN A N 1
ATOM 5158 C CA . GLN A 1 685 ? 37.340 45.931 -5.709 1.00 28.28 685 GLN A CA 1
ATOM 5159 C C . GLN A 1 685 ? 36.182 44.922 -5.669 1.00 28.28 685 GLN A C 1
ATOM 5161 O O . GLN A 1 685 ? 35.678 44.448 -6.680 1.00 28.28 685 GLN A O 1
ATOM 5166 N N . SER A 1 686 ? 35.664 44.759 -4.452 1.00 31.97 686 SER A N 1
ATOM 5167 C CA . SER A 1 686 ? 34.302 44.336 -4.146 1.00 31.97 686 SER A CA 1
ATOM 5168 C C . SER A 1 686 ? 33.267 45.255 -4.810 1.00 31.97 686 SER A C 1
ATOM 5170 O O . SER A 1 686 ? 33.116 46.406 -4.393 1.00 31.97 686 SER A O 1
ATOM 5172 N N . GLN A 1 687 ? 32.518 44.744 -5.784 1.00 36.66 687 GLN A N 1
ATOM 5173 C CA . GLN A 1 687 ? 31.174 45.245 -6.066 1.00 36.66 687 GLN A CA 1
ATOM 5174 C C . GLN A 1 687 ? 30.193 44.439 -5.208 1.00 36.66 687 GLN A C 1
ATOM 5176 O O . GLN A 1 687 ? 30.109 43.220 -5.333 1.00 36.66 687 GLN A O 1
ATOM 5181 N N . MET A 1 688 ? 29.532 45.125 -4.273 1.00 38.44 688 MET A N 1
ATOM 5182 C CA . MET A 1 688 ? 28.358 44.608 -3.573 1.00 38.44 688 MET A CA 1
ATOM 5183 C C . MET A 1 688 ? 27.156 44.844 -4.486 1.00 38.44 688 MET A C 1
ATOM 5185 O O . MET A 1 688 ? 26.661 45.966 -4.570 1.00 38.44 688 MET A O 1
ATOM 5189 N N . GLU A 1 689 ? 26.715 43.808 -5.188 1.00 46.72 689 GLU A N 1
ATOM 5190 C CA . GLU A 1 689 ? 25.377 43.768 -5.775 1.00 46.72 689 GLU A CA 1
ATOM 5191 C C . GLU A 1 689 ? 24.529 42.875 -4.878 1.00 46.72 689 GLU A C 1
ATOM 5193 O O . GLU A 1 689 ? 24.552 41.656 -5.010 1.00 46.72 689 GLU A O 1
ATOM 5198 N N . ASN A 1 690 ? 23.815 43.491 -3.934 1.00 58.22 690 ASN A N 1
ATOM 5199 C CA . ASN A 1 690 ? 22.808 42.816 -3.123 1.00 58.22 690 ASN A CA 1
ATOM 5200 C C . ASN A 1 690 ? 21.600 42.484 -4.013 1.00 58.22 690 ASN A C 1
ATOM 5202 O O . ASN A 1 690 ? 20.623 43.230 -4.063 1.00 58.22 690 ASN A O 1
ATOM 5206 N N . ALA A 1 691 ? 21.703 41.393 -4.767 1.00 65.44 691 ALA A N 1
ATOM 5207 C CA . ALA A 1 691 ? 20.646 40.890 -5.632 1.00 65.44 691 ALA A CA 1
ATOM 5208 C C . ALA A 1 691 ? 20.013 39.640 -5.005 1.00 65.44 691 ALA A C 1
ATOM 5210 O O . ALA A 1 691 ? 20.710 38.719 -4.561 1.00 65.44 691 ALA A O 1
ATOM 5211 N N . SER A 1 692 ? 18.680 39.612 -4.962 1.00 77.81 692 SER A N 1
ATOM 5212 C CA . SER A 1 692 ? 17.923 38.473 -4.435 1.00 77.81 692 SER A CA 1
ATOM 5213 C C . SER A 1 692 ? 17.882 37.348 -5.468 1.00 77.81 692 SER A C 1
ATOM 5215 O O . SER A 1 692 ? 17.661 37.587 -6.653 1.00 77.81 692 SER A O 1
ATOM 5217 N N . HIS A 1 693 ? 18.132 36.122 -5.023 1.00 87.12 693 HIS A N 1
ATOM 5218 C CA . HIS A 1 693 ? 18.147 34.917 -5.846 1.00 87.12 693 HIS A CA 1
ATOM 5219 C C . HIS A 1 693 ? 17.314 33.827 -5.172 1.00 87.12 693 HIS A C 1
ATOM 5221 O O . HIS A 1 693 ? 17.249 33.770 -3.947 1.00 87.12 693 HIS A O 1
ATOM 5227 N N . SER A 1 694 ? 16.720 32.935 -5.957 1.00 81.00 694 SER A N 1
ATOM 5228 C CA . SER A 1 694 ? 16.086 31.715 -5.459 1.00 81.00 694 SER A CA 1
ATOM 5229 C C . SER A 1 694 ? 17.003 30.512 -5.663 1.00 81.00 694 SER A C 1
ATOM 5231 O O . SER A 1 694 ? 17.759 30.443 -6.636 1.00 81.00 694 SER A O 1
ATOM 5233 N N . VAL A 1 695 ? 16.961 29.564 -4.733 1.00 76.81 695 VAL A N 1
ATOM 5234 C CA . VAL A 1 695 ? 17.747 28.331 -4.784 1.00 76.81 695 VAL A CA 1
ATOM 5235 C C . VAL A 1 695 ? 17.097 27.322 -5.733 1.00 76.81 695 VAL A C 1
ATOM 5237 O O . VAL A 1 695 ? 15.973 26.879 -5.513 1.00 76.81 695 VAL A O 1
ATOM 5240 N N . ASP A 1 696 ? 17.843 26.892 -6.751 1.00 70.31 696 ASP A N 1
ATOM 5241 C CA . ASP A 1 696 ? 17.444 25.896 -7.756 1.00 70.31 696 ASP A CA 1
ATOM 5242 C C . ASP A 1 696 ? 18.138 24.543 -7.502 1.00 70.31 696 ASP A C 1
ATOM 5244 O O . ASP A 1 696 ? 18.865 23.983 -8.324 1.00 70.31 696 ASP A O 1
ATOM 5248 N N . ALA A 1 697 ? 18.001 24.040 -6.273 1.00 44.66 697 ALA A N 1
ATOM 5249 C CA . ALA A 1 697 ? 18.511 22.732 -5.876 1.00 44.66 697 ALA A CA 1
ATOM 5250 C C . ALA A 1 697 ? 17.730 22.161 -4.691 1.00 44.66 697 ALA A C 1
ATOM 5252 O O . ALA A 1 697 ? 17.460 22.854 -3.718 1.00 44.66 697 ALA A O 1
ATOM 5253 N N . ASN A 1 698 ? 17.473 20.849 -4.708 1.00 46.62 698 ASN A N 1
ATOM 5254 C CA . ASN A 1 698 ? 16.763 20.159 -3.622 1.00 46.62 698 ASN A CA 1
ATOM 5255 C C . ASN A 1 698 ? 17.457 20.264 -2.252 1.00 46.62 698 ASN A C 1
ATOM 5257 O O . ASN A 1 698 ? 16.799 20.082 -1.237 1.00 46.62 698 ASN A O 1
ATOM 5261 N N . ALA A 1 699 ? 18.778 20.467 -2.216 1.00 53.16 699 ALA A N 1
ATOM 5262 C CA . ALA A 1 699 ? 19.555 20.663 -0.991 1.00 53.16 699 ALA A CA 1
ATOM 5263 C C . ALA A 1 699 ? 20.920 21.294 -1.325 1.00 53.16 699 ALA A C 1
ATOM 5265 O O . ALA A 1 699 ? 21.907 20.592 -1.578 1.00 53.16 699 ALA A O 1
ATOM 5266 N N . LEU A 1 700 ? 20.985 22.622 -1.330 1.00 67.25 700 LEU A N 1
ATOM 5267 C CA . LEU A 1 700 ? 22.201 23.392 -1.554 1.00 67.25 700 LEU A CA 1
ATOM 5268 C C . LEU A 1 700 ? 22.953 23.599 -0.238 1.00 67.25 700 LEU A C 1
ATOM 5270 O O . LEU A 1 700 ? 22.473 24.238 0.693 1.00 67.25 700 LEU A O 1
ATOM 5274 N N . ARG A 1 701 ? 24.165 23.052 -0.146 1.00 79.12 701 ARG A N 1
ATOM 5275 C CA . ARG A 1 701 ? 24.997 23.174 1.057 1.00 79.12 701 ARG A CA 1
ATOM 5276 C C . ARG A 1 701 ? 25.622 24.561 1.137 1.00 79.12 701 ARG A C 1
ATOM 5278 O O . ARG A 1 701 ? 26.449 24.904 0.294 1.00 79.12 701 ARG A O 1
ATOM 5285 N N . VAL A 1 702 ? 25.301 25.291 2.197 1.00 79.44 702 VAL A N 1
ATOM 5286 C CA . VAL A 1 702 ? 25.953 26.547 2.563 1.00 79.44 702 VAL A CA 1
ATOM 5287 C C . VAL A 1 702 ? 27.246 26.231 3.300 1.00 79.44 702 VAL A C 1
ATOM 5289 O O . VAL A 1 702 ? 27.244 25.483 4.273 1.00 79.44 702 VAL A O 1
ATOM 5292 N N . ARG A 1 703 ? 28.367 26.776 2.840 1.00 80.06 703 ARG A N 1
ATOM 5293 C CA . ARG A 1 703 ? 29.719 26.463 3.309 1.00 80.06 703 ARG A CA 1
ATOM 5294 C C . ARG A 1 703 ? 30.388 27.636 4.001 1.00 80.06 703 ARG A C 1
ATOM 5296 O O . ARG A 1 703 ? 30.013 28.789 3.817 1.00 80.06 703 ARG A O 1
ATOM 5303 N N . MET A 1 704 ? 31.406 27.341 4.799 1.00 74.56 704 MET A N 1
ATOM 5304 C CA . MET A 1 704 ? 32.160 28.367 5.522 1.00 74.56 704 MET A CA 1
ATOM 5305 C C . MET A 1 704 ? 33.149 29.151 4.634 1.00 74.56 704 MET A C 1
ATOM 5307 O O . MET A 1 704 ? 33.404 30.319 4.923 1.00 74.56 704 MET A O 1
ATOM 5311 N N . SER A 1 705 ? 33.652 28.558 3.545 1.00 69.06 705 SER A N 1
ATOM 5312 C CA . SER A 1 705 ? 34.565 29.164 2.552 1.00 69.06 705 SER A CA 1
ATOM 5313 C C . SER A 1 705 ? 34.199 28.723 1.115 1.00 69.06 705 SER A C 1
ATOM 5315 O O . SER A 1 705 ? 33.510 27.708 0.962 1.00 69.06 705 SER A O 1
ATOM 5317 N N . PRO A 1 706 ? 34.613 29.465 0.061 1.00 76.50 706 PRO A N 1
ATOM 5318 C CA . PRO A 1 706 ? 34.272 29.188 -1.343 1.00 76.50 706 PRO A CA 1
ATOM 5319 C C . PRO A 1 706 ? 35.088 28.028 -1.938 1.00 76.50 706 PRO A C 1
ATOM 5321 O O . PRO A 1 706 ? 35.862 28.189 -2.880 1.00 76.50 706 PRO A O 1
ATOM 5324 N N . GLU A 1 707 ? 34.949 26.840 -1.357 1.00 71.38 707 GLU A N 1
ATOM 5325 C CA . GLU A 1 707 ? 35.629 25.625 -1.801 1.00 71.38 707 GLU A CA 1
ATOM 5326 C C . GLU A 1 707 ? 34.798 24.373 -1.478 1.00 71.38 707 GLU A C 1
ATOM 5328 O O . GLU A 1 707 ? 34.088 24.290 -0.472 1.00 71.38 707 GLU A O 1
ATOM 5333 N N . ALA A 1 708 ? 34.886 23.349 -2.332 1.00 56.16 708 ALA A N 1
ATOM 5334 C CA . ALA A 1 708 ? 34.025 22.164 -2.242 1.00 56.16 708 ALA A CA 1
ATOM 5335 C C . ALA A 1 708 ? 34.294 21.291 -0.999 1.00 56.16 708 ALA A C 1
ATOM 5337 O O . ALA A 1 708 ? 33.459 20.458 -0.627 1.00 56.16 708 ALA A O 1
ATOM 5338 N N . THR A 1 709 ? 35.441 21.485 -0.352 1.00 63.50 709 THR A N 1
ATOM 5339 C CA . THR A 1 709 ? 35.882 20.789 0.864 1.00 63.50 709 THR A CA 1
ATOM 5340 C C . THR A 1 709 ? 35.571 21.559 2.146 1.00 63.50 709 THR A C 1
ATOM 5342 O O . THR A 1 709 ? 35.714 20.992 3.226 1.00 63.50 709 THR A O 1
ATOM 5345 N N . ALA A 1 710 ? 35.113 22.811 2.051 1.00 52.84 710 ALA A N 1
ATOM 5346 C CA . ALA A 1 710 ? 34.787 23.630 3.211 1.00 52.84 710 ALA A CA 1
ATOM 5347 C C . ALA A 1 710 ? 33.646 23.029 4.031 1.00 52.84 710 ALA A C 1
ATOM 5349 O O . ALA A 1 710 ? 32.681 22.487 3.474 1.00 52.84 710 ALA A O 1
ATOM 5350 N N . GLY A 1 711 ? 33.742 23.184 5.353 1.00 54.56 711 GLY A N 1
ATOM 5351 C CA . GLY A 1 711 ? 32.707 22.748 6.283 1.00 54.56 711 GLY A CA 1
ATOM 5352 C C . GLY A 1 711 ? 31.350 23.362 5.942 1.00 54.56 711 GLY A C 1
ATOM 5353 O O . GLY A 1 711 ? 31.256 24.523 5.531 1.00 54.56 711 GLY A O 1
ATOM 5354 N N . VAL A 1 712 ? 30.305 22.549 6.069 1.00 72.00 712 VAL A N 1
ATOM 5355 C CA . VAL A 1 712 ? 28.927 22.930 5.755 1.00 72.00 712 VAL A CA 1
ATOM 5356 C C . VAL A 1 712 ? 28.337 23.609 6.985 1.00 72.00 712 VAL A C 1
ATOM 5358 O O . VAL A 1 712 ? 28.283 23.006 8.050 1.00 72.00 712 VAL A O 1
ATOM 5361 N N . ARG A 1 713 ? 27.931 24.866 6.828 1.00 70.44 713 ARG A N 1
ATOM 5362 C CA . ARG A 1 713 ? 27.280 25.681 7.854 1.00 70.44 713 ARG A CA 1
ATOM 5363 C C . ARG A 1 713 ? 25.762 25.492 7.857 1.00 70.44 713 ARG A C 1
ATOM 5365 O O . ARG A 1 713 ? 25.152 25.558 8.905 1.00 70.44 713 ARG A O 1
ATOM 5372 N N . GLY A 1 714 ? 25.160 25.213 6.705 1.00 67.31 714 GLY A N 1
ATOM 5373 C CA . GLY A 1 714 ? 23.714 25.041 6.591 1.00 67.31 714 GLY A CA 1
ATOM 5374 C C . GLY A 1 714 ? 23.313 24.386 5.278 1.00 67.31 714 GLY A C 1
ATOM 5375 O O . GLY A 1 714 ? 24.162 24.054 4.445 1.00 67.31 714 GLY A O 1
ATOM 5376 N N . VAL A 1 715 ? 22.014 24.185 5.087 1.00 71.81 715 VAL A N 1
ATOM 5377 C CA . VAL A 1 715 ? 21.445 23.662 3.843 1.00 71.81 715 VAL A CA 1
ATOM 5378 C C . VAL A 1 715 ? 20.239 24.511 3.481 1.00 71.81 715 VAL A C 1
ATOM 5380 O O . VAL A 1 715 ? 19.382 24.733 4.330 1.00 71.81 715 VAL A O 1
ATOM 5383 N N . LEU A 1 716 ? 20.203 24.961 2.233 1.00 62.69 716 LEU A N 1
ATOM 5384 C CA . LEU A 1 716 ? 19.065 25.632 1.622 1.00 62.69 716 LEU A CA 1
ATOM 5385 C C . LEU A 1 716 ? 18.347 24.661 0.695 1.00 62.69 716 LEU A C 1
ATOM 5387 O O . LEU A 1 716 ? 18.971 23.760 0.129 1.00 62.69 716 LEU A O 1
ATOM 5391 N N . TYR A 1 717 ? 17.052 24.842 0.541 1.00 68.81 717 TYR A N 1
ATOM 5392 C CA . TYR A 1 717 ? 16.178 23.990 -0.245 1.00 68.81 717 TYR A CA 1
ATOM 5393 C C . TYR A 1 717 ? 15.636 24.741 -1.455 1.00 68.81 717 TYR A C 1
ATOM 5395 O O . TYR A 1 717 ? 15.744 25.961 -1.557 1.00 68.81 717 TYR A O 1
ATOM 5403 N N . TYR A 1 718 ? 15.071 23.985 -2.392 1.00 69.38 718 TYR A N 1
ATOM 5404 C CA . TYR A 1 718 ? 14.505 24.540 -3.611 1.00 69.38 718 TYR A CA 1
ATOM 5405 C C . TYR A 1 718 ? 13.448 25.599 -3.280 1.00 69.38 718 TYR A C 1
ATOM 5407 O O . TYR A 1 718 ? 12.538 25.339 -2.490 1.00 69.38 718 TYR A O 1
ATOM 5415 N N . GLY A 1 719 ? 13.566 26.770 -3.900 1.00 64.00 719 GLY A N 1
ATOM 5416 C CA . GLY A 1 719 ? 12.674 27.902 -3.675 1.00 64.00 719 GLY A CA 1
ATOM 5417 C C . GLY A 1 719 ? 13.086 28.833 -2.531 1.00 64.00 719 GLY A C 1
ATOM 5418 O O . GLY A 1 719 ? 12.517 29.918 -2.442 1.00 64.00 719 GLY A O 1
ATOM 5419 N N . ASP A 1 720 ? 14.072 28.475 -1.697 1.00 77.06 720 ASP A N 1
ATOM 5420 C CA . ASP A 1 720 ? 14.580 29.381 -0.659 1.00 77.06 720 ASP A CA 1
ATOM 5421 C C . ASP A 1 720 ? 15.162 30.648 -1.303 1.00 77.06 720 ASP A C 1
ATOM 5423 O O . ASP A 1 720 ? 15.952 30.573 -2.247 1.00 77.06 720 ASP A O 1
ATOM 5427 N N . GLU A 1 721 ? 14.786 31.816 -0.785 1.00 84.12 721 GLU A N 1
ATOM 5428 C CA . GLU A 1 721 ? 15.306 33.101 -1.251 1.00 84.12 721 GLU A CA 1
ATOM 5429 C C . GLU A 1 721 ? 16.547 33.504 -0.453 1.00 84.12 721 GLU A C 1
ATOM 5431 O O . GLU A 1 721 ? 16.564 33.459 0.781 1.00 84.12 721 GLU A O 1
ATOM 5436 N N . VAL A 1 722 ? 17.594 33.922 -1.161 1.00 82.19 722 VAL A N 1
ATOM 5437 C CA . VAL A 1 722 ? 18.861 34.354 -0.576 1.00 82.19 722 VAL A CA 1
ATOM 5438 C C . VAL A 1 722 ? 19.381 35.619 -1.236 1.00 82.19 722 VAL A C 1
ATOM 5440 O O . VAL A 1 722 ? 19.292 35.814 -2.447 1.00 82.19 722 VAL A O 1
ATOM 5443 N N . GLU A 1 723 ? 19.979 36.481 -0.425 1.00 85.62 723 GLU A N 1
ATOM 5444 C CA . GLU A 1 723 ? 20.661 37.681 -0.898 1.00 85.62 723 GLU A CA 1
ATOM 5445 C C . GLU A 1 723 ? 22.127 37.341 -1.180 1.00 85.62 723 GLU A C 1
ATOM 5447 O O . GLU A 1 723 ? 22.861 36.931 -0.271 1.00 85.62 723 GLU A O 1
ATOM 5452 N N . VAL A 1 724 ? 22.558 37.501 -2.434 1.00 86.81 724 VAL A N 1
ATOM 5453 C CA . VAL A 1 724 ? 23.963 37.333 -2.829 1.00 86.81 724 VAL A CA 1
ATOM 5454 C C . VAL A 1 724 ? 24.716 38.622 -2.528 1.00 86.81 724 VAL A C 1
ATOM 5456 O O . VAL A 1 724 ? 24.284 39.700 -2.906 1.00 86.81 724 VAL A O 1
ATOM 5459 N N . LEU A 1 725 ? 25.847 38.509 -1.834 1.00 83.75 725 LEU A N 1
ATOM 5460 C CA . LEU A 1 725 ? 26.669 39.640 -1.398 1.00 83.75 725 LEU A CA 1
ATOM 5461 C C . LEU A 1 725 ? 27.858 39.885 -2.328 1.00 83.75 725 LEU A C 1
ATOM 5463 O O . LEU A 1 725 ? 28.225 41.024 -2.605 1.00 83.75 725 LEU A O 1
ATOM 5467 N N . ASN A 1 726 ? 28.522 38.803 -2.737 1.00 78.19 726 ASN A N 1
ATOM 5468 C CA . ASN A 1 726 ? 29.593 38.796 -3.730 1.00 78.19 726 ASN A CA 1
ATOM 5469 C C . ASN A 1 726 ? 29.837 37.371 -4.238 1.00 78.19 726 ASN A C 1
ATOM 5471 O O . ASN A 1 726 ? 29.376 36.406 -3.631 1.00 78.19 726 ASN A O 1
ATOM 5475 N N . SER A 1 727 ? 30.603 37.244 -5.321 1.00 83.44 727 SER A N 1
ATOM 5476 C CA . SER A 1 727 ? 30.984 35.950 -5.892 1.00 83.44 727 SER A CA 1
ATOM 5477 C C . SER A 1 727 ? 32.495 35.868 -6.125 1.00 83.44 727 SER A C 1
ATOM 5479 O O . SER A 1 727 ? 33.135 36.859 -6.478 1.00 83.44 727 SER A O 1
ATOM 5481 N N . VAL A 1 728 ? 33.072 34.684 -5.915 1.00 68.75 728 VAL A N 1
ATOM 5482 C CA . VAL A 1 728 ? 34.486 34.364 -6.156 1.00 68.75 728 VAL A CA 1
ATOM 5483 C C . VAL A 1 728 ? 34.560 33.016 -6.875 1.00 68.75 728 VAL A C 1
ATOM 5485 O O . VAL A 1 728 ? 34.318 31.968 -6.276 1.00 68.75 728 VAL A O 1
ATOM 5488 N N . GLY A 1 729 ? 34.903 33.037 -8.165 1.00 84.25 729 GLY A N 1
ATOM 5489 C CA . GLY A 1 729 ? 34.857 31.843 -9.016 1.00 84.25 729 GLY A CA 1
ATOM 5490 C C . GLY A 1 729 ? 33.434 31.286 -9.122 1.00 84.25 729 GLY A C 1
ATOM 5491 O O . GLY A 1 729 ? 32.494 32.045 -9.324 1.00 84.25 729 GLY A O 1
ATOM 5492 N N . GLU A 1 730 ? 33.280 29.975 -8.926 1.00 86.81 730 GLU A N 1
ATOM 5493 C CA . GLU A 1 730 ? 31.989 29.262 -8.954 1.00 86.81 730 GLU A CA 1
ATOM 5494 C C . GLU A 1 730 ? 31.170 29.399 -7.652 1.00 86.81 730 GLU A C 1
ATOM 5496 O O . GLU A 1 730 ? 30.227 28.639 -7.431 1.00 86.81 730 GLU A O 1
ATOM 5501 N N . TRP A 1 731 ? 31.558 30.300 -6.744 1.00 88.81 731 TRP A N 1
ATOM 5502 C CA . TRP A 1 731 ? 30.953 30.428 -5.418 1.00 88.81 731 TRP A CA 1
ATOM 5503 C C . TRP A 1 731 ? 30.371 31.814 -5.184 1.00 88.81 731 TRP A C 1
ATOM 5505 O O . TRP A 1 731 ? 31.045 32.818 -5.394 1.00 88.81 731 TRP A O 1
ATOM 5515 N N . SER A 1 732 ? 29.163 31.859 -4.630 1.00 89.50 732 SER A N 1
ATOM 5516 C CA . SER A 1 732 ? 28.483 33.072 -4.183 1.00 89.50 732 SER A CA 1
ATOM 5517 C C . SER A 1 732 ? 28.387 33.094 -2.665 1.00 89.50 732 SER A C 1
ATOM 5519 O O . SER A 1 732 ? 27.965 32.121 -2.036 1.00 89.50 732 SER A O 1
ATOM 5521 N N . ARG A 1 733 ? 28.783 34.213 -2.062 1.00 91.06 733 ARG A N 1
ATOM 5522 C CA . ARG A 1 733 ? 28.573 34.495 -0.646 1.00 91.06 733 ARG A CA 1
ATOM 5523 C C . ARG A 1 733 ? 27.162 35.024 -0.457 1.00 91.06 733 ARG A C 1
ATOM 5525 O O . ARG A 1 733 ? 26.784 35.983 -1.120 1.00 91.06 733 ARG A O 1
ATOM 5532 N N . ILE A 1 734 ? 26.423 34.434 0.468 1.00 91.75 734 ILE A N 1
ATOM 5533 C CA . ILE A 1 734 ? 25.012 34.723 0.710 1.00 91.75 734 ILE A CA 1
ATOM 5534 C C . ILE A 1 734 ? 24.739 35.048 2.178 1.00 91.75 734 ILE A C 1
ATOM 5536 O O . ILE A 1 734 ? 25.474 34.593 3.062 1.00 91.75 734 ILE A O 1
ATOM 5540 N N . ASN A 1 735 ? 23.661 35.789 2.426 1.00 84.31 735 ASN A N 1
ATOM 5541 C CA . ASN A 1 735 ? 22.985 35.850 3.722 1.00 84.31 735 ASN A CA 1
ATOM 5542 C C . ASN A 1 735 ? 21.905 34.759 3.794 1.00 84.31 735 ASN A C 1
ATOM 5544 O O . ASN A 1 735 ? 21.141 34.592 2.846 1.00 84.31 735 ASN A O 1
ATOM 5548 N N . PHE A 1 736 ? 21.813 34.041 4.916 1.00 73.50 736 PHE A N 1
ATOM 5549 C CA . PHE A 1 736 ? 20.746 33.066 5.161 1.00 73.50 736 PHE A CA 1
ATOM 5550 C C . PHE A 1 736 ? 20.345 33.022 6.649 1.00 73.50 736 PHE A C 1
ATOM 5552 O O . PHE A 1 736 ? 21.182 33.306 7.516 1.00 73.50 736 PHE A O 1
ATOM 5559 N N . PRO A 1 737 ? 19.077 32.702 6.967 1.00 68.00 737 PRO A N 1
ATOM 5560 C CA . PRO A 1 737 ? 18.612 32.585 8.343 1.00 68.00 737 PRO A CA 1
ATOM 5561 C C . PRO A 1 737 ? 19.063 31.262 8.979 1.00 68.00 737 PRO A C 1
ATOM 5563 O O . PRO A 1 737 ? 18.809 30.179 8.457 1.00 68.00 737 PRO A O 1
ATOM 5566 N N . GLU A 1 738 ? 19.683 31.352 10.152 1.00 65.00 738 GLU A N 1
ATOM 5567 C CA . GLU A 1 738 ? 20.070 30.222 10.997 1.00 65.00 738 GLU A CA 1
ATOM 5568 C C . GLU A 1 738 ? 19.599 30.516 12.429 1.00 65.00 738 GLU A C 1
ATOM 5570 O O . GLU A 1 738 ? 20.017 31.498 13.039 1.00 65.00 738 GLU A O 1
ATOM 5575 N N . ASN A 1 739 ? 18.679 29.700 12.959 1.00 57.16 739 ASN A N 1
ATOM 5576 C CA . ASN A 1 739 ? 18.117 29.842 14.314 1.00 57.16 739 ASN A CA 1
ATOM 5577 C C . ASN A 1 739 ? 17.548 31.242 14.643 1.00 57.16 739 ASN A C 1
ATOM 5579 O O . ASN A 1 739 ? 17.607 31.694 15.784 1.00 57.16 739 ASN A O 1
ATOM 5583 N N . GLY A 1 740 ? 16.979 31.929 13.647 1.00 54.66 740 GLY A N 1
ATOM 5584 C CA . GLY A 1 740 ? 16.387 33.264 13.809 1.00 54.66 740 GLY A CA 1
ATOM 5585 C C . GLY A 1 740 ? 17.370 34.433 13.671 1.00 54.66 740 GLY A C 1
ATOM 5586 O O . GLY A 1 740 ? 16.941 35.581 13.757 1.00 54.66 740 GLY A O 1
ATOM 5587 N N . GLU A 1 741 ? 18.654 34.174 13.402 1.00 58.97 741 GLU A N 1
ATOM 5588 C CA . GLU A 1 741 ? 19.663 35.196 13.100 1.00 58.97 741 GLU A CA 1
ATOM 5589 C C . GLU A 1 741 ? 20.146 35.093 11.644 1.00 58.97 741 GLU A C 1
ATOM 5591 O O . GLU A 1 741 ? 20.277 34.001 11.095 1.00 58.97 741 GLU A O 1
ATOM 5596 N N . ILE A 1 742 ? 20.459 36.228 11.010 1.00 75.38 742 ILE A N 1
ATOM 5597 C CA . ILE A 1 742 ? 21.047 36.238 9.662 1.00 75.38 742 ILE A CA 1
ATOM 5598 C C . ILE A 1 742 ? 22.555 35.995 9.761 1.00 75.38 742 ILE A C 1
ATOM 5600 O O . ILE A 1 742 ? 23.284 36.760 10.400 1.00 75.38 742 ILE A O 1
ATOM 5604 N N . LYS A 1 743 ? 23.032 34.932 9.110 1.00 77.06 743 LYS A N 1
ATOM 5605 C CA . LYS A 1 743 ? 24.451 34.568 9.020 1.00 77.06 743 LYS A CA 1
ATOM 5606 C C . LYS A 1 743 ? 24.903 34.540 7.563 1.00 77.06 743 LYS A C 1
ATOM 5608 O O . LYS A 1 743 ? 24.102 34.446 6.640 1.00 77.06 743 LYS A O 1
ATOM 5613 N N . GLN A 1 744 ? 26.218 34.615 7.361 1.00 83.94 744 GLN A N 1
ATOM 5614 C CA . GLN A 1 744 ? 26.827 34.563 6.032 1.00 83.94 744 GLN A CA 1
ATOM 5615 C C . GLN A 1 744 ? 27.424 33.190 5.737 1.00 83.94 744 GLN A C 1
ATOM 5617 O O . GLN A 1 744 ? 27.997 32.553 6.624 1.00 83.94 744 GLN A O 1
ATOM 5622 N N . GLY A 1 745 ? 27.371 32.761 4.482 1.00 84.19 745 GLY A N 1
ATOM 5623 C CA . GLY A 1 745 ? 28.022 31.537 4.016 1.00 84.19 745 GLY A CA 1
ATOM 5624 C C . GLY A 1 745 ? 28.216 31.524 2.504 1.00 84.19 745 GLY A C 1
ATOM 5625 O O . GLY A 1 745 ? 27.893 32.500 1.840 1.00 84.19 745 GLY A O 1
ATOM 5626 N N . TRP A 1 746 ? 28.778 30.445 1.969 1.00 89.06 746 TRP A N 1
ATOM 5627 C CA . TRP A 1 746 ? 29.132 30.305 0.556 1.00 89.06 746 TRP A CA 1
ATOM 5628 C C . TRP A 1 746 ? 28.390 29.143 -0.092 1.00 89.06 746 TRP A C 1
ATOM 5630 O O . TRP A 1 746 ? 28.400 28.030 0.426 1.00 89.06 746 TRP A O 1
ATOM 5640 N N . VAL A 1 747 ? 27.788 29.375 -1.247 1.00 87.81 747 VAL A N 1
ATOM 5641 C CA . VAL A 1 747 ? 27.101 28.355 -2.047 1.00 87.81 747 VAL A CA 1
ATOM 5642 C C . VAL A 1 747 ? 27.644 28.355 -3.467 1.00 87.81 747 VAL A C 1
ATOM 5644 O O . VAL A 1 747 ? 28.261 29.326 -3.890 1.00 87.81 747 VAL A O 1
ATOM 5647 N N . VAL A 1 748 ? 27.450 27.263 -4.203 1.00 84.94 748 VAL A N 1
ATOM 5648 C CA . VAL A 1 748 ? 27.870 27.198 -5.609 1.00 84.94 748 VAL A CA 1
ATOM 5649 C C . VAL A 1 748 ? 26.891 28.019 -6.451 1.00 84.94 748 VAL A C 1
ATOM 5651 O O . VAL A 1 748 ? 25.690 27.755 -6.416 1.00 84.94 748 VAL A O 1
ATOM 5654 N N . SER A 1 749 ? 27.401 29.003 -7.194 1.00 87.88 749 SER A N 1
ATOM 5655 C CA . SER A 1 749 ? 26.608 30.021 -7.899 1.00 87.88 749 SER A CA 1
ATOM 5656 C C . SER A 1 749 ? 25.645 29.433 -8.929 1.00 87.88 749 SER A C 1
ATOM 5658 O O . SER A 1 749 ? 24.555 29.958 -9.108 1.00 87.88 749 SER A O 1
ATOM 5660 N N . GLY A 1 750 ? 26.005 28.308 -9.556 1.00 79.25 750 GLY A N 1
ATOM 5661 C CA . GLY A 1 750 ? 25.170 27.628 -10.553 1.00 79.25 750 GLY A CA 1
ATOM 5662 C C . GLY A 1 750 ? 23.855 27.034 -10.027 1.00 79.25 750 GLY A C 1
ATOM 5663 O O . GLY A 1 750 ? 23.090 26.510 -10.824 1.00 79.25 750 GLY A O 1
ATOM 5664 N N . PHE A 1 751 ? 23.596 27.099 -8.716 1.00 83.00 751 PHE A N 1
ATOM 5665 C CA . PHE A 1 751 ? 22.324 26.699 -8.095 1.00 83.00 751 PHE A CA 1
ATOM 5666 C C . PHE A 1 751 ? 21.512 27.892 -7.572 1.00 83.00 751 PHE A C 1
ATOM 5668 O O . PHE A 1 751 ? 20.589 27.704 -6.781 1.00 83.00 751 PHE A O 1
ATOM 5675 N N . LEU A 1 752 ? 21.881 29.116 -7.956 1.00 83.56 752 LEU A N 1
ATOM 5676 C CA . LEU A 1 752 ? 21.140 30.332 -7.646 1.00 83.56 752 LEU A CA 1
ATOM 5677 C C . LEU A 1 752 ? 20.555 30.906 -8.936 1.00 83.56 752 LEU A C 1
ATOM 5679 O O . LEU A 1 752 ? 21.292 31.198 -9.875 1.00 83.56 752 LEU A O 1
ATOM 5683 N N . MET A 1 753 ? 19.239 31.102 -8.965 1.00 84.94 753 MET A N 1
ATOM 5684 C CA . MET A 1 753 ? 18.552 31.796 -10.050 1.00 84.94 753 MET A CA 1
ATOM 5685 C C . MET A 1 753 ? 18.210 33.227 -9.630 1.00 84.94 753 MET A C 1
ATOM 5687 O O . MET A 1 753 ? 17.625 33.408 -8.563 1.00 84.94 753 MET A O 1
ATOM 5691 N N . PRO A 1 754 ? 18.555 34.255 -10.425 1.00 82.12 754 PRO A N 1
ATOM 5692 C CA . PRO A 1 754 ? 18.207 35.633 -10.100 1.00 82.12 754 PRO A CA 1
ATOM 5693 C C . PRO A 1 754 ? 16.687 35.813 -10.071 1.00 82.12 754 PRO A C 1
ATOM 5695 O O . PRO A 1 754 ? 15.977 35.358 -10.969 1.00 82.12 754 PRO A O 1
ATOM 5698 N N . LEU A 1 755 ? 16.197 36.485 -9.031 1.00 74.38 755 LEU A N 1
ATOM 5699 C CA . LEU A 1 755 ? 14.817 36.949 -8.951 1.00 74.38 755 LEU A CA 1
ATOM 5700 C C . LEU A 1 755 ? 14.775 38.342 -9.590 1.00 74.38 755 LEU A C 1
ATOM 5702 O O . LEU A 1 755 ? 15.429 39.259 -9.094 1.00 74.38 755 LEU A O 1
ATOM 5706 N N . ASN A 1 756 ? 14.074 38.475 -10.719 1.00 54.03 756 ASN A N 1
ATOM 5707 C CA . ASN A 1 756 ? 13.842 39.772 -11.369 1.00 54.03 756 ASN A CA 1
ATOM 5708 C C . ASN A 1 756 ? 12.834 40.625 -10.600 1.00 54.03 756 ASN A C 1
ATOM 5710 O O . ASN A 1 756 ? 11.807 40.055 -10.163 1.00 54.03 756 ASN A O 1
#